Protein AF-A0A8H3C945-F1 (afdb_monomer_lite)

Structure (mmCIF, N/CA/C/O backbone):
data_AF-A0A8H3C945-F1
#
_entry.id   AF-A0A8H3C945-F1
#
loop_
_atom_site.group_PDB
_atom_site.id
_atom_site.type_symbol
_atom_site.label_atom_id
_atom_site.label_alt_id
_atom_site.label_comp_id
_atom_site.label_asym_id
_atom_site.label_entity_id
_atom_site.label_seq_id
_atom_site.pdbx_PDB_ins_code
_atom_site.Cartn_x
_atom_site.Cartn_y
_atom_site.Cartn_z
_atom_site.occupancy
_atom_site.B_iso_or_equiv
_atom_site.auth_seq_id
_atom_site.auth_comp_id
_atom_site.auth_asym_id
_atom_site.auth_atom_id
_atom_site.pdbx_PDB_model_num
ATOM 1 N N . MET A 1 1 ? 35.728 -51.397 4.224 1.00 37.41 1 MET A N 1
ATOM 2 C CA . MET A 1 1 ? 36.431 -50.098 4.293 1.00 37.41 1 MET A CA 1
ATOM 3 C C . MET A 1 1 ? 35.418 -49.000 4.019 1.00 37.41 1 MET A C 1
ATOM 5 O O . MET A 1 1 ? 34.967 -48.878 2.890 1.00 37.41 1 MET A O 1
ATOM 9 N N . SER A 1 2 ? 34.992 -48.278 5.051 1.00 33.16 2 SER A N 1
ATOM 10 C CA . SER A 1 2 ? 34.028 -47.175 4.953 1.00 33.16 2 SER A CA 1
ATOM 11 C C . SER A 1 2 ? 34.762 -45.861 4.686 1.00 33.16 2 SER A C 1
ATOM 13 O O . SER A 1 2 ? 35.584 -45.451 5.506 1.00 33.16 2 SER A O 1
ATOM 15 N N . GLN A 1 3 ? 34.477 -45.199 3.563 1.00 34.66 3 GLN A N 1
ATOM 16 C CA . GLN A 1 3 ? 35.016 -43.866 3.296 1.00 34.66 3 GLN A CA 1
ATOM 17 C C . GLN A 1 3 ? 34.293 -42.831 4.165 1.00 34.66 3 GLN A C 1
ATOM 19 O O . GLN A 1 3 ? 33.125 -42.524 3.945 1.00 34.66 3 GLN A O 1
ATOM 24 N N . LEU A 1 4 ? 35.004 -42.293 5.156 1.00 32.25 4 LEU A N 1
ATOM 25 C CA . LEU A 1 4 ? 34.612 -41.075 5.858 1.00 32.25 4 LEU A CA 1
ATOM 26 C C . LEU A 1 4 ? 34.859 -39.888 4.923 1.00 32.25 4 LEU A C 1
ATOM 28 O O . LEU A 1 4 ? 36.005 -39.510 4.689 1.00 32.25 4 LEU A O 1
ATOM 32 N N . SER A 1 5 ? 33.793 -39.300 4.383 1.00 33.62 5 SER A N 1
ATOM 33 C CA . SER A 1 5 ? 33.885 -38.025 3.673 1.00 33.62 5 SER A CA 1
ATOM 34 C C . SER A 1 5 ? 34.213 -36.917 4.672 1.00 33.62 5 SER A C 1
ATOM 36 O O . SER A 1 5 ? 33.403 -36.620 5.554 1.00 33.62 5 SER A O 1
ATOM 38 N N . CYS A 1 6 ? 35.386 -36.299 4.539 1.00 30.09 6 CYS A N 1
ATOM 39 C CA . CYS A 1 6 ? 35.777 -35.159 5.359 1.00 30.09 6 CYS A CA 1
ATOM 40 C C . CYS A 1 6 ? 34.805 -33.992 5.137 1.00 30.09 6 CYS A C 1
ATOM 42 O O . CYS A 1 6 ? 34.850 -33.330 4.100 1.00 30.09 6 CYS A O 1
ATOM 44 N N . VAL A 1 7 ? 33.944 -33.724 6.120 1.00 36.31 7 VAL A N 1
ATOM 45 C CA . VAL A 1 7 ? 33.156 -32.490 6.166 1.00 36.31 7 VAL A CA 1
ATOM 46 C C . VAL A 1 7 ? 34.138 -31.342 6.387 1.00 36.31 7 VAL A C 1
ATOM 48 O O . VAL A 1 7 ? 34.812 -31.288 7.416 1.00 36.31 7 VAL A O 1
ATOM 51 N N . GLY A 1 8 ? 34.266 -30.459 5.394 1.00 35.81 8 GLY A N 1
ATOM 52 C CA . GLY A 1 8 ? 35.094 -29.260 5.511 1.00 35.81 8 GLY A CA 1
ATOM 53 C C . GLY A 1 8 ? 34.607 -28.348 6.646 1.00 35.81 8 GLY A C 1
ATOM 54 O O . GLY A 1 8 ? 33.437 -28.426 7.031 1.00 35.81 8 GLY A O 1
ATOM 55 N N . PRO A 1 9 ? 35.473 -27.478 7.197 1.00 37.56 9 PRO A N 1
ATOM 56 C CA . PRO A 1 9 ? 35.051 -26.524 8.216 1.00 37.56 9 PRO A CA 1
ATOM 57 C C . PRO A 1 9 ? 33.893 -25.662 7.683 1.00 37.56 9 PRO A C 1
ATOM 59 O O . PRO A 1 9 ? 33.916 -25.296 6.504 1.00 37.56 9 PRO A O 1
ATOM 62 N N . PRO A 1 10 ? 32.889 -25.328 8.516 1.00 40.31 10 PRO A N 1
ATOM 63 C CA . PRO A 1 10 ? 31.739 -24.554 8.071 1.00 40.31 10 PRO A CA 1
ATOM 64 C C . PRO A 1 10 ? 32.208 -23.217 7.494 1.00 40.31 10 PRO A C 1
ATOM 66 O O . PRO A 1 10 ? 32.876 -22.432 8.172 1.00 40.31 10 PRO A O 1
ATOM 69 N N . SER A 1 11 ? 31.861 -22.974 6.230 1.00 45.28 11 SER A N 1
ATOM 70 C CA . SER A 1 11 ? 32.100 -21.699 5.559 1.00 45.28 11 SER A CA 1
ATOM 71 C C . SER A 1 11 ? 31.509 -20.562 6.386 1.00 45.28 11 SER A C 1
ATOM 73 O O . SER A 1 11 ? 30.402 -20.696 6.912 1.00 45.28 11 SER A O 1
ATOM 75 N N . ALA A 1 12 ? 32.230 -19.442 6.483 1.00 45.41 12 ALA A N 1
ATOM 76 C CA . ALA A 1 12 ? 31.734 -18.267 7.188 1.00 45.41 12 ALA A CA 1
ATOM 77 C C . ALA A 1 12 ? 30.328 -17.894 6.667 1.00 45.41 12 ALA A C 1
ATOM 79 O O . ALA A 1 12 ? 30.132 -17.868 5.448 1.00 45.41 12 ALA A O 1
ATOM 80 N N . PRO A 1 13 ? 29.353 -17.637 7.558 1.00 44.53 13 PRO A N 1
ATOM 81 C CA . PRO A 1 13 ? 27.989 -17.329 7.151 1.00 44.53 13 PRO A CA 1
ATOM 82 C C . PRO A 1 13 ? 27.951 -16.060 6.283 1.00 44.53 13 PRO A C 1
ATOM 84 O O . PRO A 1 13 ? 28.763 -15.149 6.490 1.00 44.53 13 PRO A O 1
ATOM 87 N N . PRO A 1 14 ? 27.026 -15.982 5.314 1.00 43.22 14 PRO A N 1
ATOM 88 C CA . PRO A 1 14 ? 26.989 -14.906 4.335 1.00 43.22 14 PRO A CA 1
ATOM 89 C C . PRO A 1 14 ? 26.595 -13.570 4.983 1.00 43.22 14 PRO A C 1
ATOM 91 O O . PRO A 1 14 ? 26.051 -13.530 6.095 1.00 43.22 14 PRO A O 1
ATOM 94 N N . PRO A 1 15 ? 26.777 -12.453 4.261 1.00 39.91 15 PRO A N 1
ATOM 95 C CA . PRO A 1 15 ? 26.253 -11.165 4.678 1.00 39.91 15 PRO A CA 1
ATOM 96 C C . PRO A 1 15 ? 24.729 -11.183 4.902 1.00 39.91 15 PRO A C 1
ATOM 98 O O . PRO A 1 15 ? 23.964 -11.255 3.946 1.00 39.91 15 PRO A O 1
ATOM 101 N N . GLY A 1 16 ? 24.287 -11.061 6.159 1.00 41.38 16 GLY A N 1
ATOM 102 C CA . GLY A 1 16 ? 22.876 -10.851 6.521 1.00 41.38 16 GLY A CA 1
ATOM 103 C C . GLY A 1 16 ? 22.171 -11.989 7.270 1.00 41.38 16 GLY A C 1
ATOM 104 O O . GLY A 1 16 ? 21.071 -11.763 7.773 1.00 41.38 16 GLY A O 1
ATOM 105 N N . SER A 1 17 ? 22.773 -13.173 7.427 1.00 46.97 17 SER A N 1
ATOM 106 C CA . SER A 1 17 ? 22.114 -14.292 8.123 1.00 46.97 17 SER A CA 1
ATOM 107 C C . SER A 1 17 ? 22.130 -14.111 9.654 1.00 46.97 17 SER A C 1
ATOM 109 O O . SER A 1 17 ? 23.042 -14.561 10.354 1.00 46.97 17 SER A O 1
ATOM 111 N N . SER A 1 18 ? 21.094 -13.483 10.212 1.00 47.44 18 SER A N 1
ATOM 112 C CA . SER A 1 18 ? 20.899 -13.248 11.657 1.00 47.44 18 SER A CA 1
ATOM 113 C C . SER A 1 18 ? 20.485 -14.502 12.464 1.00 47.44 18 SER A C 1
ATOM 115 O O . SER A 1 18 ? 19.896 -14.398 13.538 1.00 47.44 18 SER A O 1
ATOM 117 N N . ILE A 1 19 ? 20.842 -15.694 11.970 1.00 51.94 19 ILE A N 1
ATOM 118 C CA . ILE A 1 19 ? 20.461 -17.038 12.459 1.00 51.94 19 ILE A CA 1
ATOM 119 C C . ILE A 1 19 ? 21.135 -17.401 13.810 1.00 51.94 19 ILE A C 1
ATOM 121 O O . ILE A 1 19 ? 20.772 -18.370 14.470 1.00 51.94 19 ILE A O 1
ATOM 125 N N . PHE A 1 20 ? 22.115 -16.613 14.265 1.00 44.28 20 PHE A N 1
ATOM 126 C CA . PHE A 1 20 ? 23.059 -16.987 15.333 1.00 44.28 20 PHE A CA 1
ATOM 127 C C . PHE A 1 20 ? 22.636 -16.708 16.789 1.00 44.28 20 PHE A C 1
ATOM 129 O O . PHE A 1 20 ? 23.453 -16.877 17.695 1.00 44.28 20 PHE A O 1
ATOM 136 N N . ILE A 1 21 ? 21.390 -16.311 17.059 1.00 47.09 21 ILE A N 1
ATOM 137 C CA . ILE A 1 21 ? 20.808 -16.486 18.402 1.00 47.09 21 ILE A CA 1
ATOM 138 C C . ILE A 1 21 ? 19.906 -17.704 18.306 1.00 47.09 21 ILE A C 1
ATOM 140 O O . ILE A 1 21 ? 18.979 -17.710 17.504 1.00 47.09 21 ILE A O 1
ATOM 144 N N . SER A 1 22 ? 20.223 -18.747 19.077 1.00 50.62 22 SER A N 1
ATOM 145 C CA . SER A 1 22 ? 19.616 -20.065 18.919 1.00 50.62 22 SER A CA 1
ATOM 146 C C . SER A 1 22 ? 18.091 -19.973 18.908 1.00 50.62 22 SER A C 1
ATOM 148 O O . SER A 1 22 ? 17.478 -19.554 19.892 1.00 50.62 22 SER A O 1
ATOM 150 N N . ASN A 1 23 ? 17.478 -20.418 17.803 1.00 66.81 23 ASN A N 1
ATOM 151 C CA . ASN A 1 23 ? 16.021 -20.453 17.658 1.00 66.81 23 ASN A CA 1
ATOM 152 C C . ASN A 1 23 ? 15.363 -21.117 18.879 1.00 66.81 23 ASN A C 1
ATOM 154 O O . ASN A 1 23 ? 14.338 -20.643 19.345 1.00 66.81 23 ASN A O 1
ATOM 158 N N . ALA A 1 24 ? 16.007 -22.128 19.474 1.00 77.38 24 ALA A N 1
ATOM 159 C CA . ALA A 1 24 ? 15.586 -22.763 20.720 1.00 77.38 24 ALA A CA 1
ATOM 160 C C . ALA A 1 24 ? 15.373 -21.792 21.904 1.00 77.38 24 ALA A C 1
ATOM 162 O O . ALA A 1 24 ? 14.379 -21.936 22.608 1.00 77.38 24 ALA A O 1
ATOM 163 N N . LEU A 1 25 ? 16.249 -20.801 22.133 1.00 82.69 25 LEU A N 1
ATOM 164 C CA . LEU A 1 25 ? 16.086 -19.844 23.239 1.00 82.69 25 LEU A CA 1
ATOM 165 C C . LEU A 1 25 ? 14.937 -18.863 22.971 1.00 82.69 25 LEU A C 1
ATOM 167 O O . LEU A 1 25 ? 14.161 -18.565 23.878 1.00 82.69 25 LEU A O 1
ATOM 171 N N . ILE A 1 26 ? 14.807 -18.392 21.727 1.00 84.19 26 ILE A N 1
ATOM 172 C CA . ILE A 1 26 ? 13.704 -17.510 21.323 1.00 84.19 26 ILE A CA 1
ATOM 173 C C . ILE A 1 26 ? 12.377 -18.273 21.419 1.00 84.19 26 ILE A C 1
ATOM 175 O O . ILE A 1 26 ? 11.460 -17.803 22.086 1.00 84.19 26 ILE A O 1
ATOM 179 N N . ILE A 1 27 ? 12.296 -19.488 20.865 1.00 85.88 27 ILE A N 1
ATOM 180 C CA . ILE A 1 27 ? 11.132 -20.383 20.968 1.00 85.88 27 ILE A CA 1
ATOM 181 C C . ILE A 1 27 ? 10.779 -20.645 22.439 1.00 85.88 27 ILE A C 1
ATOM 183 O O . ILE A 1 27 ? 9.627 -20.460 22.820 1.00 85.88 27 ILE A O 1
ATOM 187 N N . ALA A 1 28 ? 11.752 -20.997 23.287 1.00 88.75 28 ALA A N 1
ATOM 188 C CA . ALA A 1 28 ? 11.511 -21.232 24.711 1.00 88.75 28 ALA A CA 1
ATOM 189 C C . ALA A 1 28 ? 10.976 -19.980 25.430 1.00 88.75 28 ALA A C 1
ATOM 191 O O . ALA A 1 28 ? 10.021 -20.088 26.198 1.00 88.75 28 ALA A O 1
ATOM 192 N N . LYS A 1 29 ? 11.522 -18.784 25.148 1.00 89.69 29 LYS A N 1
ATOM 193 C CA . LYS A 1 29 ? 11.013 -17.520 25.713 1.00 89.69 29 LYS A CA 1
ATOM 194 C C . LYS A 1 29 ? 9.597 -17.204 25.208 1.00 89.69 29 LYS A C 1
ATOM 196 O O . LYS A 1 29 ? 8.769 -16.781 26.007 1.00 89.69 29 LYS A O 1
ATOM 201 N N . ARG A 1 30 ? 9.291 -17.441 23.924 1.00 93.00 30 ARG A N 1
ATOM 202 C CA . ARG A 1 30 ? 7.936 -17.270 23.358 1.00 93.00 30 ARG A CA 1
ATOM 203 C C . ARG A 1 30 ? 6.923 -18.203 24.024 1.00 93.00 30 ARG A C 1
ATOM 205 O O . ARG A 1 30 ? 5.875 -17.734 24.454 1.00 93.00 30 ARG A O 1
ATOM 212 N N . VAL A 1 31 ? 7.266 -19.485 24.182 1.00 93.56 31 VAL A N 1
ATOM 213 C CA . VAL A 1 31 ? 6.434 -20.483 24.880 1.00 93.56 31 VAL A CA 1
ATOM 214 C C . VAL A 1 31 ? 6.216 -20.094 26.345 1.00 93.56 31 VAL A C 1
ATOM 216 O O . VAL A 1 31 ? 5.082 -20.114 26.812 1.00 93.56 31 VAL A O 1
ATOM 219 N N . ALA A 1 32 ? 7.265 -19.665 27.056 1.00 94.88 32 ALA A N 1
ATOM 220 C CA . ALA A 1 32 ? 7.164 -19.220 28.449 1.00 94.88 32 ALA A CA 1
ATOM 221 C C . ALA A 1 32 ? 6.307 -17.950 28.637 1.00 94.88 32 ALA A C 1
ATOM 223 O O . ALA A 1 32 ? 5.748 -17.748 29.711 1.00 94.88 32 ALA A O 1
ATOM 224 N N . LEU A 1 33 ? 6.190 -17.109 27.604 1.00 94.12 33 LEU A N 1
ATOM 225 C CA . LEU A 1 33 ? 5.323 -15.924 27.577 1.00 94.12 33 LEU A CA 1
ATOM 226 C C . LEU A 1 33 ? 3.916 -16.206 27.017 1.00 94.12 33 LEU A C 1
ATOM 228 O O . LEU A 1 33 ? 3.109 -15.285 26.920 1.00 94.12 33 LEU A O 1
ATOM 232 N N . GLY A 1 34 ? 3.612 -17.449 26.628 1.00 95.62 34 GLY A N 1
ATOM 233 C CA . GLY A 1 34 ? 2.327 -17.817 26.024 1.00 95.62 34 GLY A CA 1
ATOM 234 C C . GLY A 1 34 ? 2.088 -17.225 24.628 1.00 95.62 34 GLY A C 1
ATOM 235 O O . GLY A 1 34 ? 0.948 -17.190 24.169 1.00 95.62 34 GLY A O 1
ATOM 236 N N . PHE A 1 35 ? 3.131 -16.746 23.943 1.00 94.50 35 PHE A N 1
ATOM 237 C CA . PHE A 1 35 ? 2.991 -16.145 22.617 1.00 94.50 35 PHE A CA 1
ATOM 238 C C . PHE A 1 35 ? 2.732 -17.203 21.543 1.00 94.50 35 PHE A C 1
ATOM 240 O O . PHE A 1 35 ? 3.376 -18.253 21.502 1.00 94.50 35 PHE A O 1
ATOM 247 N N . ALA A 1 36 ? 1.836 -16.874 20.611 1.00 93.50 36 ALA A N 1
ATOM 248 C CA . ALA A 1 36 ? 1.598 -17.682 19.421 1.00 93.50 36 ALA A CA 1
ATOM 249 C C . ALA A 1 36 ? 2.866 -17.805 18.550 1.00 93.50 36 ALA A C 1
ATOM 251 O O . ALA A 1 36 ? 3.804 -16.999 18.642 1.00 93.50 36 ALA A O 1
ATOM 252 N N . GLN A 1 37 ? 2.884 -18.809 17.670 1.00 92.44 37 GLN A N 1
ATOM 253 C CA . GLN A 1 37 ? 3.950 -18.950 16.678 1.00 92.44 37 GLN A CA 1
ATOM 254 C C . GLN A 1 37 ? 3.982 -17.748 15.714 1.00 92.44 37 GLN A C 1
ATOM 256 O O . GLN A 1 37 ? 2.931 -17.148 15.469 1.00 92.44 37 GLN A O 1
ATOM 261 N N . PRO A 1 38 ? 5.163 -17.394 15.169 1.00 93.94 38 PRO A N 1
ATOM 262 C CA . PRO A 1 38 ? 5.290 -16.471 14.045 1.00 93.94 38 PRO A CA 1
ATOM 263 C C . PRO A 1 38 ? 4.303 -16.793 12.922 1.00 93.94 38 PRO A C 1
ATOM 265 O O . PRO A 1 38 ? 4.191 -17.939 12.489 1.00 93.94 38 PRO A O 1
ATOM 268 N N . VAL A 1 39 ? 3.597 -15.773 12.444 1.00 94.94 39 VAL A N 1
ATOM 269 C CA . VAL A 1 39 ? 2.662 -15.886 11.325 1.00 94.94 39 VAL A CA 1
ATOM 270 C C . VAL A 1 39 ? 3.414 -15.507 10.056 1.00 94.94 39 VAL A C 1
ATOM 272 O O . VAL A 1 39 ? 3.789 -14.346 9.895 1.00 94.94 39 VAL A O 1
ATOM 275 N N . GLN A 1 40 ? 3.669 -16.473 9.173 1.00 93.25 40 GLN A N 1
ATOM 276 C CA . GLN A 1 40 ? 4.365 -16.210 7.913 1.00 93.25 40 GLN A CA 1
ATOM 277 C C . GLN A 1 40 ? 3.430 -15.522 6.909 1.00 93.25 40 GLN A C 1
ATOM 279 O O . GLN A 1 40 ? 2.278 -15.923 6.745 1.00 93.25 40 GLN A O 1
ATOM 284 N N . ILE A 1 41 ? 3.936 -14.503 6.220 1.00 92.69 41 ILE A N 1
ATOM 285 C CA . ILE A 1 41 ? 3.262 -13.829 5.112 1.00 92.69 41 ILE A CA 1
ATOM 286 C C . ILE A 1 41 ? 3.807 -14.416 3.811 1.00 92.69 41 ILE A C 1
ATOM 288 O O . ILE A 1 41 ? 5.004 -14.337 3.551 1.00 92.69 41 ILE A O 1
ATOM 292 N N . GLN A 1 42 ? 2.934 -14.988 2.984 1.00 87.44 42 GLN A N 1
ATOM 293 C CA . GLN A 1 42 ? 3.297 -15.536 1.676 1.00 87.44 42 GLN A CA 1
ATOM 294 C C . GLN A 1 42 ? 2.457 -14.895 0.561 1.00 87.44 42 GLN A C 1
ATOM 296 O O . GLN A 1 42 ? 1.324 -14.448 0.771 1.00 87.44 42 GLN A O 1
ATOM 301 N N . ALA A 1 43 ? 3.019 -14.849 -0.647 1.00 82.19 43 ALA A N 1
ATOM 302 C CA . ALA A 1 43 ? 2.333 -14.347 -1.833 1.00 82.19 43 ALA A CA 1
ATOM 303 C C . ALA A 1 43 ? 1.123 -15.230 -2.190 1.00 82.19 43 ALA A C 1
ATOM 305 O O . ALA A 1 43 ? 1.177 -16.451 -2.070 1.00 82.19 43 ALA A O 1
ATOM 306 N N . GLY A 1 44 ? 0.023 -14.623 -2.645 1.00 72.25 44 GLY A N 1
ATOM 307 C CA . GLY A 1 44 ? -1.174 -15.345 -3.106 1.00 72.25 44 GLY A CA 1
ATOM 308 C C . GLY A 1 44 ? -2.010 -16.035 -2.016 1.00 72.25 44 GLY A C 1
ATOM 309 O O . GLY A 1 44 ? -3.167 -16.354 -2.263 1.00 72.25 44 GLY A O 1
ATOM 310 N N . GLN A 1 45 ? -1.494 -16.198 -0.796 1.00 67.38 45 GLN A N 1
ATOM 311 C CA . GLN A 1 45 ? -2.179 -16.885 0.304 1.00 67.38 45 GLN A CA 1
ATOM 312 C C . GLN A 1 45 ? -3.015 -15.916 1.157 1.00 67.38 45 GLN A C 1
ATOM 314 O O . GLN A 1 45 ? -2.860 -15.814 2.368 1.00 67.38 45 GLN A O 1
ATOM 319 N N . TRP A 1 46 ? -3.919 -15.171 0.521 1.00 71.62 46 TRP A N 1
ATOM 320 C CA . TRP A 1 46 ? -4.844 -14.250 1.208 1.00 71.62 46 TRP A CA 1
ATOM 321 C C . TRP A 1 46 ? -6.295 -14.762 1.194 1.00 71.62 46 TRP A C 1
ATOM 323 O O . TRP A 1 46 ? -7.242 -14.013 1.422 1.00 71.62 46 TRP A O 1
ATOM 333 N N . GLU A 1 47 ? -6.463 -16.060 0.934 1.00 73.25 47 GLU A N 1
ATOM 334 C CA . GLU A 1 47 ? -7.743 -16.768 0.962 1.00 73.25 47 GLU A CA 1
ATOM 335 C C . GLU A 1 47 ? -8.206 -17.080 2.399 1.00 73.25 47 GLU A C 1
ATOM 337 O O . GLU A 1 47 ? -7.450 -16.993 3.370 1.00 73.25 47 GLU A O 1
ATOM 342 N N . THR A 1 48 ? -9.475 -17.466 2.547 1.00 67.12 48 THR A N 1
ATOM 343 C CA . THR A 1 48 ? -10.226 -17.518 3.817 1.00 67.12 48 THR A CA 1
ATOM 344 C C . THR A 1 48 ? -9.739 -18.522 4.876 1.00 67.12 48 THR A C 1
ATOM 346 O O . THR A 1 48 ? -10.349 -18.593 5.942 1.00 67.12 48 THR A O 1
ATOM 349 N N . ALA A 1 49 ? -8.641 -19.246 4.651 1.00 76.38 49 ALA A N 1
ATOM 350 C CA . ALA A 1 49 ? -8.065 -20.211 5.596 1.00 76.38 49 ALA A CA 1
ATOM 351 C C . ALA A 1 49 ? -6.560 -20.000 5.884 1.00 76.38 49 ALA A C 1
ATOM 353 O O . ALA A 1 49 ? -5.908 -20.894 6.419 1.00 76.38 49 ALA A O 1
ATOM 354 N N . HIS A 1 50 ? -5.976 -18.856 5.502 1.00 84.94 50 HIS A N 1
ATOM 355 C CA . HIS A 1 50 ? -4.546 -18.609 5.716 1.00 84.94 50 HIS A CA 1
ATOM 356 C C . HIS A 1 50 ? -4.239 -18.003 7.108 1.00 84.94 50 HIS A C 1
ATOM 358 O O . HIS A 1 50 ? -4.949 -17.082 7.527 1.00 84.94 50 HIS A O 1
ATOM 364 N N . PRO A 1 51 ? -3.143 -18.401 7.798 1.00 91.44 51 PRO A N 1
ATOM 365 C CA . PRO A 1 51 ? -2.779 -17.880 9.119 1.00 91.44 51 PRO A CA 1
ATOM 366 C C . PRO A 1 51 ? -2.684 -16.354 9.253 1.00 91.44 51 PRO A C 1
ATOM 368 O O . PRO A 1 51 ? -2.947 -15.839 10.338 1.00 91.44 51 PRO A O 1
ATOM 371 N N . VAL A 1 52 ? -2.354 -15.609 8.188 1.00 92.62 52 VAL A N 1
ATOM 372 C CA . VAL A 1 52 ? -2.382 -14.128 8.223 1.00 92.62 52 VAL A CA 1
ATOM 373 C C . VAL A 1 52 ? -3.811 -13.591 8.292 1.00 92.62 52 VAL A C 1
ATOM 375 O O . VAL A 1 52 ? -4.054 -12.611 8.989 1.00 92.62 52 VAL A O 1
ATOM 378 N N . VAL A 1 53 ? -4.772 -14.241 7.632 1.00 91.12 53 VAL A N 1
ATOM 379 C CA . VAL A 1 53 ? -6.190 -13.854 7.694 1.00 91.12 53 VAL A CA 1
ATOM 380 C C . VAL A 1 53 ? -6.784 -14.242 9.053 1.00 91.12 53 VAL A C 1
ATOM 382 O O . VAL A 1 53 ? -7.521 -13.458 9.644 1.00 91.12 53 VAL A O 1
ATOM 385 N N . ASP A 1 54 ? -6.396 -15.391 9.615 1.00 93.00 54 ASP A N 1
ATOM 386 C CA . ASP A 1 54 ? -6.763 -15.787 10.985 1.00 93.00 54 ASP A CA 1
ATOM 387 C C . ASP A 1 54 ? -6.103 -14.901 12.056 1.00 93.00 54 ASP A C 1
ATOM 389 O O . ASP A 1 54 ? -6.657 -14.684 13.136 1.00 93.00 54 ASP A O 1
ATOM 393 N N . TRP A 1 55 ? -4.900 -14.386 11.792 1.00 95.50 55 TRP A N 1
ATOM 394 C CA . TRP A 1 55 ? -4.276 -13.354 12.615 1.00 95.50 55 TRP A CA 1
ATOM 395 C C . TRP A 1 55 ? -5.016 -12.024 12.480 1.00 95.50 55 TRP A C 1
ATOM 397 O O . TRP A 1 55 ? -5.337 -11.427 13.502 1.00 95.50 55 TRP A O 1
ATOM 407 N N . TYR A 1 56 ? -5.368 -11.603 11.264 1.00 95.19 56 TYR A N 1
ATOM 408 C CA . TYR A 1 56 ? -6.118 -10.372 11.032 1.00 95.19 56 TYR A CA 1
ATOM 409 C C . TYR A 1 56 ? -7.478 -10.389 11.735 1.00 95.19 56 TYR A C 1
ATOM 411 O O . TYR A 1 56 ? -7.737 -9.503 12.537 1.00 95.19 56 TYR A O 1
ATOM 419 N N . ARG A 1 57 ? -8.302 -11.432 11.545 1.00 94.06 57 ARG A N 1
ATOM 420 C CA . ARG A 1 57 ? -9.634 -11.536 12.178 1.00 94.06 57 ARG A CA 1
ATOM 421 C C . ARG A 1 57 ? -9.601 -11.451 13.705 1.00 94.06 57 ARG A C 1
ATOM 423 O O . ARG A 1 57 ? -10.549 -10.958 14.298 1.00 94.06 57 ARG A O 1
ATOM 430 N N . ARG A 1 58 ? -8.521 -11.911 14.350 1.00 95.75 58 ARG A N 1
ATOM 431 C CA . ARG A 1 58 ? -8.346 -11.813 15.813 1.00 95.75 58 ARG A CA 1
ATOM 432 C C . ARG A 1 58 ? -8.033 -10.402 16.314 1.00 95.75 58 ARG A C 1
ATOM 434 O O . ARG A 1 58 ? -8.170 -10.169 17.507 1.00 95.75 58 ARG A O 1
ATOM 441 N N . HIS A 1 59 ? -7.620 -9.497 15.429 1.00 96.25 59 HIS A N 1
ATOM 442 C CA . HIS A 1 59 ? -7.243 -8.117 15.748 1.00 96.25 59 HIS A CA 1
ATOM 443 C C . HIS A 1 59 ? -7.933 -7.104 14.811 1.00 96.25 59 HIS A C 1
ATOM 445 O O . HIS A 1 59 ? -7.475 -5.975 14.679 1.00 96.25 59 HIS A O 1
ATOM 451 N N . GLN A 1 60 ? -9.006 -7.502 14.116 1.00 94.44 60 GLN A N 1
ATOM 452 C CA . GLN A 1 60 ? -9.649 -6.695 13.067 1.00 94.44 60 GLN A CA 1
ATOM 453 C C . GLN A 1 60 ? -10.316 -5.429 13.622 1.00 94.44 60 GLN A C 1
ATOM 455 O O . GLN A 1 60 ? -10.396 -4.422 12.925 1.00 94.44 60 GLN A O 1
ATOM 460 N N . ASP A 1 61 ? -10.760 -5.496 14.880 1.00 94.25 61 ASP A N 1
ATOM 461 C CA . ASP A 1 61 ? -11.411 -4.408 15.612 1.00 94.25 61 ASP A CA 1
ATOM 462 C C . ASP A 1 61 ? -10.396 -3.445 16.264 1.00 94.25 61 ASP A C 1
ATOM 464 O O . ASP A 1 61 ? -10.792 -2.431 16.836 1.00 94.25 61 ASP A O 1
ATOM 468 N N . ALA A 1 62 ? -9.096 -3.762 16.186 1.00 96.50 62 ALA A N 1
ATOM 469 C CA . ALA A 1 62 ? -8.008 -3.028 16.822 1.00 96.50 62 ALA A CA 1
ATOM 470 C C . ALA A 1 62 ? -7.189 -2.224 15.796 1.00 96.50 62 ALA A C 1
ATOM 472 O O . ALA A 1 62 ? -6.799 -2.723 14.734 1.00 96.50 62 ALA A O 1
ATOM 473 N N . ASN A 1 63 ? -6.886 -0.967 16.119 1.00 97.00 63 ASN A N 1
ATOM 474 C CA . ASN A 1 63 ? -6.143 -0.058 15.246 1.00 97.00 63 ASN A CA 1
ATOM 475 C C . ASN A 1 63 ? -4.667 0.003 15.635 1.00 97.00 63 ASN A C 1
ATOM 477 O O . ASN A 1 63 ? -4.303 -0.098 16.805 1.00 97.00 63 ASN A O 1
ATOM 481 N N . ILE A 1 64 ? -3.794 0.253 14.659 1.00 98.00 64 ILE A N 1
ATOM 482 C CA . ILE A 1 64 ? -2.375 0.521 14.901 1.00 98.00 64 ILE A CA 1
ATOM 483 C C . ILE A 1 64 ? -2.256 1.880 15.593 1.00 98.00 64 ILE A C 1
ATOM 485 O O . ILE A 1 64 ? -2.416 2.917 14.957 1.00 98.00 64 ILE A O 1
ATOM 489 N N . GLN A 1 65 ? -1.951 1.886 16.889 1.00 97.88 65 GLN A N 1
ATOM 490 C CA . GLN A 1 65 ? -1.724 3.110 17.656 1.00 97.88 65 GLN A CA 1
ATOM 491 C C . GLN A 1 65 ? -0.340 3.704 17.357 1.00 97.88 65 GLN A C 1
ATOM 493 O O . GLN A 1 65 ? -0.188 4.915 17.214 1.00 97.88 65 GLN A O 1
ATOM 498 N N . CYS A 1 66 ? 0.683 2.850 17.280 1.00 98.31 66 CYS A N 1
ATOM 499 C CA . CYS A 1 66 ? 2.077 3.261 17.126 1.00 98.31 66 CYS A CA 1
ATOM 500 C C . CYS A 1 66 ? 2.831 2.283 16.218 1.00 98.31 66 CYS A C 1
ATOM 502 O O . CYS A 1 66 ? 2.628 1.072 16.321 1.00 98.31 66 CYS A O 1
ATOM 504 N N . MET A 1 67 ? 3.720 2.788 15.362 1.00 98.38 67 MET A N 1
ATOM 505 C CA . MET A 1 67 ? 4.603 1.983 14.511 1.00 98.38 67 MET A CA 1
ATOM 506 C C . MET A 1 67 ? 6.020 2.564 14.490 1.00 98.38 67 MET A C 1
ATOM 508 O O . MET A 1 67 ? 6.202 3.762 14.292 1.00 98.38 67 MET A O 1
ATOM 512 N N . GLN A 1 68 ? 7.035 1.718 14.653 1.00 98.38 68 GLN A N 1
ATOM 513 C CA . GLN A 1 68 ? 8.442 2.106 14.705 1.00 98.38 68 GLN A CA 1
ATOM 514 C C . GLN A 1 68 ? 9.271 1.368 13.646 1.00 98.38 68 GLN A C 1
ATOM 516 O O . GLN A 1 68 ? 9.153 0.152 13.505 1.00 98.38 68 GLN A O 1
ATOM 521 N N . LEU A 1 69 ? 10.171 2.077 12.956 1.00 98.25 69 LEU A N 1
ATOM 522 C CA . LEU A 1 69 ? 11.283 1.466 12.213 1.00 98.25 69 LEU A CA 1
ATOM 523 C C . LEU A 1 69 ? 12.462 1.307 13.170 1.00 98.25 69 LEU A C 1
ATOM 525 O O . LEU A 1 69 ? 12.982 2.301 13.684 1.00 98.25 69 LEU A O 1
ATOM 529 N N . ARG A 1 70 ? 12.902 0.069 13.387 1.00 96.88 70 ARG A N 1
ATOM 530 C CA . ARG A 1 70 ? 13.959 -0.275 14.341 1.00 96.88 70 ARG A CA 1
ATOM 531 C C . ARG A 1 70 ? 15.159 -0.916 13.657 1.00 96.88 70 ARG A C 1
ATOM 533 O O . ARG A 1 70 ? 15.021 -1.570 12.626 1.00 96.88 70 ARG A O 1
ATOM 540 N N . LYS A 1 71 ? 16.342 -0.743 14.252 1.00 94.69 71 LYS A N 1
ATOM 541 C CA . LYS A 1 71 ? 17.614 -1.254 13.725 1.00 94.69 71 LYS A CA 1
ATOM 542 C C . LYS A 1 71 ? 18.472 -1.901 14.803 1.00 94.69 71 LYS A C 1
ATOM 544 O O . LYS A 1 71 ? 18.868 -1.235 15.753 1.00 94.69 71 LYS A O 1
ATOM 549 N N . GLU A 1 72 ? 18.776 -3.187 14.661 1.00 93.25 72 GLU A N 1
ATOM 550 C CA . GLU A 1 72 ? 19.602 -3.935 15.617 1.00 93.25 72 GLU A CA 1
ATOM 551 C C . GLU A 1 72 ? 21.034 -3.377 15.678 1.00 93.25 72 GLU A C 1
ATOM 553 O O . GLU A 1 72 ? 21.657 -3.125 14.651 1.00 93.25 72 GLU A O 1
ATOM 558 N N . GLN A 1 73 ? 21.577 -3.206 16.887 1.00 89.38 73 GLN A N 1
ATOM 559 C CA . GLN A 1 73 ? 22.898 -2.610 17.144 1.00 89.38 73 GLN A CA 1
ATOM 560 C C . GLN A 1 73 ? 24.074 -3.573 16.876 1.00 89.38 73 GLN A C 1
ATOM 562 O O . GLN A 1 73 ? 25.237 -3.162 16.900 1.00 89.38 73 GLN A O 1
ATOM 567 N N . LYS A 1 74 ? 23.801 -4.870 16.679 1.00 83.38 74 LYS A N 1
ATOM 568 C CA . LYS A 1 74 ? 24.824 -5.922 16.663 1.00 83.38 74 LYS A CA 1
ATOM 569 C C . LYS A 1 74 ? 25.482 -6.062 15.284 1.00 83.38 74 LYS A C 1
ATOM 571 O O . LYS A 1 74 ? 24.909 -6.612 14.351 1.00 83.38 74 LYS A O 1
ATOM 576 N N . SER A 1 75 ? 26.733 -5.617 15.198 1.00 68.25 75 SER A N 1
ATOM 577 C CA . SER A 1 75 ? 27.653 -5.914 14.089 1.00 68.25 75 SER A CA 1
ATOM 578 C C . SER A 1 75 ? 27.813 -7.437 13.876 1.00 68.25 75 SER A C 1
ATOM 580 O O . SER A 1 75 ? 27.766 -8.180 14.862 1.00 68.25 75 SER A O 1
ATOM 582 N N . PRO A 1 76 ? 28.025 -7.932 12.637 1.00 65.62 76 PRO A N 1
ATOM 583 C CA . PRO A 1 76 ? 28.196 -7.179 11.385 1.00 65.62 76 PRO A CA 1
ATOM 584 C C . PRO A 1 76 ? 26.892 -6.816 10.656 1.00 65.62 76 PRO A C 1
ATOM 586 O O . PRO A 1 76 ? 26.933 -6.029 9.711 1.00 65.62 76 PRO A O 1
ATOM 589 N N . PHE A 1 77 ? 25.741 -7.351 11.074 1.00 70.38 77 PHE A N 1
ATOM 590 C CA . PHE A 1 77 ? 24.476 -7.215 10.343 1.00 70.38 77 PHE A CA 1
ATOM 591 C C . PHE A 1 77 ? 23.443 -6.442 11.161 1.00 70.38 77 PHE A C 1
ATOM 593 O O . PHE A 1 77 ? 22.704 -7.001 11.966 1.00 70.38 77 PHE A O 1
ATOM 600 N N . TYR A 1 78 ? 23.386 -5.134 10.910 1.00 86.69 78 TYR A N 1
ATOM 601 C CA . TYR A 1 78 ? 22.409 -4.225 11.505 1.00 86.69 78 TYR A CA 1
ATOM 602 C C . TYR A 1 78 ? 21.025 -4.440 10.877 1.00 86.69 78 TYR A C 1
ATOM 604 O O . TYR A 1 78 ? 20.628 -3.707 9.969 1.00 86.69 78 TYR A O 1
ATOM 612 N N . HIS A 1 79 ? 20.330 -5.483 11.329 1.00 91.94 79 HIS A N 1
ATOM 613 C CA . HIS A 1 79 ? 19.010 -5.883 10.846 1.00 91.94 79 HIS A CA 1
ATOM 614 C C . HIS A 1 79 ? 17.972 -4.779 11.074 1.00 91.94 79 HIS A C 1
ATOM 616 O O . HIS A 1 79 ? 17.882 -4.239 12.176 1.00 91.94 79 HIS A O 1
ATOM 622 N N . GLU A 1 80 ? 17.192 -4.447 10.047 1.00 95.19 80 GLU A N 1
ATOM 623 C CA . GLU A 1 80 ? 16.117 -3.452 10.119 1.00 95.19 80 GLU A CA 1
ATOM 624 C C . GLU A 1 80 ? 14.753 -4.142 10.073 1.00 95.19 80 GLU A C 1
ATOM 626 O O . GLU A 1 80 ? 14.542 -5.068 9.295 1.00 95.19 80 GLU A O 1
ATOM 631 N N . TYR A 1 81 ? 13.838 -3.714 10.935 1.00 96.75 81 TYR A N 1
ATOM 632 C CA . TYR A 1 81 ? 12.527 -4.332 11.119 1.00 96.75 81 TYR A CA 1
ATOM 633 C C . TYR A 1 81 ? 11.504 -3.287 11.570 1.00 96.75 81 TYR A C 1
ATOM 635 O O . TYR A 1 81 ? 11.875 -2.185 11.982 1.00 96.75 81 TYR A O 1
ATOM 643 N N . VAL A 1 82 ? 10.216 -3.620 11.499 1.00 98.19 82 VAL A N 1
ATOM 644 C CA . VAL A 1 82 ? 9.152 -2.768 12.046 1.00 98.19 82 VAL A CA 1
ATOM 645 C C . VAL A 1 82 ? 8.618 -3.390 13.331 1.00 98.19 82 VAL A C 1
ATOM 647 O O . VAL A 1 82 ? 8.461 -4.605 13.419 1.00 98.19 82 VAL A O 1
ATOM 650 N N . THR A 1 83 ? 8.321 -2.571 14.334 1.00 98.25 83 THR A N 1
ATOM 651 C CA . THR A 1 83 ? 7.435 -2.958 15.441 1.00 98.25 83 THR A CA 1
ATOM 652 C C . THR A 1 83 ? 6.198 -2.082 15.429 1.00 98.25 83 THR A C 1
ATOM 654 O O . THR A 1 83 ? 6.250 -0.932 14.997 1.00 98.25 83 THR A O 1
ATOM 657 N N . PHE A 1 84 ? 5.071 -2.613 15.885 1.00 98.56 84 PHE A N 1
ATOM 658 C CA . PHE A 1 84 ? 3.846 -1.839 16.032 1.00 98.56 84 PHE A CA 1
ATOM 659 C C . PHE A 1 84 ? 3.056 -2.284 17.260 1.00 98.56 84 PHE A C 1
ATOM 661 O O . PHE A 1 84 ? 3.187 -3.420 17.721 1.00 98.56 84 PHE A O 1
ATOM 668 N N . ARG A 1 85 ? 2.271 -1.359 17.810 1.00 98.56 85 ARG A N 1
ATOM 669 C CA . ARG A 1 85 ? 1.373 -1.579 18.945 1.00 98.56 85 ARG A CA 1
ATOM 670 C C . ARG A 1 85 ? -0.048 -1.246 18.518 1.00 98.56 85 ARG A C 1
ATOM 672 O O . ARG A 1 85 ? -0.265 -0.191 17.918 1.00 98.56 85 ARG A O 1
ATOM 679 N N . LEU A 1 86 ? -0.982 -2.134 18.832 1.00 98.44 86 LEU A N 1
ATOM 680 C CA . LEU A 1 86 ? -2.408 -1.906 18.633 1.00 98.44 86 LEU A CA 1
ATOM 681 C C . LEU A 1 86 ? -3.018 -1.155 19.832 1.00 98.44 86 LEU A C 1
ATOM 683 O O . LEU A 1 86 ? -2.410 -1.067 20.901 1.00 98.44 86 LEU A O 1
ATOM 687 N N . ASP A 1 87 ? -4.201 -0.578 19.657 1.00 97.56 87 ASP A N 1
ATOM 688 C CA . ASP A 1 87 ? -4.946 0.135 20.706 1.00 97.56 87 ASP A CA 1
ATOM 689 C C . ASP A 1 87 ? -5.394 -0.764 21.879 1.00 97.56 87 ASP A C 1
ATOM 691 O O . ASP A 1 87 ? -5.490 -0.276 23.005 1.00 97.56 87 ASP A O 1
ATOM 695 N N . ASP A 1 88 ? -5.528 -2.078 21.666 1.00 96.94 88 ASP A N 1
ATOM 696 C CA . ASP A 1 88 ? -5.675 -3.096 22.725 1.00 96.94 88 ASP A CA 1
ATOM 697 C C . ASP A 1 88 ? -4.399 -3.316 23.581 1.00 96.94 88 ASP A C 1
ATOM 699 O O . ASP A 1 88 ? -4.412 -4.055 24.568 1.00 96.94 88 ASP A O 1
ATOM 703 N N . GLY A 1 89 ? -3.287 -2.663 23.221 1.00 97.62 89 GLY A N 1
ATOM 704 C CA . GLY A 1 89 ? -1.988 -2.739 23.891 1.00 97.62 89 GLY A CA 1
ATOM 705 C C . GLY A 1 89 ? -1.069 -3.864 23.402 1.00 97.62 89 GLY A C 1
ATOM 706 O O . GLY A 1 89 ? 0.115 -3.877 23.761 1.00 97.62 89 GLY A O 1
ATOM 707 N N . SER A 1 90 ? -1.556 -4.782 22.562 1.00 97.75 90 SER A N 1
ATOM 708 C CA . SER A 1 90 ? -0.748 -5.860 21.991 1.00 97.75 90 SER A CA 1
ATOM 709 C C . SER A 1 90 ? 0.353 -5.312 21.075 1.00 97.75 90 SER A C 1
ATOM 711 O O . SER A 1 90 ? 0.178 -4.328 20.355 1.00 97.75 90 SER A O 1
ATOM 713 N N . CYS A 1 91 ? 1.537 -5.926 21.139 1.00 98.25 91 CYS A N 1
ATOM 714 C CA . CYS A 1 91 ? 2.719 -5.497 20.393 1.00 98.25 91 CYS A CA 1
ATOM 715 C C . CYS A 1 91 ? 3.192 -6.596 19.439 1.00 98.25 91 CYS A C 1
ATOM 717 O O . CYS A 1 91 ? 3.247 -7.775 19.801 1.00 98.25 91 CYS A O 1
ATOM 719 N N . PHE A 1 92 ? 3.608 -6.194 18.241 1.00 98.06 92 PHE A N 1
ATOM 720 C CA . PHE A 1 92 ? 4.083 -7.085 17.187 1.00 98.06 92 PHE A CA 1
ATOM 721 C C . PHE A 1 92 ? 5.388 -6.588 16.563 1.00 98.06 92 PHE A C 1
ATOM 723 O O . PHE A 1 92 ? 5.672 -5.389 16.519 1.00 98.06 92 PHE A O 1
ATOM 730 N N . ARG A 1 93 ? 6.171 -7.536 16.052 1.00 97.19 93 ARG A N 1
ATOM 731 C CA . ARG A 1 93 ? 7.346 -7.357 15.201 1.00 97.19 93 ARG A CA 1
ATOM 732 C C . ARG A 1 93 ? 7.008 -7.873 13.806 1.00 97.19 93 ARG A C 1
ATOM 734 O O . ARG A 1 93 ? 6.512 -8.985 13.667 1.00 97.19 93 ARG A O 1
ATOM 741 N N . LEU A 1 94 ? 7.304 -7.064 12.799 1.00 97.44 94 LEU A N 1
ATOM 742 C CA . LEU A 1 94 ? 7.307 -7.426 11.390 1.00 97.44 94 LEU A CA 1
ATOM 743 C C . LEU A 1 94 ? 8.763 -7.627 10.953 1.00 97.44 94 LEU A C 1
ATOM 745 O O . LEU A 1 94 ? 9.574 -6.702 11.070 1.00 97.44 94 LEU A O 1
ATOM 749 N N . ASP A 1 95 ? 9.091 -8.810 10.446 1.00 95.25 95 ASP A N 1
ATOM 750 C CA . ASP A 1 95 ? 10.452 -9.199 10.066 1.00 95.25 95 ASP A CA 1
ATOM 751 C C . ASP A 1 95 ? 10.495 -9.759 8.626 1.00 95.25 95 ASP A C 1
ATOM 753 O O . ASP A 1 95 ? 9.482 -10.227 8.110 1.00 95.25 95 ASP A O 1
ATOM 757 N N . ARG A 1 96 ? 11.667 -9.693 7.980 1.00 95.06 96 ARG A N 1
ATOM 758 C CA . ARG A 1 96 ? 11.969 -10.333 6.685 1.00 95.06 96 ARG A CA 1
ATOM 759 C C . ARG A 1 96 ? 13.346 -10.970 6.751 1.00 95.06 96 ARG A C 1
ATOM 761 O O . ARG A 1 96 ? 14.340 -10.278 6.998 1.00 95.06 96 ARG A O 1
ATOM 768 N N . ARG A 1 97 ? 13.434 -12.259 6.429 1.00 90.38 97 ARG A N 1
ATOM 769 C CA . ARG A 1 97 ? 14.687 -13.034 6.439 1.00 90.38 97 ARG A CA 1
ATOM 770 C C . ARG A 1 97 ? 14.834 -13.899 5.188 1.00 90.38 97 ARG A C 1
ATOM 772 O O . ARG A 1 97 ? 13.912 -14.000 4.387 1.00 90.38 97 ARG A O 1
ATOM 779 N N . GLN A 1 98 ? 16.007 -14.504 5.039 1.00 85.31 98 GLN A N 1
ATOM 780 C CA . GLN A 1 98 ? 16.185 -15.724 4.244 1.00 85.31 98 GLN A CA 1
ATOM 781 C C . GLN A 1 98 ? 15.417 -16.873 4.912 1.00 85.31 98 GLN A C 1
ATOM 783 O O . GLN A 1 98 ? 15.180 -16.826 6.127 1.00 85.31 98 GLN A O 1
ATOM 788 N N . LEU A 1 99 ? 15.047 -17.902 4.154 1.00 80.25 99 LEU A N 1
ATOM 789 C CA . LEU A 1 99 ? 14.440 -19.098 4.726 1.00 80.25 99 LEU A CA 1
ATOM 790 C C . LEU A 1 99 ? 15.456 -19.846 5.620 1.00 80.25 99 LEU A C 1
ATOM 792 O O . LEU A 1 99 ? 16.610 -20.034 5.226 1.00 80.25 99 LEU A O 1
ATOM 796 N N . PRO A 1 100 ? 15.057 -20.344 6.811 1.00 67.25 100 PRO A N 1
ATOM 797 C CA . PRO A 1 100 ? 15.973 -21.027 7.736 1.00 67.25 100 PRO A CA 1
ATOM 798 C C . PRO A 1 100 ? 16.615 -22.324 7.211 1.00 67.25 100 PRO A C 1
ATOM 800 O O . PRO A 1 100 ? 17.516 -22.854 7.857 1.00 67.25 100 PRO A O 1
ATOM 803 N N . ASN A 1 101 ? 16.117 -22.865 6.096 1.00 68.81 101 ASN A N 1
ATOM 804 C CA . ASN A 1 101 ? 16.498 -24.146 5.499 1.00 68.81 101 ASN A CA 1
ATOM 805 C C . ASN A 1 101 ? 17.147 -24.015 4.103 1.00 68.81 101 ASN A C 1
ATOM 807 O O . ASN A 1 101 ? 17.239 -25.013 3.386 1.00 68.81 101 ASN A O 1
ATOM 811 N N . GLU A 1 102 ? 17.601 -22.820 3.710 1.00 65.25 102 GLU A N 1
ATOM 812 C CA . GLU A 1 102 ? 18.375 -22.626 2.476 1.00 65.25 102 GLU A CA 1
ATOM 813 C C . GLU A 1 102 ? 19.685 -23.433 2.500 1.00 65.25 102 GLU A C 1
ATOM 815 O O . GLU A 1 102 ? 20.514 -23.288 3.398 1.00 65.25 102 GLU A O 1
ATOM 820 N N . GLN A 1 103 ? 19.882 -24.288 1.489 1.00 69.44 103 GLN A N 1
ATOM 821 C CA . GLN A 1 103 ? 21.069 -25.150 1.389 1.00 69.44 103 GLN A CA 1
ATOM 822 C C . GLN A 1 103 ? 22.343 -24.369 1.041 1.00 69.44 103 GLN A C 1
ATOM 824 O O . GLN A 1 103 ? 23.437 -24.762 1.443 1.00 69.44 103 GLN A O 1
ATOM 829 N N . SER A 1 104 ? 22.200 -23.263 0.308 1.00 74.94 104 SER A N 1
ATOM 830 C CA . SER A 1 104 ? 23.282 -22.354 -0.055 1.00 74.94 104 SER A CA 1
ATOM 831 C C . SER A 1 104 ? 22.910 -20.935 0.383 1.00 74.94 104 SER A C 1
ATOM 833 O O . SER A 1 104 ? 22.194 -20.221 -0.319 1.00 74.94 104 SER A O 1
ATOM 835 N N . PRO A 1 105 ? 23.429 -20.475 1.533 1.00 68.56 105 PRO A N 1
ATOM 836 C CA . PRO A 1 105 ? 23.176 -19.121 2.020 1.00 68.56 105 PRO A CA 1
ATOM 837 C C . PRO A 1 105 ? 23.719 -18.010 1.095 1.00 68.56 105 PRO A C 1
ATOM 839 O O . PRO A 1 105 ? 23.466 -16.830 1.329 1.00 68.56 105 PRO A O 1
ATOM 842 N N . MET A 1 106 ? 24.477 -18.356 0.047 1.00 80.56 106 MET A N 1
ATOM 843 C CA . MET A 1 106 ? 24.952 -17.414 -0.971 1.00 80.56 106 MET A CA 1
ATOM 844 C C . MET A 1 106 ? 23.926 -17.146 -2.083 1.00 80.56 106 MET A C 1
ATOM 846 O O . MET A 1 106 ? 24.085 -16.163 -2.806 1.00 80.56 106 MET A O 1
ATOM 850 N N . ASP A 1 107 ? 22.860 -17.939 -2.211 1.00 84.31 107 ASP A N 1
ATOM 851 C CA . ASP A 1 107 ? 21.876 -17.803 -3.301 1.00 84.31 107 ASP A CA 1
ATOM 852 C C . ASP A 1 107 ? 21.133 -16.453 -3.242 1.00 84.31 107 ASP A C 1
ATOM 854 O O . ASP A 1 107 ? 20.753 -15.871 -4.258 1.00 84.31 107 ASP A O 1
ATOM 858 N N . CYS A 1 108 ? 21.033 -15.870 -2.045 1.00 84.44 108 CYS A N 1
ATOM 859 C CA . CYS A 1 108 ? 20.549 -14.510 -1.804 1.00 84.44 108 CYS A CA 1
ATOM 860 C C . CYS A 1 108 ? 21.418 -13.393 -2.431 1.00 84.44 108 CYS A C 1
ATOM 862 O O . CYS A 1 108 ? 21.025 -12.220 -2.399 1.00 84.44 108 CYS A O 1
ATOM 864 N N . THR A 1 109 ? 22.609 -13.735 -2.939 1.00 87.31 109 THR A N 1
ATOM 865 C CA . THR A 1 109 ? 23.517 -12.829 -3.657 1.00 87.31 109 THR A CA 1
ATOM 866 C C . THR A 1 109 ? 23.350 -12.907 -5.173 1.00 87.31 109 THR A C 1
ATOM 868 O O . THR A 1 109 ? 23.873 -12.041 -5.874 1.00 87.31 109 THR A O 1
ATOM 871 N N . GLU A 1 110 ? 22.573 -13.859 -5.691 1.00 88.62 110 GLU A N 1
ATOM 872 C CA . GLU A 1 110 ? 22.182 -13.869 -7.099 1.00 88.62 110 GLU A CA 1
ATOM 873 C C . GLU A 1 110 ? 21.101 -12.823 -7.390 1.00 88.62 110 GLU A C 1
ATOM 875 O O . GLU A 1 110 ? 20.329 -12.423 -6.516 1.00 88.62 110 GLU A O 1
ATOM 880 N N . ALA A 1 111 ? 21.015 -12.380 -8.647 1.00 86.06 111 ALA A N 1
ATOM 881 C CA . ALA A 1 111 ? 20.045 -11.359 -9.055 1.00 86.06 111 ALA A CA 1
ATOM 882 C C . ALA A 1 111 ? 18.583 -11.806 -8.865 1.00 86.06 111 ALA A C 1
ATOM 884 O O . ALA A 1 111 ? 17.719 -10.966 -8.622 1.00 86.06 111 ALA A O 1
ATOM 885 N N . SER A 1 112 ? 18.319 -13.114 -8.943 1.00 87.62 112 SER A N 1
ATOM 886 C CA . SER A 1 112 ? 17.019 -13.718 -8.637 1.00 87.62 112 SER A CA 1
ATOM 887 C C . SER A 1 112 ? 16.706 -13.749 -7.142 1.00 87.62 112 SER A C 1
ATOM 889 O O . SER A 1 112 ? 15.535 -13.771 -6.776 1.00 87.62 112 SER A O 1
ATOM 891 N N . GLY A 1 113 ? 17.721 -13.799 -6.278 1.00 91.25 113 GLY A N 1
ATOM 892 C CA . GLY A 1 113 ? 17.553 -14.044 -4.850 1.00 91.25 113 GLY A CA 1
ATOM 893 C C . GLY A 1 113 ? 16.789 -15.327 -4.506 1.00 91.25 113 GLY A C 1
ATOM 894 O O . GLY A 1 113 ? 16.490 -16.178 -5.354 1.00 91.25 113 GLY A O 1
ATOM 895 N N . VAL A 1 114 ? 16.432 -15.409 -3.230 1.00 91.19 114 VAL A N 1
ATOM 896 C CA . VAL A 1 114 ? 15.751 -16.540 -2.584 1.00 91.19 114 VAL A CA 1
ATOM 897 C C . VAL A 1 114 ? 14.337 -16.149 -2.148 1.00 91.19 114 VAL A C 1
ATOM 899 O O . VAL A 1 114 ? 13.928 -14.995 -2.293 1.00 91.19 114 VAL A O 1
ATOM 902 N N . GLU A 1 115 ? 13.557 -17.102 -1.649 1.00 91.25 115 GLU A N 1
ATOM 903 C CA . GLU A 1 115 ? 12.238 -16.819 -1.077 1.00 91.25 115 GLU A CA 1
ATOM 904 C C . GLU A 1 115 ? 12.373 -15.976 0.204 1.00 91.25 115 GLU A C 1
ATOM 906 O O . GLU A 1 115 ? 13.265 -16.201 1.021 1.00 91.25 115 GLU A O 1
ATOM 911 N N . ALA A 1 116 ? 11.512 -14.969 0.376 1.00 92.50 116 ALA A N 1
ATOM 912 C CA . ALA A 1 116 ? 11.520 -14.147 1.580 1.00 92.50 116 ALA A CA 1
ATOM 913 C C . ALA A 1 116 ? 10.701 -14.805 2.703 1.00 92.50 116 ALA A C 1
ATOM 915 O O . ALA A 1 116 ? 9.503 -15.045 2.570 1.00 92.50 116 ALA A O 1
ATOM 916 N N . SER A 1 117 ? 11.342 -15.032 3.849 1.00 93.19 117 SER A N 1
ATOM 917 C CA . SER A 1 117 ? 10.673 -15.387 5.099 1.00 93.19 117 SER A CA 1
ATOM 918 C C . SER A 1 117 ? 10.143 -14.121 5.774 1.00 93.19 117 SER A C 1
ATOM 920 O O . SER A 1 117 ? 10.798 -13.573 6.666 1.00 93.19 117 SER A O 1
ATOM 922 N N . ASP A 1 118 ? 8.975 -13.655 5.340 1.00 95.38 118 ASP A N 1
ATOM 923 C CA . ASP A 1 118 ? 8.264 -12.517 5.930 1.00 95.38 118 ASP A CA 1
ATOM 924 C C . ASP A 1 118 ? 7.383 -12.990 7.102 1.00 95.38 118 ASP A C 1
ATOM 926 O O . ASP A 1 118 ? 6.599 -13.926 6.938 1.00 95.38 118 ASP A O 1
ATOM 930 N N . THR A 1 119 ? 7.491 -12.379 8.289 1.00 95.69 119 THR A N 1
ATOM 931 C CA . THR A 1 119 ? 6.765 -12.821 9.502 1.00 95.69 119 THR A CA 1
ATOM 932 C C . THR A 1 119 ? 6.137 -11.679 10.304 1.00 95.69 119 THR A C 1
ATOM 934 O O . THR A 1 119 ? 6.710 -10.597 10.430 1.00 95.69 119 THR A O 1
ATOM 937 N N . ILE A 1 120 ? 4.971 -11.950 10.907 1.00 96.94 120 ILE A N 1
ATOM 938 C CA . ILE A 1 120 ? 4.377 -11.161 11.997 1.00 96.94 120 ILE A CA 1
ATOM 939 C C . ILE A 1 120 ? 4.495 -11.961 13.297 1.00 96.94 120 ILE A C 1
ATOM 941 O O . ILE A 1 120 ? 4.017 -13.091 13.404 1.00 96.94 120 ILE A O 1
ATOM 945 N N . GLU A 1 121 ? 5.126 -11.371 14.307 1.00 95.62 121 GLU A N 1
ATOM 946 C CA . GLU A 1 121 ? 5.485 -12.037 15.558 1.00 95.62 121 GLU A CA 1
ATOM 947 C C . GLU A 1 121 ? 5.030 -11.206 16.754 1.00 95.62 121 GLU A C 1
ATOM 949 O O . GLU A 1 121 ? 5.454 -10.067 16.913 1.00 95.62 121 GLU A O 1
ATOM 954 N N . GLN A 1 122 ? 4.202 -11.765 17.640 1.00 97.06 122 GLN A N 1
ATOM 955 C CA . GLN A 1 122 ? 3.870 -11.094 18.904 1.00 97.06 122 GLN A CA 1
ATOM 956 C C . GLN A 1 122 ? 5.132 -10.925 19.773 1.00 97.06 122 GLN A C 1
ATOM 958 O O . GLN A 1 122 ? 5.948 -11.852 19.839 1.00 97.06 122 GLN A O 1
ATOM 963 N N . ILE A 1 123 ? 5.281 -9.766 20.418 1.00 96.69 123 ILE A N 1
ATOM 964 C CA . ILE A 1 123 ? 6.402 -9.386 21.299 1.00 96.69 123 ILE A CA 1
ATOM 965 C C . ILE A 1 123 ? 5.875 -8.752 22.596 1.00 96.69 123 ILE A C 1
ATOM 967 O O . ILE A 1 123 ? 4.740 -8.283 22.645 1.00 96.69 123 ILE A O 1
ATOM 971 N N . ALA A 1 124 ? 6.694 -8.709 23.652 1.00 95.81 124 ALA A N 1
ATOM 972 C CA . ALA A 1 124 ? 6.255 -8.211 24.962 1.00 95.81 124 ALA A CA 1
ATOM 973 C C . ALA A 1 124 ? 6.072 -6.683 25.021 1.00 95.81 124 ALA A C 1
ATOM 975 O O . ALA A 1 124 ? 5.266 -6.186 25.803 1.00 95.81 124 ALA A O 1
ATOM 976 N N . SER A 1 125 ? 6.831 -5.931 24.223 1.00 96.62 125 SER A N 1
ATOM 977 C CA . SER A 1 125 ? 6.714 -4.477 24.075 1.00 96.62 125 SER A CA 1
ATOM 978 C C . SER A 1 125 ? 7.463 -4.011 22.823 1.00 96.62 125 SER A C 1
ATOM 980 O O . SER A 1 125 ? 8.236 -4.769 22.238 1.00 96.62 125 SER A O 1
ATOM 982 N N . LEU A 1 126 ? 7.302 -2.743 22.433 1.00 95.75 126 LEU A N 1
ATOM 983 C CA . LEU A 1 126 ? 8.079 -2.137 21.338 1.00 95.75 126 LEU A CA 1
ATOM 984 C C . LEU A 1 126 ? 9.606 -2.139 21.587 1.00 95.75 126 LEU A C 1
ATOM 986 O O . LEU A 1 126 ? 10.379 -2.074 20.634 1.00 95.75 126 LEU A O 1
ATOM 990 N N . GLU A 1 127 ? 10.028 -2.269 22.850 1.00 92.88 127 GLU A N 1
ATOM 991 C CA . GLU A 1 127 ? 11.425 -2.334 23.304 1.00 92.88 127 GLU A CA 1
ATOM 992 C C . GLU A 1 127 ? 11.872 -3.775 23.661 1.00 92.88 127 GLU A C 1
ATOM 994 O O . GLU A 1 127 ? 12.851 -3.961 24.391 1.00 92.88 127 GLU A O 1
ATOM 999 N N . ASP A 1 128 ? 11.154 -4.818 23.211 1.00 87.25 128 ASP A N 1
ATOM 1000 C CA . ASP A 1 128 ? 11.435 -6.206 23.612 1.00 87.25 128 ASP A CA 1
ATOM 1001 C C . ASP A 1 128 ? 12.837 -6.675 23.182 1.00 87.25 128 ASP A C 1
ATOM 1003 O O . ASP A 1 128 ? 13.155 -6.865 22.006 1.00 87.25 128 ASP A O 1
ATOM 1007 N N . SER A 1 129 ? 13.665 -6.949 24.190 1.00 80.69 129 SER A N 1
ATOM 1008 C CA . SER A 1 129 ? 15.020 -7.493 24.073 1.00 80.69 129 SER A CA 1
ATOM 1009 C C . SER A 1 129 ? 15.062 -9.030 23.995 1.00 80.69 129 SER A C 1
ATOM 1011 O O . SER A 1 129 ? 16.065 -9.653 24.331 1.00 80.69 129 SER A O 1
ATOM 1013 N N . MET A 1 130 ? 13.974 -9.671 23.549 1.00 82.81 130 MET A N 1
ATOM 1014 C CA . MET A 1 130 ? 13.960 -11.069 23.083 1.00 82.81 130 MET A CA 1
ATOM 1015 C C . MET A 1 130 ? 14.954 -11.309 21.934 1.00 82.81 130 MET A C 1
ATOM 1017 O O . MET A 1 130 ? 15.492 -12.407 21.812 1.00 82.81 130 MET A O 1
ATOM 1021 N N . TYR A 1 131 ? 15.208 -10.277 21.130 1.00 83.88 131 TYR A N 1
ATOM 1022 C CA . TYR A 1 131 ? 16.171 -10.265 20.029 1.00 83.88 131 TYR A CA 1
ATOM 1023 C C . TYR A 1 131 ? 17.366 -9.358 20.394 1.00 83.88 131 TYR A C 1
ATOM 1025 O O . TYR A 1 131 ? 17.531 -8.953 21.547 1.00 83.88 131 TYR A O 1
ATOM 1033 N N . ASN A 1 132 ? 18.222 -9.011 19.427 1.00 86.19 132 ASN A N 1
ATOM 1034 C CA . ASN A 1 132 ? 19.282 -8.031 19.678 1.00 86.19 132 ASN A CA 1
ATOM 1035 C C . ASN A 1 132 ? 18.690 -6.663 20.065 1.00 86.19 132 ASN A C 1
ATOM 1037 O O . ASN A 1 132 ? 17.655 -6.253 19.540 1.00 86.19 132 ASN A O 1
ATOM 1041 N N . ARG A 1 133 ? 19.396 -5.919 20.930 1.00 90.62 133 ARG A N 1
ATOM 1042 C CA . ARG A 1 133 ? 19.084 -4.505 21.205 1.00 90.62 133 ARG A CA 1
ATOM 1043 C C . ARG A 1 133 ? 19.045 -3.711 19.902 1.00 90.62 133 ARG A C 1
ATOM 1045 O O . ARG A 1 133 ? 19.893 -3.924 19.033 1.00 90.62 133 ARG A O 1
ATOM 1052 N N . SER A 1 134 ? 18.104 -2.780 19.794 1.00 93.62 134 SER A N 1
ATOM 1053 C CA . SER A 1 134 ? 17.885 -1.985 18.589 1.00 93.62 134 SER A CA 1
ATOM 1054 C C . SER A 1 134 ? 17.612 -0.517 18.887 1.00 93.62 134 SER A C 1
ATOM 1056 O O . SER A 1 134 ? 16.985 -0.185 19.892 1.00 93.62 134 SER A O 1
ATOM 1058 N N . ASP A 1 135 ? 18.046 0.341 17.969 1.00 94.81 135 ASP A N 1
ATOM 1059 C CA . ASP A 1 135 ? 17.707 1.760 17.939 1.00 94.81 135 ASP A CA 1
ATOM 1060 C C . ASP A 1 135 ? 16.324 1.932 17.290 1.00 94.81 135 ASP A C 1
ATOM 1062 O O . ASP A 1 135 ? 16.078 1.372 16.218 1.00 94.81 135 ASP A O 1
ATOM 1066 N N . CYS A 1 136 ? 15.436 2.730 17.890 1.00 97.00 136 CYS A N 1
ATOM 1067 C CA . CYS A 1 136 ? 14.260 3.257 17.194 1.00 97.00 136 CYS A CA 1
ATOM 1068 C C . CYS A 1 136 ? 14.719 4.401 16.277 1.00 97.00 136 CYS A C 1
ATOM 1070 O O . CYS A 1 136 ? 15.247 5.396 16.765 1.00 97.00 136 CYS A O 1
ATOM 1072 N N . LEU A 1 137 ? 14.582 4.247 14.956 1.00 97.12 137 LEU A N 1
ATOM 1073 C CA . LEU A 1 137 ? 15.015 5.242 13.964 1.00 97.12 137 LEU A CA 1
ATOM 1074 C C . LEU A 1 137 ? 13.897 6.221 13.597 1.00 97.12 137 LEU A C 1
ATOM 1076 O O . LEU A 1 137 ? 14.149 7.408 13.381 1.00 97.12 137 LEU A O 1
ATOM 1080 N N . VAL A 1 138 ? 12.675 5.699 13.502 1.00 98.25 138 VAL A N 1
ATOM 1081 C CA . VAL A 1 138 ? 11.445 6.434 13.195 1.00 98.25 138 VAL A CA 1
ATOM 1082 C C . VAL A 1 138 ? 10.350 5.885 14.093 1.00 98.25 138 VAL A C 1
ATOM 1084 O O . VAL A 1 138 ? 10.235 4.671 14.221 1.00 98.25 138 VAL A O 1
ATOM 1087 N N . GLU A 1 139 ? 9.530 6.766 14.647 1.00 98.38 139 GLU A N 1
ATOM 1088 C CA . GLU A 1 139 ? 8.300 6.447 15.368 1.00 98.38 139 GLU A CA 1
ATOM 1089 C C . GLU A 1 139 ? 7.138 7.208 14.720 1.00 98.38 139 GLU A C 1
ATOM 1091 O O . GLU A 1 139 ? 7.284 8.373 14.346 1.00 98.38 139 GLU A O 1
ATOM 1096 N N . LEU A 1 140 ? 6.008 6.530 14.544 1.00 97.56 140 LEU A N 1
ATOM 1097 C CA . LEU A 1 140 ? 4.764 7.062 14.003 1.00 97.56 140 LEU A CA 1
ATOM 1098 C C . LEU A 1 140 ? 3.657 6.818 15.025 1.00 97.56 140 LEU A C 1
ATOM 1100 O O . LEU A 1 140 ? 3.295 5.663 15.247 1.00 97.56 140 LEU A O 1
ATOM 1104 N N . ASP A 1 141 ? 3.098 7.882 15.598 1.00 97.38 141 ASP A N 1
ATOM 1105 C CA . ASP A 1 141 ? 1.910 7.789 16.452 1.00 97.38 141 ASP A CA 1
ATOM 1106 C C . ASP A 1 141 ? 0.665 8.187 15.654 1.00 97.38 141 ASP A C 1
ATOM 1108 O O . ASP A 1 141 ? 0.545 9.324 15.186 1.00 97.38 141 ASP A O 1
ATOM 1112 N N . PHE A 1 142 ? -0.271 7.254 15.493 1.00 95.56 142 PHE A N 1
ATOM 1113 C CA . PHE A 1 142 ? -1.518 7.461 14.763 1.00 95.56 142 PHE A CA 1
ATOM 1114 C C . PHE A 1 142 ? -2.595 7.969 15.725 1.00 95.56 142 PHE A C 1
ATOM 1116 O O . PHE A 1 142 ? -3.218 7.183 16.435 1.00 95.56 142 PHE A O 1
ATOM 1123 N N . ILE A 1 143 ? -2.822 9.286 15.739 1.00 92.75 143 ILE A N 1
ATOM 1124 C CA . ILE A 1 143 ? -3.763 9.950 16.664 1.00 92.75 143 ILE A CA 1
ATOM 1125 C C . ILE A 1 143 ? -5.187 9.376 16.541 1.00 92.75 143 ILE A C 1
ATOM 1127 O O . ILE A 1 143 ? -5.858 9.167 17.546 1.00 92.75 143 ILE A O 1
ATOM 1131 N N . GLU A 1 144 ? -5.622 9.089 15.313 1.00 90.19 144 GLU A N 1
ATOM 1132 C CA . GLU A 1 144 ? -6.952 8.546 14.986 1.00 90.19 144 GLU A CA 1
ATOM 1133 C C . GLU A 1 144 ? -6.953 7.011 14.818 1.00 90.19 144 GLU A C 1
ATOM 1135 O O . GLU A 1 144 ? -7.971 6.430 14.452 1.00 90.19 144 GLU A O 1
ATOM 1140 N N . GLY A 1 145 ? -5.817 6.348 15.071 1.00 93.81 145 GLY A N 1
ATOM 1141 C CA . GLY A 1 145 ? -5.593 4.939 14.742 1.00 93.81 145 GLY A CA 1
ATOM 1142 C C . GLY A 1 145 ? -5.229 4.706 13.266 1.00 93.81 145 GLY A C 1
ATOM 1143 O O . GLY A 1 145 ? -5.778 5.309 12.345 1.00 93.81 145 GLY A O 1
ATOM 1144 N N . GLY A 1 146 ? -4.251 3.834 13.023 1.00 93.50 146 GLY A N 1
ATOM 1145 C CA . GLY A 1 146 ? -3.880 3.359 11.689 1.00 93.50 146 GLY A CA 1
ATOM 1146 C C . GLY A 1 146 ? -4.629 2.075 11.333 1.00 93.50 146 GLY A C 1
ATOM 1147 O O . GLY A 1 146 ? -4.685 1.149 12.141 1.00 93.50 146 GLY A O 1
ATOM 1148 N N . SER A 1 147 ? -5.177 1.979 10.120 1.00 94.75 147 SER A N 1
ATOM 1149 C CA . SER A 1 147 ? -5.923 0.788 9.701 1.00 94.75 147 SER A CA 1
ATOM 1150 C C . SER A 1 147 ? -5.007 -0.430 9.545 1.00 94.75 147 SER A C 1
ATOM 1152 O O . SER A 1 147 ? -4.058 -0.428 8.751 1.00 94.75 147 SER A O 1
ATOM 1154 N N . LEU A 1 148 ? -5.334 -1.514 10.253 1.00 95.56 148 LEU A N 1
ATOM 1155 C CA . LEU A 1 148 ? -4.613 -2.778 10.126 1.00 95.56 148 LEU A CA 1
ATOM 1156 C C . LEU A 1 148 ? -4.812 -3.424 8.741 1.00 95.56 148 LEU A C 1
ATOM 1158 O O . LEU A 1 148 ? -3.875 -4.006 8.193 1.00 95.56 148 LEU A O 1
ATOM 1162 N N . ALA A 1 149 ? -5.988 -3.253 8.125 1.00 93.31 149 ALA A N 1
ATOM 1163 C CA . ALA A 1 149 ? -6.255 -3.710 6.759 1.00 93.31 149 ALA A CA 1
ATOM 1164 C C . ALA A 1 149 ? -5.358 -3.000 5.728 1.00 93.31 149 ALA A C 1
ATOM 1166 O O . ALA A 1 149 ? -4.820 -3.641 4.823 1.00 93.31 149 ALA A O 1
ATOM 1167 N N . VAL A 1 150 ? -5.129 -1.691 5.893 1.00 93.12 150 VAL A N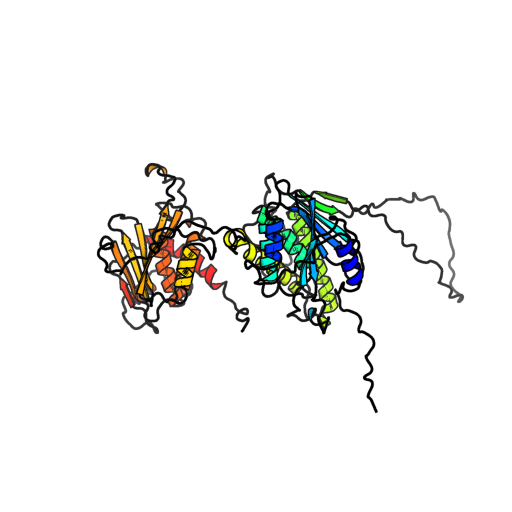 1
ATOM 1168 C CA . VAL A 1 150 ? -4.202 -0.912 5.052 1.00 93.12 150 VAL A CA 1
ATOM 1169 C C . VAL A 1 150 ? -2.768 -1.424 5.187 1.00 93.12 150 VAL A C 1
ATOM 1171 O O . VAL A 1 150 ? -2.098 -1.645 4.177 1.00 93.12 150 VAL A O 1
ATOM 1174 N N . PHE A 1 151 ? -2.309 -1.666 6.418 1.00 95.62 151 PHE A N 1
ATOM 1175 C CA . PHE A 1 151 ? -0.986 -2.235 6.677 1.00 95.62 151 PHE A CA 1
ATOM 1176 C C . PHE A 1 151 ? -0.823 -3.605 6.000 1.00 95.62 151 PHE A C 1
ATOM 1178 O O . PHE A 1 151 ? 0.108 -3.797 5.218 1.00 95.62 151 PHE A O 1
ATOM 1185 N N . LEU A 1 152 ? -1.771 -4.527 6.192 1.00 95.00 152 LEU A N 1
ATOM 1186 C CA . LEU A 1 152 ? -1.741 -5.846 5.549 1.00 95.00 152 LEU A CA 1
ATOM 1187 C C . LEU A 1 152 ? -1.828 -5.775 4.015 1.00 95.00 152 LEU A C 1
ATOM 1189 O O . LEU A 1 152 ? -1.154 -6.551 3.340 1.00 95.00 152 LEU A O 1
ATOM 1193 N N . THR A 1 153 ? -2.570 -4.815 3.454 1.00 93.06 153 THR A N 1
ATOM 1194 C CA . THR A 1 153 ? -2.616 -4.563 2.000 1.00 93.06 153 THR A CA 1
ATOM 1195 C C . THR A 1 153 ? -1.234 -4.191 1.456 1.00 93.06 153 THR A C 1
ATOM 1197 O O . THR A 1 153 ? -0.827 -4.682 0.403 1.00 93.06 153 THR A O 1
ATOM 1200 N N . VAL A 1 154 ? -0.465 -3.378 2.191 1.00 95.19 154 VAL A N 1
ATOM 1201 C CA . VAL A 1 154 ? 0.928 -3.060 1.839 1.00 95.19 154 VAL A CA 1
ATOM 1202 C C . VAL A 1 154 ? 1.814 -4.307 1.904 1.00 95.19 154 VAL A C 1
ATOM 1204 O O . VAL A 1 154 ? 2.587 -4.538 0.978 1.00 95.19 154 VAL A O 1
ATOM 1207 N N . LEU A 1 155 ? 1.695 -5.143 2.940 1.00 96.31 155 LEU A N 1
ATOM 1208 C CA . LEU A 1 155 ? 2.494 -6.376 3.051 1.00 96.31 155 LEU A CA 1
ATOM 1209 C C . LEU A 1 155 ? 2.146 -7.400 1.955 1.00 96.31 155 LEU A C 1
ATOM 1211 O O . LEU A 1 155 ? 3.037 -8.044 1.394 1.00 96.31 155 LEU A O 1
ATOM 1215 N N . SER A 1 156 ? 0.865 -7.504 1.590 1.00 93.38 156 SER A N 1
ATOM 1216 C CA . SER A 1 156 ? 0.391 -8.287 0.443 1.00 93.38 156 SER A CA 1
ATOM 1217 C C . SER A 1 156 ? 0.988 -7.774 -0.873 1.00 93.38 156 SER A C 1
ATOM 1219 O O . SER A 1 156 ? 1.519 -8.557 -1.657 1.00 93.38 156 SER A O 1
ATOM 1221 N N . ALA A 1 157 ? 1.011 -6.451 -1.074 1.00 94.56 157 ALA A N 1
ATOM 1222 C CA . ALA A 1 157 ? 1.619 -5.831 -2.249 1.00 94.56 157 ALA A CA 1
ATOM 1223 C C . ALA A 1 157 ? 3.148 -6.006 -2.307 1.00 94.56 157 ALA A C 1
ATOM 1225 O O . ALA A 1 157 ? 3.700 -6.068 -3.400 1.00 94.56 157 ALA A O 1
ATOM 1226 N N . ILE A 1 158 ? 3.850 -6.106 -1.168 1.00 96.06 158 ILE A N 1
ATOM 1227 C CA . ILE A 1 158 ? 5.287 -6.428 -1.161 1.00 96.06 158 ILE A CA 1
ATOM 1228 C C . ILE A 1 158 ? 5.518 -7.910 -1.486 1.00 96.06 158 ILE A C 1
ATOM 1230 O O . ILE A 1 158 ? 6.336 -8.217 -2.350 1.00 96.06 158 ILE A O 1
ATOM 1234 N N . SER A 1 159 ? 4.805 -8.827 -0.823 1.00 94.50 159 SER A N 1
ATOM 1235 C CA . SER A 1 159 ? 4.980 -10.275 -1.030 1.00 94.50 159 SER A CA 1
ATOM 1236 C C . SER A 1 159 ? 4.566 -10.724 -2.438 1.00 94.50 159 SER A C 1
ATOM 1238 O O . SER A 1 159 ? 5.272 -11.514 -3.057 1.00 94.50 159 SER A O 1
ATOM 1240 N N . GLY A 1 160 ? 3.481 -10.173 -2.992 1.00 92.81 160 GLY A N 1
ATOM 1241 C CA . GLY A 1 160 ? 3.009 -10.452 -4.355 1.00 92.81 160 GLY A CA 1
ATOM 1242 C C . GLY A 1 160 ? 3.831 -9.815 -5.486 1.00 92.81 160 GLY A C 1
ATOM 1243 O O . GLY A 1 160 ? 3.557 -10.068 -6.658 1.00 92.81 160 GLY A O 1
ATOM 1244 N N . HIS A 1 161 ? 4.832 -8.989 -5.176 1.00 95.31 161 HIS A N 1
ATOM 1245 C CA . HIS A 1 161 ? 5.629 -8.294 -6.181 1.00 95.31 161 HIS A CA 1
ATOM 1246 C C . HIS A 1 161 ? 6.711 -9.210 -6.775 1.00 95.31 161 HIS A C 1
ATOM 1248 O O . HIS A 1 161 ? 7.598 -9.653 -6.053 1.00 95.31 161 HIS A O 1
ATOM 1254 N N . GLY A 1 162 ? 6.740 -9.399 -8.102 1.00 92.75 162 GLY A N 1
ATOM 1255 C CA . GLY A 1 162 ? 7.627 -10.377 -8.769 1.00 92.75 162 GLY A CA 1
ATOM 1256 C C . GLY A 1 162 ? 9.109 -10.331 -8.353 1.00 92.75 162 GLY A C 1
ATOM 1257 O O . GLY A 1 162 ? 9.725 -11.369 -8.129 1.00 92.75 162 GLY A O 1
ATOM 1258 N N . GLN A 1 163 ? 9.666 -9.125 -8.183 1.00 93.62 163 GLN A N 1
ATOM 1259 C CA . GLN A 1 163 ? 11.007 -8.911 -7.618 1.00 93.62 163 GLN A CA 1
ATOM 1260 C C . GLN A 1 163 ? 11.027 -8.744 -6.082 1.00 93.62 163 GLN A C 1
ATOM 1262 O O . GLN A 1 163 ? 11.763 -9.443 -5.391 1.00 93.62 163 GLN A O 1
ATOM 1267 N N . ALA A 1 164 ? 10.222 -7.831 -5.526 1.00 95.25 164 ALA A N 1
ATOM 1268 C CA . ALA A 1 164 ? 10.268 -7.472 -4.106 1.00 95.25 164 ALA A CA 1
ATOM 1269 C C . ALA A 1 164 ? 9.644 -8.499 -3.134 1.00 95.25 164 ALA A C 1
ATOM 1271 O O . ALA A 1 164 ? 9.833 -8.369 -1.924 1.00 95.25 164 ALA A O 1
ATOM 1272 N N . GLY A 1 165 ? 8.975 -9.543 -3.625 1.00 93.94 165 GLY A N 1
ATOM 1273 C CA . GLY A 1 165 ? 8.576 -10.721 -2.845 1.00 93.94 165 GLY A CA 1
ATOM 1274 C C . GLY A 1 165 ? 9.732 -11.687 -2.552 1.00 93.94 165 GLY A C 1
ATOM 1275 O O . GLY A 1 165 ? 9.568 -12.635 -1.791 1.00 93.94 165 GLY A O 1
ATOM 1276 N N . ARG A 1 166 ? 10.912 -11.453 -3.141 1.00 94.44 166 ARG A N 1
ATOM 1277 C CA . ARG A 1 166 ? 12.119 -12.276 -2.985 1.00 94.44 166 ARG A CA 1
ATOM 1278 C C . ARG A 1 166 ? 13.126 -11.575 -2.074 1.00 94.44 166 ARG A C 1
ATOM 1280 O O . ARG A 1 166 ? 13.182 -10.346 -2.032 1.00 94.44 166 ARG A O 1
ATOM 1287 N N . TYR A 1 167 ? 13.954 -12.336 -1.365 1.00 94.19 167 TYR A N 1
ATOM 1288 C CA . TYR A 1 167 ? 15.058 -11.793 -0.576 1.00 94.19 167 TYR A CA 1
ATOM 1289 C C . TYR A 1 167 ? 16.325 -11.707 -1.438 1.00 94.19 167 TYR A C 1
ATOM 1291 O O . TYR A 1 167 ? 16.839 -12.715 -1.923 1.00 94.19 167 TYR A O 1
ATOM 1299 N N . THR A 1 168 ? 16.878 -10.500 -1.579 1.00 93.88 168 THR A N 1
ATOM 1300 C CA . THR A 1 168 ? 18.214 -10.263 -2.159 1.00 93.88 168 THR A CA 1
ATOM 1301 C C . THR A 1 168 ? 19.036 -9.380 -1.229 1.00 93.88 168 THR A C 1
ATOM 1303 O O . THR A 1 168 ? 18.540 -8.361 -0.740 1.00 93.88 168 THR A O 1
ATOM 1306 N N . VAL A 1 169 ? 20.314 -9.709 -1.017 1.00 90.56 169 VAL A N 1
ATOM 1307 C CA . VAL A 1 169 ? 21.222 -8.895 -0.181 1.00 90.56 169 VAL A CA 1
ATOM 1308 C C . VAL A 1 169 ? 21.386 -7.479 -0.749 1.00 90.56 169 VAL A C 1
ATOM 1310 O O . VAL A 1 169 ? 21.501 -6.511 0.007 1.00 90.56 169 VAL A O 1
ATOM 1313 N N . GLN A 1 170 ? 21.333 -7.336 -2.076 1.00 93.06 170 GLN A N 1
ATOM 1314 C CA . GLN A 1 170 ? 21.484 -6.066 -2.780 1.00 93.06 170 GLN A CA 1
ATOM 1315 C C . GLN A 1 170 ? 20.280 -5.134 -2.606 1.00 93.06 170 GLN A C 1
ATOM 1317 O O . GLN A 1 170 ? 20.489 -3.949 -2.352 1.00 93.06 170 GLN A O 1
ATOM 1322 N N . ARG A 1 171 ? 19.043 -5.628 -2.776 1.00 94.69 171 ARG A N 1
ATOM 1323 C CA . ARG A 1 171 ? 17.869 -4.772 -3.057 1.00 94.69 171 ARG A CA 1
ATOM 1324 C C . ARG A 1 171 ? 16.667 -4.993 -2.141 1.00 94.69 171 ARG A C 1
ATOM 1326 O O . ARG A 1 171 ? 16.066 -4.016 -1.720 1.00 94.69 171 ARG A O 1
ATOM 1333 N N . TYR A 1 172 ? 16.297 -6.241 -1.857 1.00 96.19 172 TYR A N 1
ATOM 1334 C CA . TYR A 1 172 ? 14.960 -6.590 -1.339 1.00 96.19 172 TYR A CA 1
ATOM 1335 C C . TYR A 1 172 ? 14.998 -7.300 0.027 1.00 96.19 172 TYR A C 1
ATOM 1337 O O . TYR A 1 172 ? 14.118 -8.090 0.361 1.00 96.19 172 TYR A O 1
ATOM 1345 N N . ASN A 1 173 ? 16.035 -7.036 0.822 1.00 94.56 173 ASN A N 1
ATOM 1346 C CA . ASN A 1 173 ? 16.203 -7.597 2.164 1.00 94.56 173 ASN A CA 1
ATOM 1347 C C . ASN A 1 173 ? 15.348 -6.870 3.237 1.00 94.56 173 ASN A C 1
ATOM 1349 O O . ASN A 1 173 ? 14.404 -6.137 2.936 1.00 94.56 173 ASN A O 1
ATOM 1353 N N . CYS A 1 174 ? 15.694 -7.074 4.509 1.00 95.19 174 CYS A N 1
ATOM 1354 C CA . CYS A 1 174 ? 15.004 -6.528 5.672 1.00 95.19 174 CYS A CA 1
ATOM 1355 C C . CYS A 1 174 ? 14.873 -4.991 5.714 1.00 95.19 174 CYS A C 1
ATOM 1357 O O . CYS A 1 174 ? 13.787 -4.514 6.042 1.00 95.19 174 CYS A O 1
ATOM 1359 N N . TYR A 1 175 ? 15.885 -4.200 5.312 1.00 94.94 175 TYR A N 1
ATOM 1360 C CA . TYR A 1 175 ? 15.730 -2.731 5.301 1.00 94.94 175 TYR A CA 1
ATOM 1361 C C . TYR A 1 175 ? 14.693 -2.303 4.259 1.00 94.94 175 TYR A C 1
ATOM 1363 O O . TYR A 1 175 ? 13.865 -1.440 4.536 1.00 94.94 175 TYR A O 1
ATOM 1371 N N . PHE A 1 176 ? 14.696 -2.932 3.077 1.00 97.19 176 PHE A N 1
ATOM 1372 C CA . PHE A 1 176 ? 13.725 -2.629 2.030 1.00 97.19 176 PHE A CA 1
ATOM 1373 C C . PHE A 1 176 ? 12.313 -2.921 2.533 1.00 97.19 176 PHE A C 1
ATOM 1375 O O . PHE A 1 176 ? 11.431 -2.073 2.414 1.00 97.19 176 PHE A O 1
ATOM 1382 N N . TYR A 1 177 ? 12.117 -4.089 3.146 1.00 97.88 177 TYR A N 1
ATOM 1383 C CA . TYR A 1 177 ? 10.825 -4.514 3.669 1.00 97.88 177 TYR A CA 1
ATOM 1384 C C . TYR A 1 177 ? 10.301 -3.566 4.750 1.00 97.88 177 TYR A C 1
ATOM 1386 O O . TYR A 1 177 ? 9.219 -2.999 4.604 1.00 97.88 177 TYR A O 1
ATOM 1394 N N . ALA A 1 178 ? 11.111 -3.312 5.781 1.00 98.00 178 ALA A N 1
ATOM 1395 C CA . ALA A 1 178 ? 10.749 -2.466 6.912 1.00 98.00 178 ALA A CA 1
ATOM 1396 C C . ALA A 1 178 ? 10.442 -1.016 6.488 1.00 98.00 178 ALA A C 1
ATOM 1398 O O . ALA A 1 178 ? 9.419 -0.447 6.873 1.00 98.00 178 ALA A O 1
ATOM 1399 N N . GLN A 1 179 ? 11.293 -0.426 5.641 1.00 98.12 179 GLN A N 1
ATOM 1400 C CA . GLN A 1 179 ? 11.118 0.947 5.158 1.00 98.12 179 GLN A CA 1
ATOM 1401 C C . GLN A 1 179 ? 9.925 1.078 4.197 1.00 98.12 179 GLN A C 1
ATOM 1403 O O . GLN A 1 179 ? 9.216 2.086 4.236 1.00 98.12 179 GLN A O 1
ATOM 1408 N N . THR A 1 180 ? 9.671 0.067 3.358 1.00 98.00 180 THR A N 1
ATOM 1409 C CA . THR A 1 180 ? 8.526 0.052 2.431 1.00 98.00 180 THR A CA 1
ATOM 1410 C C . THR A 1 180 ? 7.212 -0.122 3.178 1.00 98.00 180 THR A C 1
ATOM 1412 O O . THR A 1 180 ? 6.283 0.645 2.923 1.00 98.00 180 THR A O 1
ATOM 1415 N N . ALA A 1 181 ? 7.148 -1.055 4.134 1.00 98.00 181 ALA A N 1
ATOM 1416 C CA . ALA A 1 181 ? 5.980 -1.266 4.984 1.00 98.00 181 ALA A CA 1
ATOM 1417 C C . ALA A 1 181 ? 5.603 0.016 5.743 1.00 98.00 181 ALA A C 1
ATOM 1419 O O . ALA A 1 181 ? 4.460 0.472 5.649 1.00 98.00 181 ALA A O 1
ATOM 1420 N N . LEU A 1 182 ? 6.573 0.655 6.413 1.00 97.94 182 LEU A N 1
ATOM 1421 C CA . LEU A 1 182 ? 6.335 1.892 7.160 1.00 97.94 182 LEU A CA 1
ATOM 1422 C C . LEU A 1 182 ? 5.898 3.049 6.246 1.00 97.94 182 LEU A C 1
ATOM 1424 O O . LEU A 1 182 ? 4.875 3.687 6.508 1.00 97.94 182 LEU A O 1
ATOM 1428 N N . LEU A 1 183 ? 6.642 3.325 5.165 1.00 96.44 183 LEU A N 1
ATOM 1429 C CA . LEU A 1 183 ? 6.363 4.483 4.310 1.00 96.44 183 LEU A CA 1
ATOM 1430 C C . LEU A 1 183 ? 5.053 4.327 3.531 1.00 96.44 183 LEU A C 1
ATOM 1432 O O . LEU A 1 183 ? 4.281 5.284 3.462 1.00 96.44 183 LEU A O 1
ATOM 1436 N N . CYS A 1 184 ? 4.786 3.154 2.948 1.00 95.94 184 CYS A N 1
ATOM 1437 C CA . CYS A 1 184 ? 3.570 2.946 2.162 1.00 95.94 184 CYS A CA 1
ATOM 1438 C C . CYS A 1 184 ? 2.322 3.000 3.049 1.00 95.94 184 CYS A C 1
ATOM 1440 O O . CYS A 1 184 ? 1.364 3.664 2.670 1.00 95.94 184 CYS A O 1
ATOM 1442 N N . THR A 1 185 ? 2.350 2.400 4.245 1.00 95.56 185 THR A N 1
ATOM 1443 C CA . THR A 1 185 ? 1.216 2.434 5.190 1.00 95.56 185 THR A CA 1
ATOM 1444 C C . THR A 1 185 ? 0.888 3.866 5.609 1.00 95.56 185 THR A C 1
ATOM 1446 O O . THR A 1 185 ? -0.260 4.296 5.502 1.00 95.56 185 THR A O 1
ATOM 1449 N N . LEU A 1 186 ? 1.909 4.650 5.979 1.00 94.44 186 LEU A N 1
ATOM 1450 C CA . LEU A 1 186 ? 1.768 6.076 6.288 1.00 94.44 186 LEU A CA 1
ATOM 1451 C C . LEU A 1 186 ? 1.187 6.878 5.109 1.00 94.44 186 LEU A C 1
ATOM 1453 O O . LEU A 1 186 ? 0.308 7.720 5.292 1.00 94.44 186 LEU A O 1
ATOM 1457 N N . CYS A 1 187 ? 1.681 6.636 3.892 1.00 91.31 187 CYS A N 1
ATOM 1458 C CA . CYS A 1 187 ? 1.210 7.341 2.700 1.00 91.31 187 CYS A CA 1
ATOM 1459 C C . CYS A 1 187 ? -0.232 6.967 2.329 1.00 91.31 187 CYS A C 1
ATOM 1461 O O . CYS A 1 187 ? -0.968 7.835 1.850 1.00 91.31 187 CYS A O 1
ATOM 1463 N N . PHE A 1 188 ? -0.622 5.707 2.556 1.00 88.25 188 PHE A N 1
ATOM 1464 C CA . PHE A 1 188 ? -1.949 5.173 2.254 1.00 88.25 188 PHE A CA 1
ATOM 1465 C C . PHE A 1 188 ? -2.992 5.740 3.213 1.00 88.25 188 PHE A C 1
ATOM 1467 O O . PHE A 1 188 ? -3.939 6.375 2.754 1.00 88.25 188 PHE A O 1
ATOM 1474 N N . GLN A 1 189 ? -2.773 5.578 4.526 1.00 84.94 189 GLN A N 1
ATOM 1475 C CA . GLN A 1 189 ? -3.710 5.967 5.589 1.00 84.94 189 GLN A CA 1
ATOM 1476 C C . GLN A 1 189 ? -4.201 7.414 5.435 1.00 84.94 189 GLN A C 1
ATOM 1478 O O . GLN A 1 189 ? -5.376 7.696 5.628 1.00 84.94 189 GLN A O 1
ATOM 1483 N N . TYR A 1 190 ? -3.308 8.324 5.034 1.00 82.50 190 TYR A N 1
ATOM 1484 C CA . TYR A 1 190 ? -3.595 9.758 4.943 1.00 82.50 190 TYR A CA 1
ATOM 1485 C C . TYR A 1 190 ? -3.736 10.282 3.502 1.00 82.50 190 TYR A C 1
ATOM 1487 O O . TYR A 1 190 ? -3.763 11.495 3.300 1.00 82.50 190 TYR A O 1
ATOM 1495 N N . ASN A 1 191 ? -3.786 9.406 2.486 1.00 77.12 191 ASN A N 1
ATOM 1496 C CA . ASN A 1 191 ? -3.948 9.771 1.065 1.00 77.12 191 ASN A CA 1
ATOM 1497 C C . ASN A 1 191 ? -2.949 10.857 0.577 1.00 77.12 191 ASN A C 1
ATOM 1499 O O . ASN A 1 191 ? -3.258 11.695 -0.276 1.00 77.12 191 ASN A O 1
ATOM 1503 N N . ARG A 1 192 ? -1.728 10.881 1.143 1.00 69.38 192 ARG A N 1
ATOM 1504 C CA . ARG A 1 192 ? -0.789 12.021 1.006 1.00 69.38 192 ARG A CA 1
ATOM 1505 C C . ARG A 1 192 ? -0.088 12.097 -0.359 1.00 69.38 192 ARG A C 1
ATOM 1507 O O . ARG A 1 192 ? 0.612 13.075 -0.619 1.00 69.38 192 ARG A O 1
ATOM 1514 N N . TYR A 1 193 ? -0.273 11.113 -1.246 1.00 69.50 193 TYR A N 1
ATOM 1515 C CA . TYR A 1 193 ? 0.358 11.072 -2.573 1.00 69.50 193 TYR A CA 1
ATOM 1516 C C . TYR A 1 193 ? -0.588 10.588 -3.678 1.00 69.50 193 TYR A C 1
ATOM 1518 O O . TYR A 1 193 ? -1.107 9.482 -3.633 1.00 69.50 193 TYR A O 1
ATOM 1526 N N . LYS A 1 194 ? -0.735 11.395 -4.739 1.00 65.75 194 LYS A N 1
ATOM 1527 C CA . LYS A 1 194 ? -1.510 11.059 -5.957 1.00 65.75 194 LYS A CA 1
ATOM 1528 C C . LYS A 1 194 ? -0.625 10.581 -7.120 1.00 65.75 194 LYS A C 1
ATOM 1530 O O . LYS A 1 194 ? -0.980 10.745 -8.284 1.00 65.75 194 LYS A O 1
ATOM 1535 N N . GLY A 1 195 ? 0.555 10.054 -6.804 1.00 74.88 195 GLY A N 1
ATOM 1536 C CA . GLY A 1 195 ? 1.578 9.611 -7.751 1.00 74.88 195 GLY A CA 1
ATOM 1537 C C . GLY A 1 195 ? 2.671 8.813 -7.040 1.00 74.88 195 GLY A C 1
ATOM 1538 O O . GLY A 1 195 ? 2.466 8.369 -5.912 1.00 74.88 195 GLY A O 1
ATOM 1539 N N . ASP A 1 196 ? 3.819 8.652 -7.693 1.00 78.19 196 ASP A N 1
ATOM 1540 C CA . ASP A 1 196 ? 4.962 7.897 -7.167 1.00 78.19 196 ASP A CA 1
ATOM 1541 C C . ASP A 1 196 ? 5.510 8.462 -5.842 1.00 78.19 196 ASP A C 1
ATOM 1543 O O . ASP A 1 196 ? 5.613 9.681 -5.659 1.00 78.19 196 ASP A O 1
ATOM 1547 N N . LEU A 1 197 ? 5.936 7.570 -4.937 1.00 82.75 197 LEU A N 1
ATOM 1548 C CA . LEU A 1 197 ? 6.630 7.942 -3.698 1.00 82.75 197 LEU A CA 1
ATOM 1549 C C . LEU A 1 197 ? 7.951 8.655 -4.012 1.00 82.75 197 LEU A C 1
ATOM 1551 O O . LEU A 1 197 ? 8.284 9.674 -3.396 1.00 82.75 197 LEU A O 1
ATOM 1555 N N . TRP A 1 198 ? 8.678 8.142 -5.002 1.00 86.88 198 TRP A N 1
ATOM 1556 C CA . TRP A 1 198 ? 9.974 8.636 -5.439 1.00 86.88 198 TRP A CA 1
ATOM 1557 C C . TRP A 1 198 ? 9.891 9.159 -6.868 1.00 86.88 198 TRP A C 1
ATOM 1559 O O . TRP A 1 198 ? 9.570 8.411 -7.791 1.00 86.88 198 TRP A O 1
ATOM 1569 N N . ARG A 1 199 ? 10.269 10.425 -7.082 1.00 83.38 199 ARG A N 1
ATOM 1570 C CA . ARG A 1 199 ? 10.554 10.921 -8.433 1.00 83.38 199 ARG A CA 1
ATOM 1571 C C . ARG A 1 199 ? 11.830 10.249 -8.935 1.00 83.38 199 ARG A C 1
ATOM 1573 O O . ARG A 1 199 ? 12.927 10.625 -8.527 1.00 83.38 199 ARG A O 1
ATOM 1580 N N . ILE A 1 200 ? 11.683 9.268 -9.818 1.00 73.81 200 ILE A N 1
ATOM 1581 C CA . ILE A 1 200 ? 12.811 8.686 -10.545 1.00 73.81 200 ILE A CA 1
ATOM 1582 C C . ILE A 1 200 ? 13.212 9.709 -11.610 1.00 73.81 200 ILE A C 1
ATOM 1584 O O . ILE A 1 200 ? 12.486 9.933 -12.577 1.00 73.81 200 ILE A O 1
ATOM 1588 N N . GLY A 1 201 ? 14.336 10.393 -11.391 1.00 61.03 201 GLY A N 1
ATOM 1589 C CA . GLY A 1 201 ? 14.868 11.349 -12.356 1.00 61.03 201 GLY A CA 1
ATOM 1590 C C . GLY A 1 201 ? 15.199 10.636 -13.664 1.00 61.03 201 GLY A C 1
ATOM 1591 O O . GLY A 1 201 ? 16.008 9.710 -13.666 1.00 61.03 201 GLY A O 1
ATOM 1592 N N . GLY A 1 202 ? 14.569 11.058 -14.764 1.00 44.88 202 GLY A N 1
ATOM 1593 C CA . GLY A 1 202 ? 14.880 10.533 -16.091 1.00 44.88 202 GLY A CA 1
ATOM 1594 C C . GLY A 1 202 ? 16.363 10.732 -16.393 1.00 44.88 202 GLY A C 1
ATOM 1595 O O . GLY A 1 202 ? 16.881 11.838 -16.242 1.00 44.88 202 GLY A O 1
ATOM 1596 N N . CYS A 1 203 ? 17.042 9.661 -16.797 1.00 41.59 203 CYS A N 1
ATOM 1597 C CA . CYS A 1 203 ? 18.487 9.611 -17.003 1.00 41.59 203 CYS A CA 1
ATOM 1598 C C . CYS A 1 203 ? 18.946 10.307 -18.297 1.00 41.59 203 CYS A C 1
ATOM 1600 O O . CYS A 1 203 ? 19.742 9.755 -19.054 1.00 41.59 203 CYS A O 1
ATOM 1602 N N . ASN A 1 204 ? 18.465 11.527 -18.546 1.00 39.91 204 ASN A N 1
ATOM 1603 C CA . ASN A 1 204 ? 19.076 12.398 -19.535 1.00 39.91 204 ASN A CA 1
ATOM 1604 C C . ASN A 1 204 ? 20.402 12.895 -18.958 1.00 39.91 204 ASN A C 1
ATOM 1606 O O . ASN A 1 204 ? 20.440 13.715 -18.037 1.00 39.91 204 ASN A O 1
ATOM 1610 N N . THR A 1 205 ? 21.486 12.357 -19.505 1.00 47.53 205 THR A N 1
ATOM 1611 C CA . THR A 1 205 ? 22.822 12.934 -19.399 1.00 47.53 205 THR A CA 1
ATOM 1612 C C . THR A 1 205 ? 22.807 14.397 -19.861 1.00 47.53 205 THR A C 1
ATOM 1614 O O . THR A 1 205 ? 21.914 14.819 -20.593 1.00 47.53 205 THR A O 1
ATOM 1617 N N . ASP A 1 206 ? 23.809 15.161 -19.427 1.00 43.44 206 ASP A N 1
ATOM 1618 C CA . ASP A 1 206 ? 24.079 16.544 -19.853 1.00 43.44 206 ASP A CA 1
ATOM 1619 C C . ASP A 1 206 ? 23.253 17.661 -19.187 1.00 43.44 206 ASP A C 1
ATOM 1621 O O . ASP A 1 206 ? 22.680 18.540 -19.825 1.00 43.44 206 ASP A O 1
ATOM 1625 N N . SER A 1 207 ? 23.322 17.734 -17.853 1.00 42.75 207 SER A N 1
ATOM 1626 C CA . SER A 1 207 ? 23.594 19.030 -17.200 1.00 42.75 207 SER A CA 1
ATOM 1627 C C . SER A 1 207 ? 24.157 18.872 -15.782 1.00 42.75 207 SER A C 1
ATOM 1629 O O . SER A 1 207 ? 23.488 18.410 -14.862 1.00 42.75 207 SER A O 1
ATOM 1631 N N . ALA A 1 208 ? 25.403 19.310 -15.582 1.00 44.25 208 ALA A N 1
ATOM 1632 C CA . ALA A 1 208 ? 26.089 19.290 -14.289 1.00 44.25 208 ALA A CA 1
ATOM 1633 C C . ALA A 1 208 ? 25.604 20.425 -13.360 1.00 44.25 208 ALA A C 1
ATOM 1635 O O . ALA A 1 208 ? 26.329 21.380 -13.085 1.00 44.25 208 ALA A O 1
ATOM 1636 N N . ARG A 1 209 ? 24.352 20.346 -12.888 1.00 46.16 209 ARG A N 1
ATOM 1637 C CA . ARG A 1 209 ? 23.803 21.229 -11.843 1.00 46.16 209 ARG A CA 1
ATOM 1638 C C . ARG A 1 209 ? 23.383 20.419 -10.615 1.00 46.16 209 ARG A C 1
ATOM 1640 O O . ARG A 1 209 ? 22.838 19.328 -10.736 1.00 46.16 209 ARG A O 1
ATOM 1647 N N . SER A 1 210 ? 23.697 20.959 -9.438 1.00 46.66 210 SER A N 1
ATOM 1648 C CA . SER A 1 210 ? 23.754 20.237 -8.161 1.00 46.66 210 SER A CA 1
ATOM 1649 C C . SER A 1 210 ? 22.442 19.546 -7.743 1.00 46.66 210 SER A C 1
ATOM 1651 O O . SER A 1 210 ? 21.364 20.104 -7.962 1.00 46.66 210 SER A O 1
ATOM 1653 N N . PRO A 1 211 ? 22.504 18.391 -7.047 1.00 45.50 211 PRO A N 1
ATOM 1654 C CA . PRO A 1 211 ? 21.340 17.530 -6.800 1.00 45.50 211 PRO A CA 1
ATOM 1655 C C . PRO A 1 211 ? 20.393 18.000 -5.675 1.00 45.50 211 PRO A C 1
ATOM 1657 O O . PRO A 1 211 ? 19.549 17.231 -5.231 1.00 45.50 211 PRO A O 1
ATOM 1660 N N . GLN A 1 212 ? 20.510 19.247 -5.204 1.00 44.38 212 GLN A N 1
ATOM 1661 C CA . GLN A 1 212 ? 19.729 19.786 -4.078 1.00 44.38 212 GLN A CA 1
ATOM 1662 C C . GLN A 1 212 ? 18.566 20.713 -4.470 1.00 44.38 212 GLN A C 1
ATOM 1664 O O . GLN A 1 212 ? 17.933 21.285 -3.585 1.00 44.38 212 GLN A O 1
ATOM 1669 N N . ARG A 1 213 ? 18.236 20.874 -5.761 1.00 41.62 213 ARG A N 1
ATOM 1670 C CA . ARG A 1 213 ? 17.052 21.661 -6.151 1.00 41.62 213 ARG A CA 1
ATOM 1671 C C . ARG A 1 213 ? 15.749 20.907 -5.884 1.00 41.62 213 ARG A C 1
ATOM 1673 O O . ARG A 1 213 ? 15.202 20.252 -6.763 1.00 41.62 213 ARG A O 1
ATOM 1680 N N . GLU A 1 214 ? 15.303 21.062 -4.641 1.00 41.66 214 GLU A N 1
ATOM 1681 C CA . GLU A 1 214 ? 13.911 21.121 -4.199 1.00 41.66 214 GLU A CA 1
ATOM 1682 C C . GLU A 1 214 ? 12.989 20.071 -4.833 1.00 41.66 214 GLU A C 1
ATOM 1684 O O . GLU A 1 214 ? 12.334 20.285 -5.856 1.00 41.66 214 GLU A O 1
ATOM 1689 N N . LEU A 1 215 ? 12.813 18.961 -4.108 1.00 48.28 215 LEU A N 1
ATOM 1690 C CA . LEU A 1 215 ? 11.466 18.411 -3.990 1.00 48.28 215 LEU A CA 1
ATOM 1691 C C . LEU A 1 215 ? 10.574 19.574 -3.528 1.00 48.28 215 LEU A C 1
ATOM 1693 O O . LEU A 1 215 ? 10.816 20.077 -2.431 1.00 48.28 215 LEU A O 1
ATOM 1697 N N . PRO A 1 216 ? 9.594 20.040 -4.326 1.00 40.41 216 PRO A N 1
ATOM 1698 C CA . PRO A 1 216 ? 8.694 21.072 -3.852 1.00 40.41 216 PRO A CA 1
ATOM 1699 C C . PRO A 1 216 ? 7.924 20.466 -2.687 1.00 40.41 216 PRO A C 1
ATOM 1701 O O . PRO A 1 216 ? 7.143 19.532 -2.894 1.00 40.41 216 PRO A O 1
ATOM 1704 N N . SER A 1 217 ? 8.182 20.957 -1.474 1.00 43.44 217 SER A N 1
ATOM 1705 C CA . SER A 1 217 ? 7.380 20.612 -0.309 1.00 43.44 217 SER A CA 1
ATOM 1706 C C . SER A 1 217 ? 5.930 20.920 -0.668 1.00 43.44 217 SER A C 1
ATOM 1708 O O . SER A 1 217 ? 5.622 22.090 -0.918 1.00 43.44 217 SER A O 1
ATOM 1710 N N . PRO A 1 218 ? 5.031 19.920 -0.757 1.00 46.81 218 PRO A N 1
ATOM 1711 C CA . PRO A 1 218 ? 3.619 20.244 -0.787 1.00 46.81 218 PRO A CA 1
ATOM 1712 C C . PRO A 1 218 ? 3.345 21.037 0.489 1.00 46.81 218 PRO A C 1
ATOM 1714 O O . PRO A 1 218 ? 3.825 20.658 1.559 1.00 46.81 218 PRO A O 1
ATOM 1717 N N . VAL A 1 219 ? 2.627 22.153 0.375 1.00 41.56 219 VAL A N 1
ATOM 1718 C CA . VAL A 1 219 ? 2.145 22.867 1.557 1.00 41.56 219 VAL A CA 1
ATOM 1719 C C . VAL A 1 219 ? 1.182 21.913 2.251 1.00 41.56 219 VAL A C 1
ATOM 1721 O O . VAL A 1 219 ? 0.077 21.673 1.771 1.00 41.56 219 VAL A O 1
ATOM 1724 N N . ILE A 1 220 ? 1.663 21.283 3.320 1.00 49.16 220 ILE A N 1
ATOM 1725 C CA . ILE A 1 220 ? 0.857 20.440 4.190 1.00 49.16 220 ILE A CA 1
ATOM 1726 C C . ILE A 1 220 ? 0.108 21.418 5.085 1.00 49.16 220 ILE A C 1
ATOM 1728 O O . ILE A 1 220 ? 0.685 21.970 6.021 1.00 49.16 220 ILE A O 1
ATOM 1732 N N . GLU A 1 221 ? -1.157 21.670 4.755 1.00 46.12 221 GLU A N 1
ATOM 1733 C CA . GLU A 1 221 ? -2.088 22.297 5.692 1.00 46.12 221 GLU A CA 1
ATOM 1734 C C . GLU A 1 221 ? -2.107 21.469 6.990 1.00 46.12 221 GLU A C 1
ATOM 1736 O O . GLU A 1 221 ? -1.911 20.249 6.954 1.00 46.12 221 GLU A O 1
ATOM 1741 N N . GLN A 1 222 ? -2.250 22.139 8.140 1.00 50.09 222 GLN A N 1
ATOM 1742 C CA . GLN A 1 222 ? -2.189 21.521 9.471 1.00 50.09 222 GLN A CA 1
ATOM 1743 C C . GLN A 1 222 ? -3.424 20.650 9.734 1.00 50.09 222 GLN A C 1
ATOM 1745 O O . GLN A 1 222 ? -4.339 21.033 10.454 1.00 50.09 222 GLN A O 1
ATOM 1750 N N . ASP A 1 223 ? -3.420 19.478 9.118 1.00 52.25 223 ASP A N 1
ATOM 1751 C CA . ASP A 1 223 ? -4.436 18.439 9.220 1.00 52.25 223 ASP A CA 1
ATOM 1752 C C . ASP A 1 223 ? -3.976 17.342 10.199 1.00 52.25 223 ASP A C 1
ATOM 1754 O O . ASP A 1 223 ? -2.762 17.191 10.401 1.00 52.25 223 ASP A O 1
ATOM 1758 N N . SER A 1 224 ? -4.907 16.566 10.775 1.00 75.31 224 SER A N 1
ATOM 1759 C CA . SER A 1 224 ? -4.718 15.593 11.883 1.00 75.31 224 SER A CA 1
ATOM 1760 C C . SER A 1 224 ? -3.914 14.324 11.521 1.00 75.31 224 SER A C 1
ATOM 1762 O O . SER A 1 224 ? -4.264 13.186 11.833 1.00 75.31 224 SER A O 1
ATOM 1764 N N . GLY A 1 225 ? -2.778 14.522 10.855 1.00 82.56 225 GLY A N 1
ATOM 1765 C CA . GLY A 1 225 ? -1.813 13.485 10.523 1.00 82.56 225 GLY A CA 1
ATOM 1766 C C . GLY A 1 225 ? -1.139 12.862 11.750 1.00 82.56 225 GLY A C 1
ATOM 1767 O O . GLY A 1 225 ? -1.244 13.371 12.866 1.00 82.56 225 GLY A O 1
ATOM 1768 N N . PRO A 1 226 ? -0.388 11.771 11.541 1.00 90.38 226 PRO A N 1
ATOM 1769 C CA . PRO A 1 226 ? 0.295 11.086 12.619 1.00 90.38 226 PRO A CA 1
ATOM 1770 C C . PRO A 1 226 ? 1.513 11.900 13.056 1.00 90.38 226 PRO A C 1
ATOM 1772 O O . PRO A 1 226 ? 2.150 12.579 12.240 1.00 90.38 226 PRO A O 1
ATOM 1775 N N . ILE A 1 227 ? 1.880 11.792 14.330 1.00 95.06 227 ILE A N 1
ATOM 1776 C CA . ILE A 1 227 ? 3.104 12.413 14.836 1.00 95.06 227 ILE A CA 1
ATOM 1777 C C . ILE A 1 227 ? 4.275 11.561 14.348 1.00 95.06 227 ILE A C 1
ATOM 1779 O O . ILE A 1 227 ? 4.457 10.424 14.779 1.00 95.06 227 ILE A O 1
ATOM 1783 N N . ILE A 1 228 ? 5.058 12.110 13.421 1.00 96.12 228 ILE A N 1
ATOM 1784 C CA . ILE A 1 228 ? 6.272 11.481 12.901 1.00 96.12 228 ILE A CA 1
ATOM 1785 C C . ILE A 1 228 ? 7.437 11.960 13.758 1.00 96.12 228 ILE A C 1
ATOM 1787 O O . ILE A 1 228 ? 7.715 13.157 13.795 1.00 96.12 228 ILE A O 1
ATOM 1791 N N . LYS A 1 229 ? 8.158 11.044 14.404 1.00 97.38 229 LYS A N 1
ATOM 1792 C CA . LYS A 1 229 ? 9.390 11.351 15.137 1.00 97.38 229 LYS A CA 1
ATOM 1793 C C . LYS A 1 229 ? 10.568 10.617 14.512 1.00 97.38 229 LYS A C 1
ATOM 1795 O O . LYS A 1 229 ? 10.465 9.440 14.180 1.00 97.38 229 LYS A O 1
ATOM 1800 N N . ILE A 1 230 ? 11.700 11.297 14.378 1.00 96.88 230 ILE A N 1
ATOM 1801 C CA . ILE A 1 230 ? 12.940 10.756 13.810 1.00 96.88 230 ILE A CA 1
ATOM 1802 C C . ILE A 1 230 ? 14.059 10.833 14.848 1.00 96.88 230 ILE A C 1
ATOM 1804 O O . ILE A 1 230 ? 14.185 11.819 15.583 1.00 96.88 230 ILE A O 1
ATOM 1808 N N . LEU A 1 231 ? 14.900 9.799 14.890 1.00 95.62 231 LEU A N 1
ATOM 1809 C CA . LEU A 1 231 ? 16.065 9.730 15.763 1.00 95.62 231 LEU A CA 1
ATOM 1810 C C . LEU A 1 231 ? 17.107 10.794 15.393 1.00 95.62 231 LEU A C 1
ATOM 1812 O O . LEU A 1 231 ? 17.855 10.665 14.421 1.00 95.62 231 LEU A O 1
ATOM 1816 N N . SER A 1 232 ? 17.207 11.838 16.212 1.00 92.44 232 SER A N 1
ATOM 1817 C CA . SER A 1 232 ? 18.223 12.875 16.076 1.00 92.44 232 SER A CA 1
ATOM 1818 C C . SER A 1 232 ? 19.424 12.558 16.962 1.00 92.44 232 SER A C 1
ATOM 1820 O O . SER A 1 232 ? 19.405 12.773 18.177 1.00 92.44 232 SER A O 1
ATOM 1822 N N . ARG A 1 233 ? 20.504 12.081 16.335 1.00 87.81 233 ARG A N 1
ATOM 1823 C CA . ARG A 1 233 ? 21.806 11.911 16.989 1.00 87.81 233 ARG A CA 1
ATOM 1824 C C . ARG A 1 233 ? 22.474 13.265 17.181 1.00 87.81 233 ARG A C 1
ATOM 1826 O O . ARG A 1 233 ? 23.202 13.740 16.312 1.00 87.81 233 ARG A O 1
ATOM 1833 N N . GLN A 1 234 ? 22.222 13.893 18.324 1.00 75.50 234 GLN A N 1
A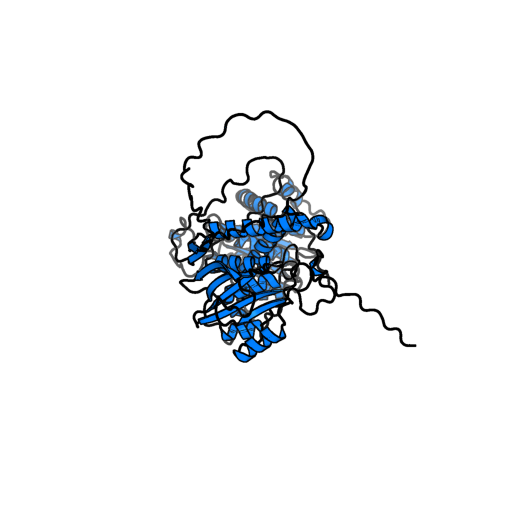TOM 1834 C CA . GLN A 1 234 ? 22.906 15.127 18.689 1.00 75.50 234 GLN A CA 1
ATOM 1835 C C . GLN A 1 234 ? 24.332 14.791 19.126 1.00 75.50 234 GLN A C 1
ATOM 1837 O O . GLN A 1 234 ? 24.551 14.231 20.202 1.00 75.50 234 GLN A O 1
ATOM 1842 N N . THR A 1 235 ? 25.317 15.164 18.309 1.00 63.19 235 THR A N 1
ATOM 1843 C CA . THR A 1 235 ? 26.693 15.295 18.787 1.00 63.19 235 THR A CA 1
ATOM 1844 C C . THR A 1 235 ? 26.724 16.468 19.755 1.00 63.19 235 THR A C 1
ATOM 1846 O O . THR A 1 235 ? 26.785 17.627 19.339 1.00 63.19 235 THR A O 1
ATOM 1849 N N . THR A 1 236 ? 26.670 16.182 21.055 1.00 58.38 236 THR A N 1
ATOM 1850 C CA . THR A 1 236 ? 27.082 17.144 22.075 1.00 58.38 236 THR A CA 1
ATOM 1851 C C . THR A 1 236 ? 28.580 17.342 21.946 1.00 58.38 236 THR A C 1
ATOM 1853 O O . THR A 1 236 ? 29.359 16.759 22.698 1.00 58.38 236 THR A O 1
ATOM 1856 N N . THR A 1 237 ? 28.979 18.187 20.995 1.00 53.78 237 THR A N 1
ATOM 1857 C CA . THR A 1 237 ? 30.317 18.761 20.937 1.00 53.78 237 THR A CA 1
ATOM 1858 C C . THR A 1 237 ? 30.481 19.593 22.199 1.00 53.78 237 THR A C 1
ATOM 1860 O O . THR A 1 237 ? 30.225 20.796 22.210 1.00 53.78 237 THR A O 1
ATOM 1863 N N . LYS A 1 238 ? 30.861 18.936 23.300 1.00 56.44 238 LYS A N 1
ATOM 1864 C CA . LYS A 1 238 ? 31.378 19.615 24.475 1.00 56.44 238 LYS A CA 1
ATOM 1865 C C . LYS A 1 238 ? 32.632 20.322 24.004 1.00 56.44 238 LYS A C 1
ATOM 1867 O O . LYS A 1 238 ? 33.708 19.730 23.965 1.00 56.44 238 LYS A O 1
ATOM 1872 N N . SER A 1 239 ? 32.477 21.595 23.666 1.00 45.50 239 SER A N 1
ATOM 1873 C CA . SER A 1 239 ? 33.569 22.542 23.566 1.00 45.50 239 SER A CA 1
ATOM 1874 C C . SER A 1 239 ? 34.126 22.759 24.971 1.00 45.50 239 SER A C 1
ATOM 1876 O O . SER A 1 239 ? 34.004 23.835 25.554 1.00 45.50 239 SER A O 1
ATOM 1878 N N . HIS A 1 240 ? 34.790 21.730 25.499 1.00 49.19 240 HIS A N 1
ATOM 1879 C CA . HIS A 1 240 ? 35.990 21.956 26.271 1.00 49.19 240 HIS A CA 1
ATOM 1880 C C . HIS A 1 240 ? 36.963 22.640 25.308 1.00 49.19 240 HIS A C 1
ATOM 1882 O O . HIS A 1 240 ? 37.838 22.010 24.717 1.00 49.19 240 HIS A O 1
ATOM 1888 N N . LEU A 1 241 ? 36.800 23.964 25.170 1.00 42.72 241 LEU A N 1
ATOM 1889 C CA . LEU A 1 241 ? 37.974 24.808 25.167 1.00 42.72 241 LEU A CA 1
ATOM 1890 C C . LEU A 1 241 ? 38.754 24.361 26.398 1.00 42.72 241 LEU A C 1
ATOM 1892 O O . LEU A 1 241 ? 38.389 24.673 27.531 1.00 42.72 241 LEU A O 1
ATOM 1896 N N . ILE A 1 242 ? 39.800 23.576 26.157 1.00 49.34 242 ILE A N 1
ATOM 1897 C CA . ILE A 1 242 ? 40.943 23.559 27.048 1.00 49.34 242 ILE A CA 1
ATOM 1898 C C . ILE A 1 242 ? 41.459 24.989 26.954 1.00 49.34 242 ILE A C 1
ATOM 1900 O O . ILE A 1 242 ? 42.161 25.359 26.014 1.00 49.34 242 ILE A O 1
ATOM 1904 N N . GLN A 1 243 ? 40.953 25.822 27.862 1.00 45.03 243 GLN A N 1
ATOM 1905 C CA . GLN A 1 243 ? 41.410 27.179 28.062 1.00 45.03 243 GLN A CA 1
ATOM 1906 C C . GLN A 1 243 ? 42.907 27.053 28.306 1.00 45.03 243 GLN A C 1
ATOM 1908 O O . GLN A 1 243 ? 43.320 26.387 29.251 1.00 45.03 243 GLN A O 1
ATOM 1913 N N . GLY A 1 244 ? 43.694 27.551 27.352 1.00 41.47 244 GLY A N 1
ATOM 1914 C CA . GLY A 1 244 ? 45.108 27.227 27.261 1.00 41.47 244 GLY A CA 1
ATOM 1915 C C . GLY A 1 244 ? 45.873 27.789 28.446 1.00 41.47 244 GLY A C 1
ATOM 1916 O O . GLY A 1 244 ? 46.337 28.928 28.392 1.00 41.47 244 GLY A O 1
ATOM 1917 N N . ASP A 1 245 ? 46.042 26.976 29.486 1.00 39.66 245 ASP A N 1
ATOM 1918 C CA . ASP A 1 245 ? 47.028 27.230 30.521 1.00 39.66 245 ASP A CA 1
ATOM 1919 C C . ASP A 1 245 ? 48.415 27.144 29.886 1.00 39.66 245 ASP A C 1
ATOM 1921 O O . ASP A 1 245 ? 48.969 26.075 29.634 1.00 39.66 245 ASP A O 1
ATOM 1925 N N . ARG A 1 246 ? 48.925 28.338 29.575 1.00 49.09 246 ARG A N 1
ATOM 1926 C CA . ARG A 1 246 ? 50.334 28.721 29.471 1.00 49.09 246 ARG A CA 1
ATOM 1927 C C . ARG A 1 246 ? 51.332 27.564 29.618 1.00 49.09 246 ARG A C 1
ATOM 1929 O O . ARG A 1 246 ? 51.829 27.302 30.711 1.00 49.09 246 ARG A O 1
ATOM 1936 N N . MET A 1 247 ? 51.799 27.048 28.486 1.00 36.53 247 MET A N 1
ATOM 1937 C CA . MET A 1 247 ? 53.198 26.635 28.372 1.00 36.53 247 MET A CA 1
ATOM 1938 C C . MET A 1 247 ? 53.951 27.628 27.490 1.00 36.53 247 MET A C 1
ATOM 1940 O O . MET A 1 247 ? 54.077 27.471 26.279 1.00 36.53 247 MET A O 1
ATOM 1944 N N . ASN A 1 248 ? 54.450 28.679 28.145 1.00 44.19 248 ASN A N 1
ATOM 1945 C CA . ASN A 1 248 ? 55.630 29.387 27.660 1.00 44.19 248 ASN A CA 1
ATOM 1946 C C . ASN A 1 248 ? 56.848 28.451 27.750 1.00 44.19 248 ASN A C 1
ATOM 1948 O O . ASN A 1 248 ? 56.897 27.588 28.622 1.00 44.19 248 ASN A O 1
ATOM 1952 N N . ASN A 1 249 ? 57.863 28.742 26.934 1.00 45.41 249 ASN A N 1
ATOM 1953 C CA . ASN A 1 249 ? 59.193 28.120 26.906 1.00 45.41 249 ASN A CA 1
ATOM 1954 C C . ASN A 1 249 ? 59.252 26.697 26.318 1.00 45.41 249 ASN A C 1
ATOM 1956 O O . ASN A 1 249 ? 59.060 25.712 27.017 1.00 45.41 249 ASN A O 1
ATOM 1960 N N . PHE A 1 250 ? 59.747 26.590 25.084 1.00 36.88 250 PHE A N 1
ATOM 1961 C CA . PHE A 1 250 ? 61.168 26.259 24.907 1.00 36.88 250 PHE A CA 1
ATOM 1962 C C . PHE A 1 250 ? 61.705 26.850 23.597 1.00 36.88 250 PHE A C 1
ATOM 1964 O O . PHE A 1 250 ? 60.967 27.022 22.630 1.00 36.88 250 PHE A O 1
ATOM 1971 N N . ASN A 1 251 ? 62.985 27.223 23.585 1.00 41.38 251 ASN A N 1
ATOM 1972 C CA . ASN A 1 251 ? 63.641 27.906 22.471 1.00 41.38 251 ASN A CA 1
ATOM 1973 C C . ASN A 1 251 ? 65.007 27.248 22.202 1.00 41.38 251 ASN A C 1
ATOM 1975 O O . ASN A 1 251 ? 65.704 26.913 23.156 1.00 41.38 251 ASN A O 1
ATOM 1979 N N . ARG A 1 252 ? 65.393 27.168 20.918 1.00 41.34 252 ARG A N 1
ATOM 1980 C CA . ARG A 1 252 ? 66.668 26.657 20.356 1.00 41.34 252 ARG A CA 1
ATOM 1981 C C . ARG A 1 252 ? 66.973 25.156 20.502 1.00 41.34 252 ARG A C 1
ATOM 1983 O O . ARG A 1 252 ? 66.798 24.562 21.555 1.00 41.34 252 ARG A O 1
ATOM 1990 N N . GLY A 1 253 ? 67.560 24.592 19.440 1.00 34.34 253 GLY A N 1
ATOM 1991 C CA . GLY A 1 253 ? 68.147 23.246 19.445 1.00 34.34 253 GLY A CA 1
ATOM 1992 C C . GLY A 1 253 ? 68.354 22.646 18.051 1.00 34.34 253 GLY A C 1
ATOM 1993 O O . GLY A 1 253 ? 67.705 21.669 17.704 1.00 34.34 253 GLY A O 1
ATOM 1994 N N . SER A 1 254 ? 69.234 23.223 17.228 1.00 45.53 254 SER A N 1
ATOM 1995 C CA . SER A 1 254 ? 69.648 22.612 15.955 1.00 45.53 254 SER A CA 1
ATOM 1996 C C . SER A 1 254 ? 70.628 21.456 16.199 1.00 45.53 254 SER A C 1
ATOM 1998 O O . SER A 1 254 ? 71.733 21.708 16.679 1.00 45.53 254 SER A O 1
ATOM 2000 N N . GLY A 1 255 ? 70.263 20.222 15.836 1.00 36.41 255 GLY A N 1
ATOM 2001 C CA . GLY A 1 255 ? 71.155 19.061 15.949 1.00 36.41 255 GLY A CA 1
ATOM 2002 C C . GLY A 1 255 ? 70.570 17.755 15.398 1.00 36.41 255 GLY A C 1
ATOM 2003 O O . GLY A 1 255 ? 69.703 17.147 16.014 1.00 36.41 255 GLY A O 1
ATOM 2004 N N . LEU A 1 256 ? 71.090 17.315 14.252 1.00 42.59 256 LEU A N 1
ATOM 2005 C CA . LEU A 1 256 ? 71.142 15.909 13.819 1.00 42.59 256 LEU A CA 1
ATOM 2006 C C . LEU A 1 256 ? 72.505 15.326 14.255 1.00 42.59 256 LEU A C 1
ATOM 2008 O O . LEU A 1 256 ? 73.433 16.116 14.444 1.00 42.59 256 LEU A O 1
ATOM 2012 N N . PRO A 1 257 ? 72.729 13.998 14.227 1.00 61.31 257 PRO A N 1
ATOM 2013 C CA . PRO A 1 257 ? 71.806 12.868 14.416 1.00 61.31 257 PRO A CA 1
ATOM 2014 C C . PRO A 1 257 ? 72.351 11.861 15.465 1.00 61.31 257 PRO A C 1
ATOM 2016 O O . PRO A 1 257 ? 73.493 11.984 15.898 1.00 61.31 257 PRO A O 1
ATOM 2019 N N . THR A 1 258 ? 71.606 10.800 15.808 1.00 41.09 258 THR A N 1
ATOM 2020 C CA . THR A 1 258 ? 72.159 9.423 15.939 1.00 41.09 258 THR A CA 1
ATOM 2021 C C . THR A 1 258 ? 71.064 8.368 16.124 1.00 41.09 258 THR A C 1
ATOM 2023 O O . THR A 1 258 ? 69.938 8.675 16.507 1.00 41.09 258 THR A O 1
ATOM 2026 N N . GLU A 1 259 ? 71.402 7.123 15.790 1.00 47.88 259 GLU A N 1
ATOM 2027 C CA . GLU A 1 259 ? 70.531 5.946 15.838 1.00 47.88 259 GLU A CA 1
ATOM 2028 C C . GLU A 1 259 ? 70.306 5.438 17.274 1.00 47.88 259 GLU A C 1
ATOM 2030 O O . GLU A 1 259 ? 71.220 5.466 18.097 1.00 47.88 259 GLU A O 1
ATOM 2035 N N . GLY A 1 260 ? 69.121 4.884 17.557 1.00 42.28 260 GLY A N 1
ATOM 2036 C CA . GLY A 1 260 ? 68.887 4.103 18.776 1.00 42.28 260 GLY A CA 1
ATOM 2037 C C . GLY A 1 260 ? 67.427 4.038 19.238 1.00 42.28 260 GLY A C 1
ATOM 2038 O O . GLY A 1 260 ? 66.733 5.045 19.285 1.00 42.28 260 GLY A O 1
ATOM 2039 N N . SER A 1 261 ? 67.001 2.845 19.667 1.00 38.53 261 SER A N 1
ATOM 2040 C CA . SER A 1 261 ? 65.735 2.552 20.370 1.00 38.53 261 SER A CA 1
ATOM 2041 C C . SER A 1 261 ? 64.424 2.583 19.561 1.00 38.53 261 SER A C 1
ATOM 2043 O O . SER A 1 261 ? 63.609 3.503 19.647 1.00 38.53 261 SER A O 1
ATOM 2045 N N . LEU A 1 262 ? 64.138 1.468 18.880 1.00 43.62 262 LEU A N 1
ATOM 2046 C CA . LEU A 1 262 ? 62.775 1.086 18.492 1.00 43.62 262 LEU A CA 1
ATOM 2047 C C . LEU A 1 262 ? 62.007 0.535 19.709 1.00 43.62 262 LEU A C 1
ATOM 2049 O O . LEU A 1 262 ? 62.015 -0.666 19.968 1.00 43.62 262 LEU A O 1
ATOM 2053 N N . SER A 1 263 ? 61.298 1.405 20.430 1.00 44.47 263 SER A N 1
ATOM 2054 C CA . SER A 1 263 ? 60.323 0.997 21.456 1.00 44.47 263 SER A CA 1
ATOM 2055 C C . SER A 1 263 ? 59.066 1.878 21.435 1.00 44.47 263 SER A C 1
ATOM 2057 O O . SER A 1 263 ? 58.698 2.493 22.435 1.00 44.47 263 SER A O 1
ATOM 2059 N N . ILE A 1 264 ? 58.395 1.950 20.278 1.00 41.47 264 ILE A N 1
ATOM 2060 C CA . ILE A 1 264 ? 57.105 2.645 20.118 1.00 41.47 264 ILE A CA 1
ATOM 2061 C C . ILE A 1 264 ? 55.955 1.632 20.247 1.00 41.47 264 ILE A C 1
ATOM 2063 O O . ILE A 1 264 ? 55.281 1.284 19.283 1.00 41.47 264 ILE A O 1
ATOM 2067 N N . TRP A 1 265 ? 55.742 1.163 21.476 1.00 45.06 265 TRP A N 1
ATOM 2068 C CA . TRP A 1 265 ? 54.512 0.511 21.937 1.00 45.06 265 TRP A CA 1
ATOM 2069 C C . TRP A 1 265 ? 54.193 1.106 23.308 1.00 45.06 265 TRP A C 1
ATOM 2071 O O . TRP A 1 265 ? 55.034 1.027 24.198 1.00 45.06 265 TRP A O 1
ATOM 2081 N N . GLY A 1 266 ? 53.019 1.718 23.500 1.00 44.25 266 GLY A N 1
ATOM 2082 C CA . GLY A 1 266 ? 52.714 2.295 24.820 1.00 44.25 266 GLY A CA 1
ATOM 2083 C C . GLY A 1 266 ? 51.620 3.352 24.941 1.00 44.25 266 GLY A C 1
ATOM 2084 O O . GLY A 1 266 ? 51.404 3.829 26.048 1.00 44.25 266 GLY A O 1
ATOM 2085 N N . VAL A 1 267 ? 50.895 3.711 23.877 1.00 38.97 267 VAL A N 1
ATOM 2086 C CA . VAL A 1 267 ? 49.643 4.476 24.024 1.00 38.97 267 VAL A CA 1
ATOM 2087 C C . VAL A 1 267 ? 48.536 3.729 23.299 1.00 38.97 267 VAL A C 1
ATOM 2089 O O . VAL A 1 267 ? 48.346 3.881 22.094 1.00 38.97 267 VAL A O 1
ATOM 2092 N N . ALA A 1 268 ? 47.811 2.889 24.040 1.00 40.31 268 ALA A N 1
ATOM 2093 C CA . ALA A 1 268 ? 46.542 2.368 23.553 1.00 40.31 268 ALA A CA 1
ATOM 2094 C C . ALA A 1 268 ? 45.617 3.569 23.281 1.00 40.31 268 ALA A C 1
ATOM 2096 O O . ALA A 1 268 ? 45.498 4.431 24.159 1.00 40.31 268 ALA A O 1
ATOM 2097 N N . PRO A 1 269 ? 44.978 3.672 22.101 1.00 39.81 269 PRO A N 1
ATOM 2098 C CA . PRO A 1 269 ? 44.062 4.767 21.828 1.00 39.81 269 PRO A CA 1
ATOM 2099 C C . PRO A 1 269 ? 42.921 4.709 22.842 1.00 39.81 269 PRO A C 1
ATOM 2101 O O . PRO A 1 269 ? 42.099 3.791 22.827 1.00 39.81 269 PRO A O 1
ATOM 2104 N N . VAL A 1 270 ? 42.881 5.694 23.742 1.00 42.28 270 VAL A N 1
ATOM 2105 C CA . VAL A 1 270 ? 41.768 5.871 24.670 1.00 42.28 270 VAL A CA 1
ATOM 2106 C C . VAL A 1 270 ? 40.565 6.265 23.826 1.00 42.28 270 VAL A C 1
ATOM 2108 O O . VAL A 1 270 ? 40.395 7.427 23.459 1.00 42.28 270 VAL A O 1
ATOM 2111 N N . PHE A 1 271 ? 39.738 5.277 23.487 1.00 40.41 271 PHE A N 1
ATOM 2112 C CA . PHE A 1 271 ? 38.449 5.498 22.853 1.00 40.41 271 PHE A CA 1
ATOM 2113 C C . PHE A 1 271 ? 37.549 6.240 23.840 1.00 40.41 271 PHE A C 1
ATOM 2115 O O . PHE A 1 271 ? 36.818 5.633 24.624 1.00 40.41 271 PHE A O 1
ATOM 2122 N N . ILE A 1 272 ? 37.610 7.572 23.798 1.00 50.25 272 ILE A N 1
ATOM 2123 C CA . ILE A 1 272 ? 36.643 8.441 24.456 1.00 50.25 272 ILE A CA 1
ATOM 2124 C C . ILE A 1 272 ? 35.293 8.136 23.807 1.00 50.25 272 ILE A C 1
ATOM 2126 O O . ILE A 1 272 ? 34.990 8.607 22.710 1.00 50.25 272 ILE A O 1
ATOM 2130 N N . GLN A 1 273 ? 34.494 7.302 24.475 1.00 54.91 273 GLN A N 1
ATOM 2131 C CA . GLN A 1 273 ? 33.106 7.069 24.104 1.00 54.91 273 GLN A CA 1
ATOM 2132 C C . GLN A 1 273 ? 32.334 8.367 24.336 1.00 54.91 273 GLN A C 1
ATOM 2134 O O . GLN A 1 273 ? 31.869 8.651 25.442 1.00 54.91 273 GLN A O 1
ATOM 2139 N N . ASP A 1 274 ? 32.231 9.165 23.276 1.00 62.22 274 ASP A N 1
ATOM 2140 C CA . ASP A 1 274 ? 31.351 10.321 23.217 1.00 62.22 274 ASP A CA 1
ATOM 2141 C C . ASP A 1 274 ? 29.925 9.868 23.563 1.00 62.22 274 ASP A C 1
ATOM 2143 O O . ASP A 1 274 ? 29.326 9.050 22.856 1.00 62.22 274 ASP A O 1
ATOM 2147 N N . LYS A 1 275 ? 29.405 10.350 24.700 1.00 69.94 275 LYS A N 1
ATOM 2148 C CA . LYS A 1 275 ? 28.082 9.983 25.219 1.00 69.94 275 LYS A CA 1
ATOM 2149 C C . LYS A 1 275 ? 27.001 10.687 24.406 1.00 69.94 275 LYS A C 1
ATOM 2151 O O . LYS A 1 275 ? 26.370 11.633 24.877 1.00 69.94 275 LYS A O 1
ATOM 2156 N N . ARG A 1 276 ? 26.785 10.202 23.185 1.00 77.06 276 ARG A N 1
ATOM 2157 C CA . ARG A 1 276 ? 25.708 10.652 22.302 1.00 77.06 276 ARG A CA 1
ATOM 2158 C C . ARG A 1 276 ? 24.372 10.448 23.002 1.00 77.06 276 ARG A C 1
ATOM 2160 O O . ARG A 1 276 ? 24.033 9.334 23.397 1.00 77.06 276 ARG A O 1
ATOM 2167 N N . LYS A 1 277 ? 23.631 11.542 23.177 1.00 85.81 277 LYS A N 1
ATOM 2168 C CA . LYS A 1 277 ? 22.258 11.493 23.667 1.00 85.81 277 LYS A CA 1
ATOM 2169 C C . LYS A 1 277 ? 21.337 11.382 22.461 1.00 85.81 277 LYS A C 1
ATOM 2171 O O . LYS A 1 277 ? 21.079 12.369 21.773 1.00 85.81 277 LYS A O 1
ATOM 2176 N N . ASP A 1 278 ? 20.865 10.170 22.230 1.00 90.56 278 ASP A N 1
ATOM 2177 C CA . ASP A 1 278 ? 19.870 9.870 21.213 1.00 90.56 278 ASP A CA 1
ATOM 2178 C C . ASP A 1 278 ? 18.505 10.436 21.662 1.00 90.56 278 ASP A C 1
ATOM 2180 O O . ASP A 1 278 ? 18.074 10.235 22.800 1.00 90.56 278 ASP A O 1
ATOM 2184 N N . VAL A 1 279 ? 17.868 11.238 20.799 1.00 94.50 279 VAL A N 1
ATOM 2185 C CA . VAL A 1 279 ? 16.603 11.940 21.085 1.00 94.50 279 VAL A CA 1
ATOM 2186 C C . VAL A 1 279 ? 15.691 11.856 19.866 1.00 94.50 279 VAL A C 1
ATOM 2188 O O . VAL A 1 279 ? 16.064 12.311 18.784 1.00 94.50 279 VAL A O 1
ATOM 2191 N N . MET A 1 280 ? 14.479 11.332 20.047 1.00 96.62 280 MET A N 1
ATOM 2192 C CA . MET A 1 280 ? 13.426 11.395 19.031 1.00 96.62 280 MET A CA 1
ATOM 2193 C C . MET A 1 280 ? 12.934 12.841 18.895 1.00 96.62 280 MET A C 1
ATOM 2195 O O . MET A 1 280 ? 12.589 13.475 19.892 1.00 96.62 280 MET A O 1
ATOM 2199 N N . ARG A 1 281 ? 12.923 13.377 17.672 1.00 96.31 281 ARG A N 1
ATOM 2200 C CA . ARG A 1 281 ? 12.405 14.716 17.355 1.00 96.31 281 ARG A CA 1
ATOM 2201 C C . ARG A 1 2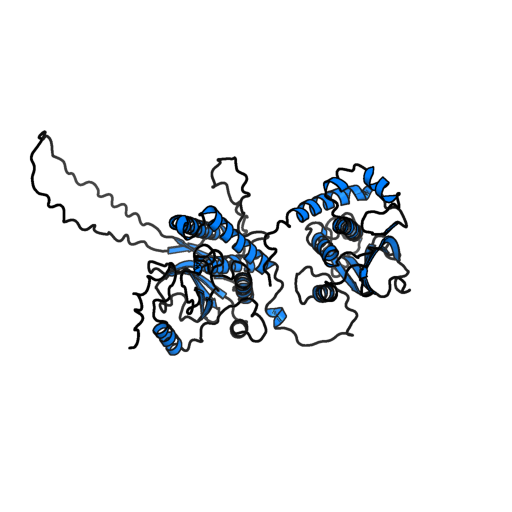81 ? 11.216 14.605 16.421 1.00 96.31 281 ARG A C 1
ATOM 2203 O O . ARG A 1 281 ? 11.316 13.900 15.422 1.00 96.31 281 ARG A O 1
ATOM 2210 N N . GLU A 1 282 ? 10.148 15.344 16.698 1.00 95.62 282 GLU A N 1
ATOM 2211 C CA . GLU A 1 282 ? 9.053 15.523 15.740 1.00 95.62 282 GLU A CA 1
ATOM 2212 C C . GLU A 1 282 ? 9.578 16.063 14.401 1.00 95.62 282 GLU A C 1
ATOM 2214 O O . GLU A 1 282 ? 10.592 16.764 14.339 1.00 95.62 282 GLU A O 1
ATOM 2219 N N . SER A 1 283 ? 8.956 15.627 13.312 1.00 94.62 283 SER A N 1
ATOM 2220 C CA . SER A 1 283 ? 9.463 15.744 11.945 1.00 94.62 283 SER A CA 1
ATOM 2221 C C . SER A 1 283 ? 8.311 15.722 10.942 1.00 94.62 283 SER A C 1
ATOM 2223 O O . SER A 1 283 ? 7.199 15.296 11.249 1.00 94.62 283 SER A O 1
ATOM 2225 N N . THR A 1 284 ? 8.564 16.154 9.710 1.00 92.25 284 THR A N 1
ATOM 2226 C CA . THR A 1 284 ? 7.580 16.080 8.626 1.00 92.25 284 THR A CA 1
ATOM 2227 C C . THR A 1 284 ? 7.706 14.777 7.830 1.00 92.25 284 THR A C 1
ATOM 2229 O O . THR A 1 284 ? 8.724 14.081 7.856 1.00 92.25 284 THR A O 1
ATOM 2232 N N . ILE A 1 285 ? 6.693 14.474 7.010 1.00 90.44 285 ILE A N 1
ATOM 2233 C CA . ILE A 1 285 ? 6.779 13.394 6.011 1.00 90.44 285 ILE A CA 1
ATOM 2234 C C . ILE A 1 285 ? 7.863 13.664 4.946 1.00 90.44 285 ILE A C 1
ATOM 2236 O O . ILE A 1 285 ? 8.352 12.730 4.311 1.00 90.44 285 ILE A O 1
ATOM 2240 N N . GLY A 1 286 ? 8.261 14.929 4.758 1.00 89.06 286 GLY A N 1
ATOM 2241 C CA . GLY A 1 286 ? 9.398 15.307 3.918 1.00 89.06 286 GLY A CA 1
ATOM 2242 C C . GLY A 1 286 ? 10.725 14.852 4.526 1.00 89.06 286 GLY A C 1
ATOM 2243 O O . GLY A 1 286 ? 11.514 14.202 3.840 1.00 89.06 286 GLY A O 1
ATOM 2244 N N . ASP A 1 287 ? 10.919 15.102 5.822 1.00 93.06 287 ASP A N 1
ATOM 2245 C CA . ASP A 1 287 ? 12.113 14.688 6.572 1.00 93.06 287 ASP A CA 1
ATOM 2246 C C . ASP A 1 287 ? 12.238 13.162 6.631 1.00 93.06 287 ASP A C 1
ATOM 2248 O O . ASP A 1 287 ? 13.315 12.616 6.392 1.00 93.06 287 ASP A O 1
ATOM 2252 N N . LEU A 1 288 ? 11.119 12.457 6.842 1.00 94.00 288 LEU A N 1
ATOM 2253 C CA . LEU A 1 288 ? 11.078 10.994 6.785 1.00 94.00 288 LEU A CA 1
ATOM 2254 C C . LEU A 1 288 ? 11.521 10.470 5.413 1.00 94.00 288 LEU A C 1
ATOM 2256 O O . LEU A 1 288 ? 12.343 9.560 5.327 1.00 94.00 288 LEU A O 1
ATOM 2260 N N . LYS A 1 289 ? 11.029 11.062 4.320 1.00 93.00 289 LYS A N 1
ATOM 2261 C CA . LYS A 1 289 ? 11.452 10.668 2.969 1.00 93.00 289 LYS A CA 1
ATOM 2262 C C . LYS A 1 289 ? 12.916 11.004 2.695 1.00 93.00 289 LYS A C 1
ATOM 2264 O O . LYS A 1 289 ? 13.575 10.224 2.013 1.00 93.00 289 LYS A O 1
ATOM 2269 N N . ALA A 1 290 ? 13.437 12.109 3.228 1.00 92.19 290 ALA A N 1
ATOM 2270 C CA . ALA A 1 290 ? 14.853 12.458 3.125 1.00 92.19 290 ALA A CA 1
ATOM 2271 C C . ALA A 1 290 ? 15.749 11.470 3.899 1.00 92.19 290 ALA A C 1
ATOM 2273 O O . ALA A 1 290 ? 16.775 11.033 3.372 1.00 92.19 290 ALA A O 1
ATOM 2274 N N . LEU A 1 291 ? 15.330 11.051 5.100 1.00 95.12 291 LEU A N 1
ATOM 2275 C CA . LEU A 1 291 ? 15.989 10.005 5.885 1.00 95.12 291 LEU A CA 1
ATOM 2276 C C . LEU A 1 291 ? 16.024 8.677 5.120 1.00 95.12 291 LEU A C 1
ATOM 2278 O O . LEU A 1 291 ? 17.102 8.130 4.899 1.00 95.12 291 LEU A O 1
ATOM 2282 N N . LEU A 1 292 ? 14.863 8.184 4.677 1.00 95.50 292 LEU A N 1
ATOM 2283 C CA . LEU A 1 292 ? 14.759 6.912 3.956 1.00 95.50 292 LEU A CA 1
ATOM 2284 C C . LEU A 1 292 ? 15.551 6.943 2.639 1.00 95.50 292 LEU A C 1
ATOM 2286 O O . LEU A 1 292 ? 16.285 6.005 2.339 1.00 95.50 292 LEU A O 1
ATOM 2290 N N . TRP A 1 293 ? 15.505 8.054 1.893 1.00 94.94 293 TRP A N 1
ATOM 2291 C CA . TRP A 1 293 ? 16.348 8.260 0.710 1.00 94.94 293 TRP A CA 1
ATOM 2292 C C . TRP A 1 293 ? 17.845 8.142 1.037 1.00 94.94 293 TRP A C 1
ATOM 2294 O O . TRP A 1 293 ? 18.572 7.446 0.327 1.00 94.94 293 TRP A O 1
ATOM 2304 N N . SER A 1 294 ? 18.292 8.769 2.130 1.00 94.81 294 SER A N 1
ATOM 2305 C CA . SER A 1 294 ? 19.683 8.713 2.595 1.00 94.81 294 SER A CA 1
ATOM 2306 C C . SER A 1 294 ? 20.091 7.296 3.020 1.00 94.81 294 SER A C 1
ATOM 2308 O O . SER A 1 294 ? 21.184 6.840 2.687 1.00 94.81 294 SER A O 1
ATOM 2310 N N . MET A 1 295 ? 19.198 6.551 3.682 1.00 94.50 295 MET A N 1
ATOM 2311 C CA . MET A 1 295 ? 19.430 5.152 4.063 1.00 94.50 295 MET A CA 1
ATOM 2312 C C . MET A 1 295 ? 19.568 4.233 2.840 1.00 94.50 295 MET A C 1
ATOM 2314 O O . MET A 1 295 ? 20.507 3.433 2.791 1.00 94.50 295 MET A O 1
ATOM 2318 N N . ILE A 1 296 ? 18.694 4.389 1.838 1.00 95.19 296 ILE A N 1
ATOM 2319 C CA . ILE A 1 296 ? 18.748 3.655 0.562 1.00 95.19 296 ILE A CA 1
ATOM 2320 C C . ILE A 1 296 ? 20.052 3.972 -0.187 1.00 95.19 296 ILE A C 1
ATOM 2322 O O . ILE A 1 296 ? 20.741 3.054 -0.631 1.00 95.19 296 ILE A O 1
ATOM 2326 N N . HIS A 1 297 ? 20.433 5.251 -0.282 1.00 95.44 297 HIS A N 1
ATOM 2327 C CA . HIS A 1 297 ? 21.676 5.676 -0.934 1.00 95.44 297 HIS A CA 1
ATOM 2328 C C . HIS A 1 297 ? 22.928 5.154 -0.202 1.00 95.44 297 HIS A C 1
ATOM 2330 O O . HIS A 1 297 ? 23.843 4.599 -0.807 1.00 95.44 297 HIS A O 1
ATOM 2336 N N . ALA A 1 298 ? 22.960 5.251 1.130 1.00 92.75 298 ALA A N 1
ATOM 2337 C CA . ALA A 1 298 ? 24.059 4.709 1.925 1.00 92.75 298 ALA A CA 1
ATOM 2338 C C . ALA A 1 298 ? 24.167 3.179 1.799 1.00 92.75 298 ALA A C 1
ATOM 2340 O O . ALA A 1 298 ? 25.265 2.630 1.887 1.00 92.75 298 ALA A O 1
ATOM 2341 N N . HIS A 1 299 ? 23.045 2.476 1.607 1.00 93.62 299 HIS A N 1
ATOM 2342 C CA . HIS A 1 299 ? 23.048 1.046 1.308 1.00 93.62 299 HIS A CA 1
ATOM 2343 C C . HIS A 1 299 ? 23.587 0.740 -0.086 1.00 93.62 299 HIS A C 1
ATOM 2345 O O . HIS A 1 299 ? 24.475 -0.101 -0.210 1.00 93.62 299 HIS A O 1
ATOM 2351 N N . SER A 1 300 ? 23.122 1.441 -1.117 1.00 94.75 300 SER A N 1
ATOM 2352 C CA . SER A 1 300 ? 23.567 1.189 -2.487 1.00 94.75 300 SER A CA 1
ATOM 2353 C C . SER A 1 300 ? 25.073 1.429 -2.672 1.00 94.75 300 SER A C 1
ATOM 2355 O O . SER A 1 300 ? 25.742 0.627 -3.326 1.00 94.75 300 SER A O 1
ATOM 2357 N N . VAL A 1 301 ? 25.638 2.440 -2.000 1.00 94.69 301 VAL A N 1
ATOM 2358 C CA . VAL A 1 301 ? 27.093 2.676 -1.936 1.00 94.69 301 VAL A CA 1
ATOM 2359 C C . VAL A 1 301 ? 27.838 1.524 -1.248 1.00 94.69 301 VAL A C 1
ATOM 2361 O O . VAL A 1 301 ? 28.884 1.106 -1.744 1.00 94.69 301 VAL A O 1
ATOM 2364 N N . ARG A 1 302 ? 27.310 0.955 -0.151 1.00 91.12 302 ARG A N 1
ATOM 2365 C CA . ARG A 1 302 ? 27.906 -0.245 0.477 1.00 91.12 302 ARG A CA 1
ATOM 2366 C C . ARG A 1 302 ? 27.856 -1.456 -0.451 1.00 91.12 302 ARG A C 1
ATOM 2368 O O . ARG A 1 302 ? 28.834 -2.186 -0.533 1.00 91.12 302 ARG A O 1
ATOM 2375 N N . VAL A 1 303 ? 26.757 -1.663 -1.176 1.00 90.38 303 VAL A N 1
ATOM 2376 C CA . VAL A 1 303 ? 26.632 -2.771 -2.138 1.00 90.38 303 VAL A CA 1
ATOM 2377 C C . VAL A 1 303 ? 27.658 -2.653 -3.272 1.00 90.38 303 VAL A C 1
ATOM 2379 O O . VAL A 1 303 ? 28.244 -3.661 -3.664 1.00 90.38 303 VAL A O 1
ATOM 2382 N N . GLU A 1 304 ? 27.952 -1.440 -3.754 1.00 94.06 304 GLU A N 1
ATOM 2383 C CA . GLU A 1 304 ? 28.972 -1.232 -4.793 1.00 94.06 304 GLU A CA 1
ATOM 2384 C C . GLU A 1 304 ? 30.402 -1.578 -4.331 1.00 94.06 304 GLU A C 1
ATOM 2386 O O . GLU A 1 304 ? 31.219 -1.990 -5.155 1.00 94.06 304 GLU A O 1
ATOM 2391 N N . GLN A 1 305 ? 30.703 -1.549 -3.026 1.00 93.19 305 GLN A N 1
ATOM 2392 C CA . GLN A 1 305 ? 31.988 -2.050 -2.499 1.00 93.19 305 GLN A CA 1
ATOM 2393 C C . GLN A 1 305 ? 32.193 -3.551 -2.787 1.00 93.19 305 GLN A C 1
ATOM 2395 O O . GLN A 1 305 ? 33.326 -4.016 -2.893 1.00 93.19 305 GLN A O 1
ATOM 2400 N N . TYR A 1 306 ? 31.102 -4.296 -2.992 1.00 90.94 306 TYR A N 1
ATOM 2401 C CA . TYR A 1 306 ? 31.091 -5.715 -3.351 1.00 90.94 306 TYR A CA 1
ATOM 2402 C C . TYR A 1 306 ? 30.711 -5.950 -4.823 1.00 90.94 306 TYR A C 1
ATOM 2404 O O . TYR A 1 306 ? 30.340 -7.063 -5.195 1.00 90.94 306 TYR A O 1
ATOM 2412 N N . ARG A 1 307 ? 30.811 -4.932 -5.692 1.00 92.75 307 ARG A N 1
ATOM 2413 C CA . ARG A 1 307 ? 30.411 -4.996 -7.112 1.00 92.75 307 ARG A CA 1
ATOM 2414 C C . ARG A 1 307 ? 31.033 -6.158 -7.895 1.00 92.75 307 ARG A C 1
ATOM 2416 O O . ARG A 1 307 ? 30.393 -6.665 -8.812 1.00 92.75 307 ARG A O 1
ATOM 2423 N N . PHE A 1 308 ? 32.244 -6.594 -7.543 1.00 89.94 308 PHE A N 1
ATOM 2424 C CA . PHE A 1 308 ? 32.899 -7.749 -8.174 1.00 89.94 308 PHE A CA 1
ATOM 2425 C C . PHE A 1 308 ? 32.137 -9.067 -7.937 1.00 89.94 308 PHE A C 1
ATOM 2427 O O . PHE A 1 308 ? 32.103 -9.920 -8.820 1.00 89.94 308 PHE A O 1
ATOM 2434 N N . LEU A 1 309 ? 31.509 -9.207 -6.766 1.00 87.38 309 LEU A N 1
ATOM 2435 C CA . LEU A 1 309 ? 30.719 -10.368 -6.360 1.00 87.38 309 LEU A CA 1
ATOM 2436 C C . LEU A 1 309 ? 29.254 -10.199 -6.781 1.00 87.38 309 LEU A C 1
ATOM 2438 O O . LEU A 1 309 ? 28.698 -11.051 -7.460 1.00 87.38 309 LEU A O 1
ATOM 2442 N N . LEU A 1 310 ? 28.652 -9.062 -6.420 1.00 89.06 310 LEU A N 1
ATOM 2443 C CA . LEU A 1 310 ? 27.209 -8.810 -6.526 1.00 89.06 310 LEU A CA 1
ATOM 2444 C C . LEU A 1 310 ? 26.766 -8.278 -7.903 1.00 89.06 310 LEU A C 1
ATOM 2446 O O . LEU A 1 310 ? 25.572 -8.092 -8.130 1.00 89.06 310 LEU A O 1
ATOM 2450 N N . ARG A 1 311 ? 27.722 -7.998 -8.804 1.00 92.12 311 ARG A N 1
ATOM 2451 C CA . ARG A 1 311 ? 27.535 -7.582 -10.212 1.00 92.12 311 ARG A CA 1
ATOM 2452 C C . ARG A 1 311 ? 26.622 -6.364 -10.438 1.00 92.12 311 ARG A C 1
ATOM 2454 O O . ARG A 1 311 ? 26.101 -6.170 -11.532 1.00 92.12 311 ARG A O 1
ATOM 2461 N N . CYS A 1 312 ? 26.475 -5.496 -9.439 1.00 93.06 312 CYS A N 1
ATOM 2462 C CA . CYS A 1 312 ? 25.666 -4.275 -9.494 1.00 93.06 312 CYS A CA 1
ATOM 2463 C C . CYS A 1 312 ? 26.438 -3.039 -8.996 1.00 93.06 312 CYS A C 1
ATOM 2465 O O . CYS A 1 312 ? 27.386 -3.159 -8.222 1.00 93.06 312 CYS A O 1
ATOM 2467 N N . ASN A 1 313 ? 26.018 -1.845 -9.424 1.00 96.25 313 ASN A N 1
ATOM 2468 C CA . ASN A 1 313 ? 26.530 -0.555 -8.937 1.00 96.25 313 ASN A CA 1
ATOM 2469 C C . ASN A 1 313 ? 25.483 0.173 -8.073 1.00 96.25 313 ASN A C 1
ATOM 2471 O O . ASN A 1 313 ? 24.306 -0.201 -8.067 1.00 96.25 313 ASN A O 1
ATOM 2475 N N . ALA A 1 314 ? 25.895 1.234 -7.371 1.00 94.81 314 ALA A N 1
ATOM 2476 C CA . ALA A 1 314 ? 25.026 1.945 -6.439 1.00 94.81 314 ALA A CA 1
ATOM 2477 C C . ALA A 1 314 ? 23.817 2.610 -7.123 1.00 94.81 314 ALA A C 1
ATOM 2479 O O . ALA A 1 314 ? 22.723 2.633 -6.562 1.00 94.81 314 ALA A O 1
ATOM 2480 N N . LYS A 1 315 ? 23.979 3.127 -8.349 1.00 95.69 315 LYS A N 1
ATOM 2481 C CA . LYS A 1 315 ? 22.891 3.810 -9.070 1.00 95.69 315 LYS A CA 1
ATOM 2482 C C . LYS A 1 315 ? 21.776 2.847 -9.461 1.00 95.69 315 LYS A C 1
ATOM 2484 O O . LYS A 1 315 ? 20.608 3.192 -9.304 1.00 95.69 315 LYS A O 1
ATOM 2489 N N . ASP A 1 316 ? 22.133 1.654 -9.935 1.00 95.38 316 ASP A N 1
ATOM 2490 C CA . ASP A 1 316 ? 21.158 0.610 -10.247 1.00 95.38 316 ASP A CA 1
ATOM 2491 C C . ASP A 1 316 ? 20.432 0.161 -8.979 1.00 95.38 316 ASP A C 1
ATOM 2493 O O . ASP A 1 316 ? 19.211 0.223 -8.933 1.00 95.38 316 ASP A O 1
ATOM 2497 N N . VAL A 1 317 ? 21.157 -0.178 -7.907 1.00 95.19 317 VAL A N 1
ATOM 2498 C CA . VAL A 1 317 ? 20.548 -0.611 -6.636 1.00 95.19 317 VAL A CA 1
ATOM 2499 C C . VAL A 1 317 ? 19.591 0.451 -6.076 1.00 95.19 317 VAL A C 1
ATOM 2501 O O . VAL A 1 317 ? 18.453 0.134 -5.737 1.00 95.19 317 VAL A O 1
ATOM 2504 N N . GLU A 1 318 ? 20.004 1.721 -6.040 1.00 96.19 318 GLU A N 1
ATOM 2505 C CA . GLU A 1 318 ? 19.167 2.834 -5.574 1.00 96.19 318 GLU A CA 1
ATOM 2506 C C . GLU A 1 318 ? 17.915 3.042 -6.446 1.00 96.19 318 GLU A C 1
ATOM 2508 O O . GLU A 1 318 ? 16.826 3.287 -5.916 1.00 96.19 318 GLU A O 1
ATOM 2513 N N . ARG A 1 319 ? 18.051 2.943 -7.777 1.00 95.38 319 ARG A N 1
ATOM 2514 C CA . ARG A 1 319 ? 16.925 3.033 -8.718 1.00 95.38 319 ARG A CA 1
ATOM 2515 C C . ARG A 1 319 ? 15.967 1.861 -8.532 1.00 95.38 319 ARG A C 1
ATOM 2517 O O . ARG A 1 319 ? 14.764 2.089 -8.437 1.00 95.38 319 ARG A O 1
ATOM 2524 N N . ASP A 1 320 ? 16.479 0.638 -8.485 1.00 96.00 320 ASP A N 1
ATOM 2525 C CA . ASP A 1 320 ? 15.686 -0.592 -8.464 1.00 96.00 320 ASP A CA 1
ATOM 2526 C C . ASP A 1 320 ? 14.868 -0.693 -7.162 1.00 96.00 320 ASP A C 1
ATOM 2528 O O . ASP A 1 320 ? 13.685 -1.027 -7.202 1.00 96.00 320 ASP A O 1
ATOM 2532 N N . ILE A 1 321 ? 15.451 -0.290 -6.022 1.00 96.88 321 ILE A N 1
ATOM 2533 C CA . ILE A 1 321 ? 14.749 -0.147 -4.733 1.00 96.88 321 ILE A CA 1
ATOM 2534 C C . ILE A 1 321 ? 13.588 0.847 -4.844 1.00 96.88 321 ILE A C 1
ATOM 2536 O O . ILE A 1 321 ? 12.453 0.524 -4.501 1.00 96.88 321 ILE A O 1
ATOM 2540 N N . LYS A 1 322 ? 13.842 2.061 -5.350 1.00 95.94 322 LYS A N 1
ATOM 2541 C CA . LYS A 1 322 ? 12.810 3.108 -5.467 1.00 95.94 322 LYS A CA 1
ATOM 2542 C C . LYS A 1 322 ? 11.718 2.747 -6.468 1.00 95.94 322 LYS A C 1
ATOM 2544 O O . LYS A 1 322 ? 10.560 3.099 -6.254 1.00 95.94 322 LYS A O 1
ATOM 2549 N N . THR A 1 323 ? 12.085 2.044 -7.537 1.00 96.06 323 THR A N 1
ATOM 2550 C CA . THR A 1 323 ? 11.154 1.527 -8.547 1.00 96.06 323 THR A CA 1
ATOM 2551 C C . THR A 1 323 ? 10.220 0.508 -7.907 1.00 96.06 323 THR A C 1
ATOM 2553 O O . THR A 1 323 ? 9.011 0.720 -7.939 1.00 96.06 323 THR A O 1
ATOM 2556 N N . ALA A 1 324 ? 10.767 -0.478 -7.188 1.00 96.56 324 ALA A N 1
ATOM 2557 C CA . ALA A 1 324 ? 9.977 -1.449 -6.437 1.00 96.56 324 ALA A CA 1
ATOM 2558 C C . ALA A 1 324 ? 9.094 -0.790 -5.359 1.00 96.56 324 ALA A C 1
ATOM 2560 O O . ALA A 1 324 ? 7.926 -1.135 -5.239 1.00 96.56 324 ALA A O 1
ATOM 2561 N N . MET A 1 325 ? 9.578 0.219 -4.622 1.00 96.75 325 MET A N 1
ATOM 2562 C CA . MET A 1 325 ? 8.735 0.969 -3.672 1.00 96.75 325 MET A CA 1
ATOM 2563 C C . MET A 1 325 ? 7.573 1.700 -4.367 1.00 96.75 325 MET A C 1
ATOM 2565 O O . MET A 1 325 ? 6.453 1.697 -3.860 1.00 96.75 325 MET A O 1
ATO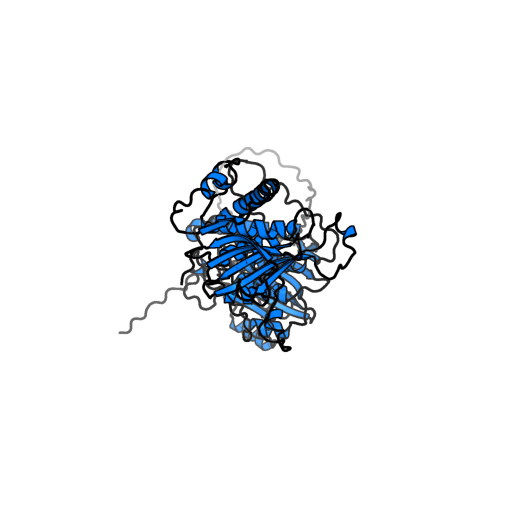M 2569 N N . ASN A 1 326 ? 7.809 2.309 -5.535 1.00 94.94 326 ASN A N 1
ATOM 2570 C CA . ASN A 1 326 ? 6.751 2.927 -6.343 1.00 94.94 326 ASN A CA 1
ATOM 2571 C C . ASN A 1 326 ? 5.776 1.882 -6.914 1.00 94.94 326 ASN A C 1
ATOM 2573 O O . ASN A 1 326 ? 4.600 2.177 -7.112 1.00 94.94 326 ASN A O 1
ATOM 2577 N N . GLU A 1 327 ? 6.251 0.675 -7.212 1.00 95.06 327 GLU A N 1
ATOM 2578 C CA . GLU A 1 327 ? 5.447 -0.433 -7.732 1.00 95.06 327 GLU A CA 1
ATOM 2579 C C . GLU A 1 327 ? 4.590 -1.066 -6.646 1.00 95.06 327 GLU A C 1
ATOM 2581 O O . GLU A 1 327 ? 3.386 -1.163 -6.850 1.00 95.06 327 GLU A O 1
ATOM 2586 N N . VAL A 1 328 ? 5.150 -1.358 -5.471 1.00 94.69 328 VAL A N 1
ATOM 2587 C CA . VAL A 1 328 ? 4.404 -1.742 -4.262 1.00 94.69 328 VAL A CA 1
ATOM 2588 C C . VAL A 1 328 ? 3.358 -0.684 -3.913 1.00 94.69 328 VAL A C 1
ATOM 2590 O O . VAL A 1 328 ? 2.205 -1.025 -3.677 1.00 94.69 328 VAL A O 1
ATOM 2593 N N . TRP A 1 329 ? 3.711 0.605 -3.935 1.00 93.31 329 TRP A N 1
ATOM 2594 C CA . TRP A 1 329 ? 2.763 1.694 -3.674 1.00 93.31 329 TRP A CA 1
ATOM 2595 C C . TRP A 1 329 ? 1.597 1.716 -4.672 1.00 93.31 329 TRP A C 1
ATOM 2597 O O . TRP A 1 329 ? 0.432 1.813 -4.275 1.00 93.31 329 TRP A O 1
ATOM 2607 N N . ARG A 1 330 ? 1.888 1.580 -5.973 1.00 90.19 330 ARG A N 1
ATOM 2608 C CA . ARG A 1 330 ? 0.864 1.461 -7.023 1.00 90.19 330 ARG A CA 1
ATOM 2609 C C . ARG A 1 330 ? 0.045 0.178 -6.871 1.00 90.19 330 ARG A C 1
ATOM 2611 O O . ARG A 1 330 ? -1.164 0.219 -7.066 1.00 90.19 330 ARG A O 1
ATOM 2618 N N . GLN A 1 331 ? 0.670 -0.940 -6.514 1.00 90.69 331 GLN A N 1
ATOM 2619 C CA . GLN A 1 331 ? -0.023 -2.201 -6.269 1.00 90.69 331 GLN A CA 1
ATOM 2620 C C . GLN A 1 331 ? -0.952 -2.076 -5.065 1.00 90.69 331 GLN A C 1
ATOM 2622 O O . GLN A 1 331 ? -2.118 -2.388 -5.224 1.00 90.69 331 GLN A O 1
ATOM 2627 N N . ALA A 1 332 ? -0.523 -1.529 -3.928 1.00 88.06 332 ALA A N 1
ATOM 2628 C CA . ALA A 1 332 ? -1.395 -1.316 -2.774 1.00 88.06 332 ALA A CA 1
ATOM 2629 C C . ALA A 1 332 ? -2.575 -0.383 -3.115 1.00 88.06 332 ALA A C 1
ATOM 2631 O O . ALA A 1 332 ? -3.724 -0.723 -2.862 1.00 88.06 332 ALA A O 1
ATOM 2632 N N . THR A 1 333 ? -2.317 0.769 -3.746 1.00 84.62 333 THR A N 1
ATOM 2633 C CA . THR A 1 333 ? -3.354 1.789 -4.028 1.00 84.62 333 THR A CA 1
ATOM 2634 C C . THR A 1 333 ? -4.299 1.467 -5.189 1.00 84.62 333 THR A C 1
ATOM 2636 O O . THR A 1 333 ? -5.398 2.018 -5.243 1.00 84.62 333 THR A O 1
ATOM 2639 N N . PHE A 1 334 ? -3.903 0.602 -6.130 1.00 75.00 334 PHE A N 1
ATOM 2640 C CA . PHE A 1 334 ? -4.761 0.147 -7.235 1.00 75.00 334 PHE A CA 1
ATOM 2641 C C . PHE A 1 334 ? -5.209 -1.315 -7.112 1.00 75.00 334 PHE A C 1
ATOM 2643 O O . PHE A 1 334 ? -6.028 -1.752 -7.925 1.00 75.00 334 PHE A O 1
ATOM 2650 N N . SER A 1 335 ? -4.716 -2.069 -6.127 1.00 66.62 335 SER A N 1
ATOM 2651 C CA . SER A 1 335 ? -5.317 -3.343 -5.738 1.00 66.62 335 SER A CA 1
ATOM 2652 C C . SER A 1 335 ? -6.572 -3.046 -4.956 1.00 66.62 335 SER A C 1
ATOM 2654 O O . SER A 1 335 ? -6.575 -2.877 -3.743 1.00 66.62 335 SER A O 1
ATOM 2656 N N . ASN A 1 336 ? -7.673 -3.042 -5.683 1.00 53.50 336 ASN A N 1
ATOM 2657 C CA . ASN A 1 336 ? -8.983 -3.209 -5.103 1.00 53.50 336 ASN A CA 1
ATOM 2658 C C . ASN A 1 336 ? -9.174 -4.672 -4.665 1.00 53.50 336 ASN A C 1
ATOM 2660 O O . ASN A 1 336 ? -9.955 -5.430 -5.241 1.00 53.50 336 ASN A O 1
ATOM 2664 N N . TYR A 1 337 ? -8.406 -5.044 -3.650 1.00 49.28 337 TYR A N 1
ATOM 2665 C CA . TYR A 1 337 ? -8.679 -6.152 -2.758 1.00 49.28 337 TYR A CA 1
ATOM 2666 C C . TYR A 1 337 ? -8.861 -5.540 -1.368 1.00 49.28 337 TYR A C 1
ATOM 2668 O O . TYR A 1 337 ? -7.919 -5.543 -0.575 1.00 49.28 337 TYR A O 1
ATOM 2676 N N . PRO A 1 338 ? -10.041 -4.972 -1.055 1.00 53.56 338 PRO A N 1
ATOM 2677 C CA . PRO A 1 338 ? -10.387 -4.740 0.334 1.00 53.56 338 PRO A CA 1
ATOM 2678 C C . PRO A 1 338 ? -10.365 -6.111 1.012 1.00 53.56 338 PRO A C 1
ATOM 2680 O O . PRO A 1 338 ? -11.121 -6.997 0.602 1.00 53.56 338 PRO A O 1
ATOM 2683 N N . LEU A 1 339 ? -9.518 -6.304 2.030 1.00 55.19 339 LEU A N 1
ATOM 2684 C CA . LEU A 1 339 ? -9.565 -7.523 2.850 1.00 55.19 339 LEU A CA 1
ATOM 2685 C C . LEU A 1 339 ? -10.997 -7.755 3.378 1.00 55.19 339 LEU A C 1
ATOM 2687 O O . LEU A 1 339 ? -11.484 -8.884 3.392 1.00 55.19 339 LEU A O 1
ATOM 2691 N N . ASP A 1 340 ? -11.714 -6.666 3.661 1.00 48.97 340 ASP A N 1
ATOM 2692 C CA . ASP A 1 340 ? -13.122 -6.635 4.069 1.00 48.97 340 ASP A CA 1
ATOM 2693 C C . ASP A 1 340 ? -14.083 -7.218 3.012 1.00 48.97 340 ASP A C 1
ATOM 2695 O O . ASP A 1 340 ? -15.043 -7.914 3.348 1.00 48.97 340 ASP A O 1
ATOM 2699 N N . ALA A 1 341 ? -13.825 -7.001 1.716 1.00 46.28 341 ALA A N 1
ATOM 2700 C CA . ALA A 1 341 ? -14.693 -7.475 0.632 1.00 46.28 341 ALA A CA 1
ATOM 2701 C C . ALA A 1 341 ? -14.611 -8.997 0.420 1.00 46.28 341 ALA A C 1
ATOM 2703 O O . ALA A 1 341 ? -15.524 -9.583 -0.167 1.00 46.28 341 ALA A O 1
ATOM 2704 N N . GLY A 1 342 ? -13.546 -9.637 0.917 1.00 44.78 342 GLY A N 1
ATOM 2705 C CA . GLY A 1 342 ? -13.430 -11.094 1.017 1.00 44.78 342 GLY A CA 1
ATOM 2706 C C . GLY A 1 342 ? -14.093 -11.693 2.265 1.00 44.78 342 GLY A C 1
ATOM 2707 O O . GLY A 1 342 ? -14.251 -12.909 2.334 1.00 44.78 342 GLY A O 1
ATOM 2708 N N . LEU A 1 343 ? -14.486 -10.867 3.244 1.00 42.22 343 LEU A N 1
ATOM 2709 C CA . LEU A 1 343 ? -14.993 -11.309 4.552 1.00 42.22 343 LEU A CA 1
ATOM 2710 C C . LEU A 1 343 ? -16.481 -10.972 4.791 1.00 42.22 343 LEU A C 1
ATOM 2712 O O . LEU A 1 343 ? -17.135 -11.649 5.579 1.00 42.22 343 LEU A O 1
ATOM 2716 N N . ALA A 1 344 ? -17.044 -9.976 4.098 1.00 38.16 344 ALA A N 1
ATOM 2717 C CA . ALA A 1 344 ? -18.344 -9.378 4.435 1.00 38.16 344 ALA A CA 1
ATOM 2718 C C . ALA A 1 344 ? -19.573 -9.839 3.602 1.00 38.16 344 ALA A C 1
ATOM 2720 O O . ALA A 1 344 ? -20.494 -9.046 3.406 1.00 38.16 344 ALA A O 1
ATOM 2721 N N . THR A 1 345 ? -19.640 -11.073 3.072 1.00 38.38 345 THR A N 1
ATOM 2722 C CA . THR A 1 345 ? -20.744 -11.478 2.154 1.00 38.38 345 THR A CA 1
ATOM 2723 C C . THR A 1 345 ? -21.648 -12.638 2.600 1.00 38.38 345 THR A C 1
ATOM 2725 O O . THR A 1 345 ? -21.450 -13.788 2.217 1.00 38.38 345 THR A O 1
ATOM 2728 N N . GLN A 1 346 ? -22.745 -12.276 3.289 1.00 33.91 346 GLN A N 1
ATOM 2729 C CA . GLN A 1 346 ? -24.040 -12.987 3.397 1.00 33.91 346 GLN A CA 1
ATOM 2730 C C . GLN A 1 346 ? -25.147 -11.992 3.841 1.00 33.91 346 GLN A C 1
ATOM 2732 O O . GLN A 1 346 ? -24.867 -11.158 4.691 1.00 33.91 346 GLN A O 1
ATOM 2737 N N . GLN A 1 347 ? -26.415 -11.998 3.394 1.00 41.16 347 GLN A N 1
ATOM 2738 C CA . GLN A 1 347 ? -27.089 -12.565 2.206 1.00 41.16 347 GLN A CA 1
ATOM 2739 C C . GLN A 1 347 ? -28.366 -11.736 1.889 1.00 41.16 347 GLN A C 1
ATOM 2741 O O . GLN A 1 347 ? -29.267 -11.699 2.722 1.00 41.16 347 GLN A O 1
ATOM 2746 N N . VAL A 1 348 ? -28.519 -11.179 0.675 1.00 30.94 348 VAL A N 1
ATOM 2747 C CA . VAL A 1 348 ? -29.832 -10.851 0.046 1.00 30.94 348 VAL A CA 1
ATOM 2748 C C . VAL A 1 348 ? -29.718 -11.057 -1.477 1.00 30.94 348 VAL A C 1
ATOM 2750 O O . VAL A 1 348 ? -28.655 -10.805 -2.040 1.00 30.94 348 VAL A O 1
ATOM 2753 N N . THR A 1 349 ? -30.777 -11.520 -2.164 1.00 35.50 349 THR A N 1
ATOM 2754 C CA . THR A 1 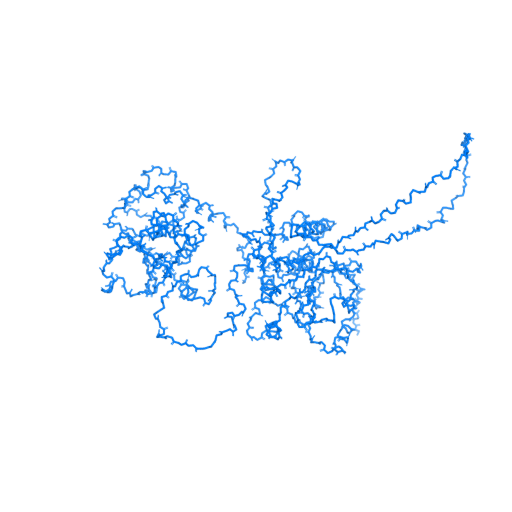349 ? -30.762 -11.837 -3.616 1.00 35.50 349 THR A CA 1
ATOM 2755 C C . THR A 1 349 ? -31.839 -11.104 -4.452 1.00 35.50 349 THR A C 1
ATOM 2757 O O . THR A 1 349 ? -33.001 -11.087 -4.052 1.00 35.50 349 THR A O 1
ATOM 2760 N N . PRO A 1 350 ? -31.492 -10.547 -5.637 1.00 30.55 350 PRO A N 1
ATOM 2761 C CA . PRO A 1 350 ? -32.429 -10.009 -6.641 1.00 30.55 350 PRO A CA 1
ATOM 2762 C C . PRO A 1 350 ? -32.826 -11.061 -7.713 1.00 30.55 350 PRO A C 1
ATOM 2764 O O . PRO A 1 350 ? -32.228 -12.142 -7.748 1.00 30.55 350 PRO A O 1
ATOM 2767 N N . PRO A 1 351 ? -33.786 -10.782 -8.632 1.00 43.47 351 PRO A N 1
ATOM 2768 C CA . PRO A 1 351 ? -34.032 -11.637 -9.802 1.00 43.47 351 PRO A CA 1
ATOM 2769 C C . PRO A 1 351 ? -32.745 -11.783 -10.632 1.00 43.47 351 PRO A C 1
ATOM 2771 O O . PRO A 1 351 ? -32.155 -10.794 -11.062 1.00 43.47 351 PRO A O 1
ATOM 2774 N N . LYS A 1 352 ? -32.286 -13.028 -10.800 1.00 44.56 352 LYS A N 1
ATOM 2775 C CA . LYS A 1 352 ? -30.848 -13.358 -10.753 1.00 44.56 352 LYS A CA 1
ATOM 2776 C C . LYS A 1 352 ? -29.928 -12.770 -11.835 1.00 44.56 352 LYS A C 1
ATOM 2778 O O . LYS A 1 352 ? -28.724 -12.757 -11.599 1.00 44.56 352 LYS A O 1
ATOM 2783 N N . ASP A 1 353 ? -30.433 -12.298 -12.979 1.00 48.19 353 ASP A N 1
ATOM 2784 C CA . ASP A 1 353 ? -29.593 -12.142 -14.183 1.00 48.19 353 ASP A CA 1
ATOM 2785 C C . ASP A 1 353 ? -29.602 -10.775 -14.899 1.00 48.19 353 ASP A C 1
ATOM 2787 O O . ASP A 1 353 ? -28.727 -10.555 -15.741 1.00 48.19 353 ASP A O 1
ATOM 2791 N N . GLN A 1 354 ? -30.504 -9.827 -14.598 1.00 53.00 354 GLN A N 1
ATOM 2792 C CA . GLN A 1 354 ? -30.506 -8.518 -15.287 1.00 53.00 354 GLN A CA 1
ATOM 2793 C C . GLN A 1 354 ? -29.796 -7.431 -14.469 1.00 53.00 354 GLN A C 1
ATOM 2795 O O . GLN A 1 354 ? -30.404 -6.597 -13.799 1.00 53.00 354 GLN A O 1
ATOM 2800 N N . VAL A 1 355 ? -28.464 -7.464 -14.525 1.00 53.78 355 VAL A N 1
ATOM 2801 C CA . VAL A 1 355 ? -27.588 -6.562 -13.771 1.00 53.78 355 VAL A CA 1
ATOM 2802 C C . VAL A 1 355 ? -27.233 -5.338 -14.616 1.00 53.78 355 VAL A C 1
ATOM 2804 O O . VAL A 1 355 ? -26.427 -5.421 -15.546 1.00 53.78 355 VAL A O 1
ATOM 2807 N N . ARG A 1 356 ? -27.800 -4.178 -14.267 1.00 60.78 356 ARG A N 1
ATOM 2808 C CA . ARG A 1 356 ? -27.306 -2.881 -14.742 1.00 60.78 356 ARG A CA 1
ATOM 2809 C C . ARG A 1 356 ? -26.140 -2.443 -13.867 1.00 60.78 356 ARG A C 1
ATOM 2811 O O . ARG A 1 356 ? -26.259 -2.389 -12.646 1.00 60.78 356 ARG A O 1
ATOM 2818 N N . ILE A 1 357 ? -25.015 -2.126 -14.492 1.00 64.88 357 ILE A N 1
ATOM 2819 C CA . ILE A 1 357 ? -23.747 -1.935 -13.799 1.00 64.88 357 ILE A CA 1
ATOM 2820 C C . ILE A 1 357 ? -23.323 -0.482 -13.947 1.00 64.88 357 ILE A C 1
ATOM 2822 O O . ILE A 1 357 ? -22.953 -0.039 -15.032 1.00 64.88 357 ILE A O 1
ATOM 2826 N N . GLN A 1 358 ? -23.319 0.261 -12.847 1.00 66.81 358 GLN A N 1
ATOM 2827 C CA . GLN A 1 358 ? -22.564 1.506 -12.781 1.00 66.81 358 GLN A CA 1
ATOM 2828 C C . GLN A 1 358 ? -21.072 1.163 -12.797 1.00 66.81 358 GLN A C 1
ATOM 2830 O O . GLN A 1 358 ? -20.621 0.334 -12.002 1.00 66.81 358 GLN A O 1
ATOM 2835 N N . PHE A 1 359 ? -20.296 1.765 -13.704 1.00 60.59 359 PHE A N 1
ATOM 2836 C CA . PHE A 1 359 ? -18.849 1.580 -13.681 1.00 60.59 359 PHE A CA 1
ATOM 2837 C C . PHE A 1 359 ? -18.283 2.330 -12.473 1.00 60.59 359 PHE A C 1
ATOM 2839 O O . PHE A 1 359 ? -17.946 3.515 -12.538 1.00 60.59 359 PHE A O 1
ATOM 2846 N N . SER A 1 360 ? -18.115 1.603 -11.377 1.00 51.72 360 SER A N 1
ATOM 2847 C CA . SER A 1 360 ? -17.057 1.919 -10.436 1.00 51.72 360 SER A CA 1
ATOM 2848 C C . SER A 1 360 ? -15.741 1.488 -11.085 1.00 51.72 360 SER A C 1
ATOM 2850 O O . SER A 1 360 ? -15.506 0.301 -11.292 1.00 51.72 360 SER A O 1
ATOM 2852 N N . TRP A 1 361 ? -14.902 2.453 -11.476 1.00 55.16 361 TRP A N 1
ATOM 2853 C CA . TRP A 1 361 ? -13.583 2.185 -12.077 1.00 55.16 361 TRP A CA 1
ATOM 2854 C C . TRP A 1 361 ? -12.501 1.815 -11.054 1.00 55.16 361 TRP A C 1
ATOM 2856 O O . TRP A 1 361 ? -11.341 1.598 -11.435 1.00 55.16 361 TRP A O 1
ATOM 2866 N N . SER A 1 362 ? -12.902 1.693 -9.782 1.00 49.00 362 SER A N 1
ATOM 2867 C CA . SER A 1 362 ? -12.338 0.722 -8.845 1.00 49.00 362 SER A CA 1
ATOM 2868 C C . SER A 1 362 ? -12.010 -0.576 -9.576 1.00 49.00 362 SER A C 1
ATOM 2870 O O . SER A 1 362 ? -12.837 -1.130 -10.296 1.00 49.00 362 SER A O 1
ATOM 2872 N N . LEU A 1 363 ? -10.795 -1.080 -9.394 1.00 45.38 363 LEU A N 1
ATOM 2873 C CA . LEU A 1 363 ? -10.370 -2.364 -9.944 1.00 45.38 363 LEU A CA 1
ATOM 2874 C C . LEU A 1 363 ? -11.022 -3.568 -9.237 1.00 45.38 363 LEU A C 1
ATOM 2876 O O . LEU A 1 363 ? -10.603 -4.686 -9.519 1.00 45.38 363 LEU A O 1
ATOM 2880 N N . ASP A 1 364 ? -11.989 -3.351 -8.331 1.00 51.75 364 ASP A N 1
ATOM 2881 C CA . ASP A 1 364 ? -12.562 -4.374 -7.448 1.00 51.75 364 ASP A CA 1
ATOM 2882 C C . ASP A 1 364 ? -13.009 -5.551 -8.284 1.00 51.75 364 ASP A C 1
ATOM 2884 O O . ASP A 1 364 ? -13.983 -5.450 -9.037 1.00 51.75 364 ASP A O 1
ATOM 2888 N N . SER A 1 365 ? -12.296 -6.667 -8.141 1.00 56.94 365 SER A N 1
ATOM 2889 C CA . SER A 1 365 ? -12.571 -7.942 -8.810 1.00 56.94 365 SER A CA 1
ATOM 2890 C C . SER A 1 365 ? -13.944 -8.508 -8.435 1.00 56.94 365 SER A C 1
ATOM 2892 O O . SER A 1 365 ? -14.445 -9.387 -9.125 1.00 56.94 365 SER A O 1
ATOM 2894 N N . ASN A 1 366 ? -14.573 -7.935 -7.401 1.00 56.03 366 ASN A N 1
ATOM 2895 C CA . ASN A 1 366 ? -15.912 -8.260 -6.935 1.00 56.03 366 ASN A CA 1
ATOM 2896 C C . ASN A 1 366 ? -16.981 -7.178 -7.235 1.00 56.03 366 ASN A C 1
ATOM 2898 O O . ASN A 1 366 ? -18.128 -7.310 -6.812 1.00 56.03 366 ASN A O 1
ATOM 2902 N N . THR A 1 367 ? -16.660 -6.105 -7.977 1.00 67.62 367 THR A N 1
ATOM 2903 C CA . THR A 1 367 ? -17.707 -5.211 -8.513 1.00 67.62 367 THR A CA 1
ATOM 2904 C C . THR A 1 367 ? -18.530 -5.920 -9.591 1.00 67.62 367 THR A C 1
ATOM 2906 O O . THR A 1 367 ? -17.992 -6.715 -10.363 1.00 67.62 367 THR A O 1
ATOM 2909 N N . PRO A 1 368 ? -19.814 -5.565 -9.776 1.00 77.50 368 PRO A N 1
ATOM 2910 C CA . PRO A 1 368 ? -20.600 -6.074 -10.900 1.00 77.50 368 PRO A CA 1
ATOM 2911 C C . PRO A 1 368 ? -19.925 -5.866 -12.274 1.00 77.50 368 PRO A C 1
ATOM 2913 O O . PRO A 1 368 ? -20.133 -6.655 -13.195 1.00 77.50 368 PRO A O 1
ATOM 2916 N N . PHE A 1 369 ? -19.060 -4.849 -12.406 1.00 76.12 369 PHE A N 1
ATOM 2917 C CA . PHE A 1 369 ? -18.310 -4.555 -13.628 1.00 76.12 369 PHE A CA 1
ATOM 2918 C C . PHE A 1 369 ? -17.154 -5.517 -13.923 1.00 76.12 369 PHE A C 1
ATOM 2920 O O . PHE A 1 369 ? -16.955 -5.897 -15.079 1.00 76.12 369 PHE A O 1
ATOM 2927 N N . SER A 1 370 ? -16.382 -5.921 -12.918 1.00 70.19 370 SER A N 1
ATOM 2928 C CA . SER A 1 370 ? -15.292 -6.882 -13.107 1.00 70.19 370 SER A CA 1
ATOM 2929 C C . SER A 1 370 ? -15.823 -8.291 -13.362 1.00 70.19 370 SER A C 1
ATOM 2931 O O . SER A 1 370 ? -15.309 -8.947 -14.266 1.00 70.19 370 SER A O 1
ATOM 2933 N N . HIS A 1 371 ? -16.915 -8.693 -12.701 1.00 80.00 371 HIS A N 1
ATOM 2934 C CA . HIS A 1 371 ? -17.668 -9.917 -13.017 1.00 80.00 371 HIS A CA 1
ATOM 2935 C C . HIS A 1 371 ? -18.099 -9.955 -14.484 1.00 80.00 371 HIS A C 1
ATOM 2937 O O . HIS A 1 371 ? -17.806 -10.904 -15.214 1.00 80.00 371 HIS A O 1
ATOM 2943 N N . TRP A 1 372 ? -18.738 -8.877 -14.942 1.00 80.88 372 TRP A N 1
ATOM 2944 C CA . TRP A 1 372 ? -19.101 -8.682 -16.344 1.00 80.88 372 TRP A CA 1
ATOM 2945 C C . TRP A 1 372 ? -17.868 -8.753 -17.265 1.00 80.88 372 TRP A C 1
ATOM 2947 O O . TRP A 1 372 ? -17.880 -9.465 -18.268 1.00 80.88 372 TRP A O 1
ATOM 2957 N N . ARG A 1 373 ? -16.764 -8.090 -16.901 1.00 81.62 373 ARG A N 1
ATOM 2958 C CA . ARG A 1 373 ? -15.527 -8.053 -17.695 1.00 81.62 373 ARG A CA 1
ATOM 2959 C C . ARG A 1 373 ? -14.877 -9.427 -17.812 1.00 81.62 373 ARG A C 1
ATOM 2961 O O . ARG A 1 373 ? -14.517 -9.812 -18.917 1.00 81.62 373 ARG A O 1
ATOM 2968 N N . GLN A 1 374 ? -14.705 -10.142 -16.704 1.00 66.69 374 GLN A N 1
ATOM 2969 C CA . GLN A 1 374 ? -14.039 -11.443 -16.653 1.00 66.69 374 GLN A CA 1
ATOM 2970 C C . GLN A 1 374 ? -14.841 -12.497 -17.416 1.00 66.69 374 GLN A C 1
ATOM 2972 O O . GLN A 1 374 ? -14.265 -13.249 -18.201 1.00 66.69 374 GLN A O 1
ATOM 2977 N N . ARG A 1 375 ? -16.176 -12.483 -17.280 1.00 80.50 375 ARG A N 1
ATOM 2978 C CA . ARG A 1 375 ? -17.091 -13.362 -18.029 1.00 80.50 375 ARG A CA 1
ATOM 2979 C C . ARG A 1 375 ? -16.939 -13.237 -19.550 1.00 80.50 375 ARG A C 1
ATOM 2981 O O . ARG A 1 375 ? -17.287 -14.168 -20.273 1.00 80.50 375 ARG A O 1
ATOM 2988 N N . TYR A 1 376 ? -16.419 -12.104 -20.020 1.00 81.31 376 TYR A N 1
ATOM 2989 C CA . TYR A 1 376 ? -16.295 -11.747 -21.430 1.00 81.31 376 TYR A CA 1
ATOM 2990 C C . TYR A 1 376 ? -14.855 -11.395 -21.858 1.00 81.31 376 TYR A C 1
ATOM 2992 O O . TYR A 1 376 ? -14.646 -10.897 -22.958 1.00 81.31 376 TYR A O 1
ATOM 3000 N N . GLN A 1 377 ? -13.835 -11.646 -21.028 1.00 75.44 377 GLN A N 1
ATOM 3001 C CA . GLN A 1 377 ? -12.473 -11.130 -21.268 1.00 75.44 377 GLN A CA 1
ATOM 3002 C C . GLN A 1 377 ? -11.741 -11.794 -22.443 1.00 75.44 377 GLN A C 1
ATOM 3004 O O . GLN A 1 377 ? -10.926 -11.155 -23.112 1.00 75.44 377 GLN A O 1
ATOM 3009 N N . SER A 1 378 ? -12.030 -13.076 -22.676 1.00 70.44 378 SER A N 1
ATOM 3010 C CA . SER A 1 378 ? -11.550 -13.856 -23.818 1.00 70.44 378 SER A CA 1
ATOM 3011 C C . SER A 1 378 ? -12.369 -13.591 -25.080 1.00 70.44 378 SER A C 1
ATOM 3013 O O . SER A 1 378 ? -11.878 -13.849 -26.176 1.00 70.44 378 SER A O 1
ATOM 3015 N N . SER A 1 379 ? -13.580 -13.041 -24.940 1.00 89.38 379 SER A N 1
ATOM 3016 C CA . SER A 1 379 ? -14.402 -12.672 -26.082 1.00 89.38 379 SER A CA 1
ATOM 3017 C C . SER A 1 379 ? -13.791 -11.511 -26.856 1.00 89.38 379 SER A C 1
ATOM 3019 O O . SER A 1 379 ? -13.339 -10.494 -26.315 1.00 89.38 379 SER A O 1
ATOM 3021 N N . SER A 1 380 ? -13.849 -11.646 -28.168 1.00 90.06 380 SER A N 1
ATOM 3022 C CA . SER A 1 380 ? -13.622 -10.569 -29.109 1.00 90.06 380 SER A CA 1
ATOM 3023 C C . SER A 1 380 ? -14.942 -9.889 -29.447 1.00 90.06 380 SER A C 1
ATOM 3025 O O . SER A 1 380 ? -15.978 -10.523 -29.636 1.00 90.06 380 SER A O 1
ATOM 3027 N N . ILE A 1 381 ? -14.901 -8.567 -29.534 1.00 89.56 381 ILE A N 1
ATOM 3028 C CA . ILE A 1 381 ? -15.973 -7.734 -30.057 1.00 89.56 381 ILE A CA 1
ATOM 3029 C C . ILE A 1 381 ? -16.095 -8.041 -31.545 1.00 89.56 381 ILE A C 1
ATOM 3031 O O . ILE A 1 381 ? -15.190 -7.723 -32.321 1.00 89.56 381 ILE A O 1
ATOM 3035 N N . ALA A 1 382 ? -17.203 -8.666 -31.932 1.00 92.62 382 ALA A N 1
ATOM 3036 C CA . ALA A 1 382 ? -17.495 -9.007 -33.316 1.00 92.62 382 ALA A CA 1
ATOM 3037 C C . ALA A 1 382 ? -17.952 -7.763 -34.096 1.00 92.62 382 ALA A C 1
ATOM 3039 O O . ALA A 1 382 ? -17.481 -7.518 -35.208 1.00 92.62 382 ALA A O 1
ATOM 3040 N N . SER A 1 383 ? -18.808 -6.936 -33.486 1.00 87.12 383 SER A N 1
ATOM 3041 C CA . SER A 1 383 ? -19.252 -5.661 -34.059 1.00 87.12 383 SER A CA 1
ATOM 3042 C C . SER A 1 383 ? -19.478 -4.577 -33.007 1.00 87.12 383 SER A C 1
ATOM 3044 O O . SER A 1 383 ? -19.731 -4.856 -31.833 1.00 87.12 383 SER A O 1
ATOM 3046 N N . MET A 1 384 ? -19.400 -3.320 -33.439 1.00 94.69 384 MET A N 1
ATOM 3047 C CA . MET A 1 384 ? -19.617 -2.139 -32.609 1.00 94.69 384 MET A CA 1
ATOM 3048 C C . MET A 1 384 ? -20.395 -1.076 -33.377 1.00 94.69 384 MET A C 1
ATOM 3050 O O . MET A 1 384 ? -20.189 -0.866 -34.571 1.00 94.69 384 MET A O 1
ATOM 3054 N N . GLN A 1 385 ? -21.298 -0.399 -32.677 1.00 92.06 385 GLN A N 1
ATOM 3055 C CA . GLN A 1 385 ? -22.171 0.623 -33.226 1.00 92.06 385 GLN A CA 1
ATOM 3056 C C . GLN A 1 385 ? -22.131 1.876 -32.355 1.00 92.06 385 GLN A C 1
ATOM 3058 O O . GLN A 1 385 ? -22.378 1.816 -31.148 1.00 92.06 385 GLN A O 1
ATOM 3063 N N . LEU A 1 386 ? -21.891 3.020 -32.992 1.00 93.69 386 LEU A N 1
ATOM 3064 C CA . LEU A 1 386 ? -22.206 4.319 -32.409 1.00 93.69 386 LEU A CA 1
ATOM 3065 C C . LEU A 1 386 ? -23.701 4.569 -32.608 1.00 93.69 386 LEU A C 1
ATOM 3067 O O . LEU A 1 386 ? -24.182 4.580 -33.750 1.00 93.69 386 LEU A O 1
ATOM 3071 N N . ARG A 1 387 ? -24.441 4.733 -31.509 1.00 92.06 387 ARG A N 1
ATOM 3072 C CA . ARG A 1 387 ? -25.896 4.912 -31.536 1.00 92.06 387 ARG A CA 1
ATOM 3073 C C . ARG A 1 387 ? -26.317 6.175 -30.797 1.00 92.06 387 ARG A C 1
ATOM 3075 O O . ARG A 1 387 ? -25.728 6.561 -29.789 1.00 92.06 387 ARG A O 1
ATOM 3082 N N . LYS A 1 388 ? -27.382 6.785 -31.309 1.00 89.19 388 LYS A N 1
ATOM 3083 C CA . LYS A 1 388 ? -28.026 7.971 -30.749 1.00 89.19 388 LYS A CA 1
ATOM 3084 C C . LYS A 1 388 ? -29.438 7.626 -30.298 1.00 89.19 388 LYS A C 1
ATOM 3086 O O . LYS A 1 388 ? -30.186 6.988 -31.040 1.00 89.19 388 LYS A O 1
ATOM 3091 N N . GLU A 1 389 ? -29.791 8.021 -29.083 1.00 88.06 389 GLU A N 1
ATOM 3092 C CA . GLU A 1 389 ? -31.082 7.707 -28.470 1.00 88.06 389 GLU A CA 1
ATOM 3093 C C . GLU A 1 389 ? -32.158 8.686 -28.975 1.00 88.06 389 GLU A C 1
ATOM 3095 O O . GLU A 1 389 ? -32.052 9.892 -28.771 1.00 88.06 389 GLU A O 1
ATOM 3100 N N . GLY A 1 390 ? -33.194 8.200 -29.671 1.00 80.31 390 GLY A N 1
ATOM 3101 C CA . GLY A 1 390 ? -34.188 9.073 -30.317 1.00 80.31 390 GLY A CA 1
ATOM 3102 C C . GLY A 1 390 ? -35.079 9.847 -29.342 1.00 80.31 390 GLY A C 1
ATOM 3103 O O . GLY A 1 390 ? -35.606 10.896 -29.697 1.00 80.31 390 GLY A O 1
ATOM 3104 N N . THR A 1 391 ? -35.206 9.367 -28.104 1.00 70.88 391 THR A N 1
ATOM 3105 C CA . THR A 1 391 ? -35.921 10.034 -27.002 1.00 70.88 391 THR A CA 1
ATOM 3106 C C . THR A 1 391 ? -35.031 10.973 -26.180 1.00 70.88 391 THR A C 1
ATOM 3108 O O . THR A 1 391 ? -35.547 11.770 -25.402 1.00 70.88 391 THR A O 1
ATOM 3111 N N . ALA A 1 392 ? -33.706 10.915 -26.353 1.00 78.00 392 ALA A N 1
ATOM 3112 C CA . ALA A 1 392 ? -32.735 11.750 -25.651 1.00 78.00 392 ALA A CA 1
ATOM 3113 C C . ALA A 1 392 ? -31.751 12.357 -26.675 1.00 78.00 392 ALA A C 1
ATOM 3115 O O . ALA A 1 392 ? -30.659 11.828 -26.878 1.00 78.00 392 ALA A O 1
ATOM 3116 N N . PRO A 1 393 ? -32.102 13.479 -27.338 1.00 65.56 393 PRO A N 1
ATOM 3117 C CA . PRO A 1 393 ? -31.454 13.941 -28.577 1.00 65.56 393 PRO A CA 1
ATOM 3118 C C . PRO A 1 393 ? -29.990 14.400 -28.437 1.00 65.56 393 PRO A C 1
ATOM 3120 O O . PRO A 1 393 ? -29.321 14.649 -29.443 1.00 65.56 393 PRO A O 1
ATOM 3123 N N . PHE A 1 394 ? -29.470 14.486 -27.213 1.00 74.69 394 PHE A N 1
ATOM 3124 C CA . PHE A 1 394 ? -28.064 14.782 -26.913 1.00 74.69 394 PHE A CA 1
ATOM 3125 C C . PHE A 1 394 ? -27.322 13.602 -26.274 1.00 74.69 394 PHE A C 1
ATOM 3127 O O . PHE A 1 394 ? -26.146 13.734 -25.944 1.00 74.69 394 PHE A O 1
ATOM 3134 N N . HIS A 1 395 ? -27.996 12.460 -26.095 1.00 85.44 395 HIS A N 1
ATOM 3135 C CA . HIS A 1 395 ? -27.416 11.268 -25.499 1.00 85.44 395 HIS A CA 1
ATOM 3136 C C . HIS A 1 395 ? -26.979 10.271 -26.565 1.00 85.44 395 HIS A C 1
ATOM 3138 O O . HIS A 1 395 ? -27.777 9.762 -27.359 1.00 85.44 395 HIS A O 1
ATOM 3144 N N . GLU A 1 396 ? -25.684 9.990 -26.562 1.00 91.50 396 GLU A N 1
ATOM 3145 C CA . GLU A 1 396 ? -25.053 9.049 -27.477 1.00 91.50 396 GLU A CA 1
ATOM 3146 C C . GLU A 1 396 ? -24.290 7.998 -26.686 1.00 91.50 396 GLU A C 1
ATOM 3148 O O . GLU A 1 396 ? -23.776 8.248 -25.594 1.00 91.50 396 GLU A O 1
ATOM 3153 N N . TYR A 1 397 ? -24.279 6.785 -27.220 1.00 93.50 397 TYR A N 1
ATOM 3154 C CA . TYR A 1 397 ? -23.772 5.617 -26.528 1.00 93.50 397 TYR A CA 1
ATOM 3155 C C . TYR A 1 397 ? -23.153 4.633 -27.511 1.00 93.50 397 TYR A C 1
ATOM 3157 O O . TYR A 1 397 ? -23.401 4.669 -28.721 1.00 93.50 397 TYR A O 1
ATOM 3165 N N . VAL A 1 398 ? -22.340 3.730 -26.972 1.00 94.50 398 VAL A N 1
ATOM 3166 C CA . VAL A 1 398 ? -21.748 2.646 -27.752 1.00 94.50 398 VAL A CA 1
ATOM 3167 C C . VAL A 1 398 ? -22.474 1.357 -27.417 1.00 94.50 398 VAL A C 1
ATOM 3169 O O . VAL A 1 398 ? -22.613 0.989 -26.251 1.00 94.50 398 VAL A O 1
ATOM 3172 N N . ALA A 1 399 ? -22.949 0.681 -28.457 1.00 93.75 399 ALA A N 1
ATOM 3173 C CA . ALA A 1 399 ? -23.446 -0.680 -28.371 1.00 93.75 399 ALA A CA 1
ATOM 3174 C C . ALA A 1 399 ? -22.446 -1.617 -29.052 1.00 93.75 399 ALA A C 1
ATOM 3176 O O . ALA A 1 399 ? -21.887 -1.270 -30.093 1.00 93.75 399 ALA A O 1
ATOM 3177 N N . PHE A 1 400 ? -22.206 -2.799 -28.494 1.00 94.12 400 PHE A N 1
ATOM 3178 C CA . PHE A 1 400 ? -21.313 -3.780 -29.111 1.00 94.12 400 PHE A CA 1
ATOM 3179 C C . PHE A 1 400 ? -21.784 -5.213 -28.881 1.00 94.12 400 PHE A C 1
ATOM 3181 O O . PHE A 1 400 ? -22.481 -5.511 -27.908 1.00 94.12 400 PHE A O 1
ATOM 3188 N N . SER A 1 401 ? -21.400 -6.088 -29.808 1.00 92.56 401 SER A N 1
ATOM 3189 C CA . SER A 1 401 ? -21.636 -7.526 -29.749 1.00 92.56 401 SER A CA 1
ATOM 3190 C C . SER A 1 401 ? -20.323 -8.275 -29.557 1.00 92.56 401 SER A C 1
ATOM 3192 O O . SER A 1 401 ? -19.279 -7.876 -30.079 1.00 92.56 401 SER A O 1
ATOM 3194 N N . LEU A 1 402 ? -20.378 -9.372 -28.814 1.00 94.19 402 LEU A N 1
ATOM 3195 C CA . LEU A 1 402 ? -19.270 -10.307 -28.670 1.00 94.19 402 LEU A CA 1
ATOM 3196 C C . LEU A 1 402 ? -19.415 -11.485 -29.639 1.00 94.19 402 LEU A C 1
ATOM 3198 O O . LEU A 1 402 ? -20.514 -11.808 -30.089 1.00 94.19 402 LEU A O 1
ATOM 3202 N N . ASP A 1 403 ? -18.304 -12.166 -29.901 1.00 86.38 403 ASP A N 1
ATOM 3203 C CA . ASP A 1 403 ? -18.240 -13.453 -30.605 1.00 86.38 403 ASP A CA 1
ATOM 3204 C C . ASP A 1 403 ? -19.218 -14.511 -30.056 1.00 86.38 403 ASP A C 1
ATOM 3206 O O . ASP A 1 403 ? -19.862 -15.226 -30.825 1.00 86.38 403 ASP A O 1
ATOM 3210 N N . ASN A 1 404 ? -19.424 -14.541 -28.737 1.00 83.62 404 ASN A N 1
ATOM 3211 C CA . ASN A 1 404 ? -20.399 -15.393 -28.049 1.00 83.62 404 ASN A CA 1
ATOM 3212 C C . ASN A 1 404 ? -21.873 -14.942 -28.201 1.00 83.62 404 ASN A C 1
ATOM 3214 O O . ASN A 1 404 ? -22.752 -15.473 -27.520 1.00 83.62 404 ASN A O 1
ATOM 3218 N N . ARG A 1 405 ? -22.148 -13.971 -29.087 1.00 81.19 405 ARG A N 1
ATOM 3219 C CA . ARG A 1 405 ? -23.473 -13.411 -29.418 1.00 81.19 405 ARG A CA 1
ATOM 3220 C C . ARG A 1 405 ? -24.216 -12.738 -28.257 1.00 81.19 405 ARG A C 1
ATOM 3222 O O . ARG A 1 405 ? -25.438 -12.619 -28.306 1.00 81.19 405 ARG A O 1
ATOM 3229 N N . ARG A 1 406 ? -23.506 -12.262 -27.230 1.00 93.06 406 ARG A N 1
ATOM 3230 C CA . ARG A 1 406 ? -24.073 -11.356 -26.214 1.00 93.06 406 ARG A CA 1
ATOM 3231 C C . ARG A 1 406 ? -23.847 -9.893 -26.589 1.00 93.06 406 ARG A C 1
ATOM 3233 O O . ARG A 1 406 ? -22.864 -9.561 -27.254 1.00 93.06 406 ARG A O 1
ATOM 3240 N N . PHE A 1 407 ? -24.758 -9.031 -26.145 1.00 87.50 407 PHE A N 1
ATOM 3241 C CA . PHE A 1 407 ? -24.835 -7.627 -26.542 1.00 87.50 407 PHE A CA 1
ATOM 3242 C C . PHE A 1 407 ? -24.827 -6.702 -25.329 1.00 87.50 407 PHE A C 1
ATOM 3244 O O . PHE A 1 407 ? -25.413 -7.017 -24.289 1.00 87.50 407 PHE A O 1
ATOM 3251 N N . PHE A 1 408 ? -24.178 -5.546 -25.474 1.00 94.25 408 PHE A N 1
ATOM 3252 C CA . PHE A 1 408 ? -23.963 -4.609 -24.374 1.00 94.25 408 PHE A CA 1
ATOM 3253 C C . PHE A 1 408 ? -24.135 -3.157 -24.807 1.00 94.25 408 PHE A C 1
ATOM 3255 O O . PHE A 1 408 ? -23.731 -2.784 -25.910 1.00 94.25 408 PHE A O 1
ATOM 3262 N N . ARG A 1 409 ? -24.700 -2.340 -23.912 1.00 91.12 409 ARG A N 1
ATOM 3263 C CA . ARG A 1 409 ? -24.769 -0.871 -23.994 1.00 91.12 409 ARG A CA 1
ATOM 3264 C C . ARG A 1 409 ? -23.768 -0.266 -23.013 1.00 91.12 409 ARG A C 1
ATOM 3266 O O . ARG A 1 409 ? -23.677 -0.737 -21.884 1.00 91.12 409 ARG A O 1
ATOM 3273 N N . VAL A 1 410 ? -23.072 0.792 -23.429 1.00 93.31 410 VAL A N 1
ATOM 3274 C CA . VAL A 1 410 ? -22.170 1.599 -22.593 1.00 93.31 410 VAL A CA 1
ATOM 3275 C C . VAL A 1 410 ? -22.447 3.089 -22.786 1.00 93.31 410 VAL A C 1
ATOM 3277 O O . VAL A 1 410 ? -22.361 3.589 -23.910 1.00 93.31 410 VAL A O 1
ATOM 3280 N N . ASP A 1 411 ? -22.768 3.799 -21.698 1.00 87.44 411 ASP A N 1
ATOM 3281 C CA . ASP A 1 411 ? -23.041 5.245 -21.704 1.00 87.44 411 ASP A CA 1
ATOM 3282 C C . ASP A 1 411 ? -22.563 6.000 -20.445 1.00 87.44 411 ASP A C 1
ATOM 3284 O O . ASP A 1 411 ? -22.177 5.382 -19.459 1.00 87.44 411 ASP A O 1
ATOM 3288 N N . ARG A 1 412 ? -22.565 7.345 -20.498 1.00 88.56 412 ARG A N 1
ATOM 3289 C CA . ARG A 1 412 ? -22.170 8.273 -19.411 1.00 88.56 412 ARG A CA 1
ATOM 3290 C C . ARG A 1 412 ? -23.340 9.171 -19.001 1.00 88.56 412 ARG A C 1
ATOM 3292 O O . ARG A 1 412 ? -23.981 9.747 -19.876 1.00 88.56 412 ARG A O 1
ATOM 3299 N N . ARG A 1 413 ? -23.611 9.329 -17.703 1.00 83.19 413 ARG A N 1
ATOM 3300 C CA . ARG A 1 413 ? -24.767 10.061 -17.141 1.00 83.19 413 ARG A CA 1
ATOM 3301 C C . ARG A 1 413 ? -24.376 10.899 -15.903 1.00 83.19 413 ARG A C 1
ATOM 3303 O O . ARG A 1 413 ? -23.387 10.568 -15.257 1.00 83.19 413 ARG A O 1
ATOM 3310 N N . PRO A 1 414 ? -25.114 11.969 -15.553 1.00 81.06 414 PRO A N 1
ATOM 3311 C CA . PRO A 1 414 ? -24.917 12.721 -14.304 1.00 81.06 414 PRO A CA 1
ATOM 3312 C C . PRO A 1 414 ? -25.549 12.011 -13.089 1.00 81.06 414 PRO A C 1
ATOM 3314 O O . PRO A 1 414 ? -26.597 11.380 -13.240 1.00 81.06 414 PRO A O 1
ATOM 3317 N N . LEU A 1 415 ? -24.927 12.116 -11.903 1.00 78.00 415 LEU A N 1
ATOM 3318 C CA . LEU A 1 415 ? -25.338 11.442 -10.652 1.00 78.00 415 LEU A CA 1
ATOM 3319 C C . LEU A 1 415 ? -26.783 11.778 -10.192 1.00 78.00 415 LEU A C 1
ATOM 3321 O O . LEU A 1 415 ? -27.216 12.919 -10.343 1.00 78.00 415 LEU A O 1
ATOM 3325 N N . PRO A 1 416 ? -27.558 10.823 -9.617 1.00 59.47 416 PRO A N 1
ATOM 3326 C CA . PRO A 1 416 ? -29.005 11.010 -9.422 1.00 59.47 416 PRO A CA 1
ATOM 3327 C C . PRO A 1 416 ? -29.427 11.859 -8.213 1.00 59.47 416 PRO A C 1
ATOM 3329 O O . PRO A 1 416 ? -30.587 12.260 -8.150 1.00 59.47 416 PRO A O 1
ATOM 3332 N N . CYS A 1 417 ? -28.542 12.089 -7.238 1.00 48.97 417 CYS A N 1
ATOM 3333 C CA . CYS A 1 417 ? -28.874 12.770 -5.978 1.00 48.97 417 CYS A CA 1
ATOM 3334 C C . CYS A 1 417 ? -29.028 14.298 -6.107 1.00 48.97 417 CYS A C 1
ATOM 3336 O O . CYS A 1 417 ? -29.567 14.929 -5.202 1.00 48.97 417 CYS A O 1
ATOM 3338 N N . GLU A 1 418 ? -28.626 14.887 -7.236 1.00 53.75 418 GLU A N 1
ATOM 3339 C CA . GLU A 1 418 ? -28.768 16.317 -7.529 1.00 53.75 418 GLU A CA 1
ATOM 3340 C C . GLU A 1 418 ? -29.846 16.573 -8.599 1.00 53.75 418 GLU A C 1
ATOM 3342 O O . GLU A 1 418 ? -29.562 17.080 -9.685 1.00 53.75 418 GLU A O 1
ATOM 3347 N N . GLN A 1 419 ? -31.116 16.270 -8.302 1.00 50.56 419 GLN A N 1
ATOM 3348 C CA . GLN A 1 419 ? -32.248 16.699 -9.146 1.00 50.56 419 GLN A CA 1
ATOM 3349 C C . GLN A 1 419 ? -32.545 18.204 -8.987 1.00 50.56 419 GLN A C 1
ATOM 3351 O O . GLN A 1 419 ? -33.640 18.622 -8.614 1.00 50.56 419 GLN A O 1
ATOM 3356 N N . LEU A 1 420 ? -31.548 19.042 -9.280 1.00 50.12 420 LEU A N 1
ATOM 3357 C CA . LEU A 1 420 ? -31.735 20.477 -9.464 1.00 50.12 420 LEU A CA 1
ATOM 3358 C C . LEU A 1 420 ? -32.377 20.757 -10.835 1.00 50.12 420 LEU A C 1
ATOM 3360 O O . LEU A 1 420 ? -32.069 20.068 -11.812 1.00 50.12 420 LEU A O 1
ATOM 3364 N N . PRO A 1 421 ? -33.209 21.809 -10.964 1.00 50.69 421 PRO A N 1
ATOM 3365 C CA . PRO A 1 421 ? -33.678 22.272 -12.265 1.00 50.69 421 PRO A CA 1
ATOM 3366 C C . PRO A 1 421 ? -32.499 22.559 -13.206 1.00 50.69 421 PRO A C 1
ATOM 3368 O O . PRO A 1 421 ? -31.554 23.262 -12.835 1.00 50.69 421 PRO A O 1
ATOM 3371 N N . ILE A 1 422 ? -32.587 22.037 -14.436 1.00 54.09 422 ILE A N 1
ATOM 3372 C CA . ILE A 1 422 ? -31.503 21.966 -15.440 1.00 54.09 422 ILE A CA 1
ATOM 3373 C C . ILE A 1 422 ? -30.731 23.294 -15.599 1.00 54.09 422 ILE A C 1
ATOM 3375 O O . ILE A 1 422 ? -29.506 23.286 -15.744 1.00 54.09 422 ILE A O 1
ATOM 3379 N N . ALA A 1 423 ? -31.425 24.430 -15.466 1.00 47.19 423 ALA A N 1
ATOM 3380 C CA . ALA A 1 423 ? -30.899 25.792 -15.579 1.00 47.19 423 ALA A CA 1
ATOM 3381 C C . ALA A 1 423 ? -29.749 26.177 -14.615 1.00 47.19 423 ALA A C 1
ATOM 3383 O O . ALA A 1 423 ? -29.133 27.220 -14.818 1.00 47.19 423 ALA A O 1
ATOM 3384 N N . ARG A 1 424 ? -29.428 25.392 -13.570 1.00 47.06 424 ARG A N 1
ATOM 3385 C CA . ARG A 1 424 ? -28.293 25.690 -12.658 1.00 47.06 424 ARG A CA 1
ATOM 3386 C C . ARG A 1 424 ? -26.972 24.979 -12.990 1.00 47.06 424 ARG A C 1
ATOM 3388 O O . ARG A 1 424 ? -25.966 25.266 -12.345 1.00 47.06 424 ARG A O 1
ATOM 3395 N N . THR A 1 425 ? -26.932 24.089 -13.983 1.00 52.28 425 THR A N 1
ATOM 3396 C CA . THR A 1 425 ? -25.750 23.230 -14.229 1.00 52.28 425 THR A CA 1
ATOM 3397 C C . THR A 1 425 ? -24.652 23.844 -15.111 1.00 52.28 425 THR A C 1
ATOM 3399 O O . THR A 1 425 ? -23.532 23.329 -15.134 1.00 52.28 425 THR A O 1
ATOM 3402 N N . GLU A 1 426 ? -24.907 24.962 -15.799 1.00 56.06 426 GLU A N 1
ATOM 3403 C CA . GLU A 1 426 ? -24.023 25.448 -16.875 1.00 56.06 426 GLU A CA 1
ATOM 3404 C C . GLU A 1 426 ? -22.693 26.080 -16.416 1.00 56.06 426 GLU A C 1
ATOM 3406 O O . GLU A 1 426 ? -21.753 26.142 -17.206 1.00 56.06 426 GLU A O 1
ATOM 3411 N N . ALA A 1 427 ? -22.569 26.502 -15.149 1.00 53.78 427 ALA A N 1
ATOM 3412 C CA . ALA A 1 427 ? -21.379 27.212 -14.651 1.00 53.78 427 ALA A CA 1
ATOM 3413 C C . ALA A 1 427 ? -20.435 26.386 -13.750 1.00 53.78 427 ALA A C 1
ATOM 3415 O O . ALA A 1 427 ? -19.276 26.770 -13.586 1.00 53.78 427 ALA A O 1
ATOM 3416 N N . LYS A 1 428 ? -20.899 25.280 -13.146 1.00 59.53 428 LYS A N 1
ATOM 3417 C CA . LYS A 1 428 ? -20.095 24.464 -12.204 1.00 59.53 428 LYS A CA 1
ATOM 3418 C C . LYS A 1 428 ? -19.941 22.986 -12.587 1.00 59.53 428 LYS A C 1
ATOM 3420 O O . LYS A 1 428 ? -18.958 22.379 -12.171 1.00 59.53 428 LYS A O 1
ATOM 3425 N N . GLY A 1 429 ? -20.829 22.439 -13.424 1.00 64.50 429 GLY A N 1
ATOM 3426 C CA . GLY A 1 429 ? -20.859 21.005 -13.736 1.00 64.50 429 GLY A CA 1
ATOM 3427 C C . GLY A 1 429 ? -21.326 20.138 -12.558 1.00 64.50 429 GLY A C 1
ATOM 3428 O O . GLY A 1 429 ? -21.476 20.630 -11.444 1.00 64.50 429 GLY A O 1
ATOM 3429 N N . VAL A 1 430 ? -21.573 18.856 -12.828 1.00 72.38 430 VAL A N 1
ATOM 3430 C CA . VAL A 1 430 ? -22.021 17.847 -11.844 1.00 72.38 430 VAL A CA 1
ATOM 3431 C C . VAL A 1 430 ? -21.206 16.565 -12.013 1.00 72.38 430 VAL A C 1
ATOM 3433 O O . VAL A 1 430 ? -20.605 16.363 -13.067 1.00 72.38 430 VAL A O 1
ATOM 3436 N N . GLU A 1 431 ? -21.135 15.688 -11.015 1.00 75.62 431 GLU A N 1
ATOM 3437 C CA . GLU A 1 431 ? -20.334 14.462 -11.140 1.00 75.62 431 GLU A CA 1
ATOM 3438 C C . GLU A 1 431 ? -20.977 13.452 -12.118 1.00 75.62 431 GLU A C 1
ATOM 3440 O O . GLU A 1 431 ? -22.193 13.233 -12.126 1.00 75.62 431 GLU A O 1
ATOM 3445 N N . ALA A 1 432 ? -20.149 12.863 -12.987 1.00 75.38 432 ALA A N 1
ATOM 3446 C CA . ALA A 1 432 ? -20.554 11.865 -13.972 1.00 75.38 432 ALA A CA 1
ATOM 3447 C C . ALA A 1 432 ? -20.304 10.437 -13.469 1.00 75.38 432 ALA A C 1
ATOM 3449 O O . ALA A 1 432 ? -19.251 10.147 -12.907 1.00 75.38 432 ALA A O 1
ATOM 3450 N N . TYR A 1 433 ? -21.200 9.515 -13.815 1.00 80.31 433 TYR A N 1
ATOM 3451 C CA . TYR A 1 433 ? -20.950 8.077 -13.770 1.00 80.31 433 TYR A CA 1
ATOM 3452 C C . TYR A 1 433 ? -21.158 7.450 -15.147 1.00 80.31 433 TYR A C 1
ATOM 3454 O O . TYR A 1 433 ? -21.971 7.914 -15.946 1.00 80.31 433 TYR A O 1
ATOM 3462 N N . ASP A 1 434 ? -20.445 6.366 -15.423 1.00 85.19 434 ASP A N 1
ATOM 3463 C CA . ASP A 1 434 ? -20.699 5.547 -16.606 1.00 85.19 434 ASP A CA 1
ATOM 3464 C C . ASP A 1 434 ? -21.629 4.379 -16.222 1.00 85.19 434 ASP A C 1
ATOM 3466 O O . ASP A 1 434 ? -21.591 3.918 -15.076 1.00 85.19 434 ASP A O 1
ATOM 3470 N N . THR A 1 435 ? -22.397 3.816 -17.165 1.00 89.31 435 THR A N 1
ATOM 3471 C CA . THR A 1 435 ? -23.048 2.499 -16.995 1.00 89.31 435 THR A CA 1
ATOM 3472 C C . THR A 1 435 ? -22.771 1.537 -18.143 1.00 89.31 435 THR A C 1
ATOM 3474 O O . THR A 1 435 ? -22.735 1.950 -19.302 1.00 89.31 435 THR A O 1
ATOM 3477 N N . ILE A 1 436 ? -22.597 0.254 -17.811 1.00 88.19 436 ILE A N 1
ATOM 3478 C CA . ILE A 1 436 ? -22.625 -0.870 -18.746 1.00 88.19 436 ILE A CA 1
ATOM 3479 C C . ILE A 1 436 ? -23.797 -1.793 -18.422 1.00 88.19 436 ILE A C 1
ATOM 3481 O O . ILE A 1 436 ? -24.134 -2.031 -17.263 1.00 88.19 436 ILE A O 1
ATOM 3485 N N . GLU A 1 437 ? -24.451 -2.295 -19.457 1.00 90.94 437 GLU A N 1
ATOM 3486 C CA . GLU A 1 437 ? -25.694 -3.046 -19.318 1.00 90.94 437 GLU A CA 1
ATOM 3487 C C . GLU A 1 437 ? -25.755 -4.146 -20.375 1.00 90.94 437 GLU A C 1
ATOM 3489 O O . GLU A 1 437 ? -25.431 -3.907 -21.542 1.00 90.94 437 GLU A O 1
ATOM 3494 N N . GLN A 1 438 ? -26.145 -5.357 -19.970 1.00 90.62 438 GLN A N 1
ATOM 3495 C CA . GLN A 1 438 ? -26.423 -6.445 -20.905 1.00 90.62 438 GLN A CA 1
ATOM 3496 C C . GLN A 1 438 ? -27.811 -6.247 -21.512 1.00 90.62 438 GLN A C 1
ATOM 3498 O O . GLN A 1 438 ? -28.799 -6.143 -20.788 1.00 90.62 438 GLN A O 1
ATOM 3503 N N . ILE A 1 439 ? -27.871 -6.210 -22.841 1.00 85.44 439 ILE A N 1
ATOM 3504 C CA . ILE A 1 439 ? -29.093 -5.945 -23.606 1.00 85.44 439 ILE A CA 1
ATOM 3505 C C . ILE A 1 439 ? -29.477 -7.163 -24.460 1.00 85.44 439 ILE A C 1
ATOM 3507 O O . ILE A 1 439 ? -28.693 -8.106 -24.606 1.00 85.44 439 ILE A O 1
ATOM 3511 N N . GLY A 1 440 ? -30.698 -7.145 -25.002 1.00 86.75 440 GLY A N 1
ATOM 3512 C CA . GLY A 1 440 ? -31.170 -8.131 -25.980 1.00 86.75 440 GLY A CA 1
ATOM 3513 C C . GLY A 1 440 ? -30.405 -8.066 -27.307 1.00 86.75 440 GLY A C 1
ATOM 3514 O O . GLY A 1 440 ? -29.403 -7.359 -27.439 1.00 86.75 440 GLY A O 1
ATOM 3515 N N . ALA A 1 441 ? -30.879 -8.789 -28.318 1.00 84.12 441 ALA A N 1
ATOM 3516 C CA . ALA A 1 441 ? -30.319 -8.679 -29.658 1.00 84.12 441 ALA A CA 1
ATOM 3517 C C . ALA A 1 441 ? -30.417 -7.229 -30.163 1.00 84.12 441 ALA A C 1
ATOM 3519 O O . ALA A 1 441 ? -31.392 -6.530 -29.900 1.00 84.12 441 ALA A O 1
ATOM 3520 N N . LEU A 1 442 ? -29.445 -6.768 -30.959 1.00 71.38 442 LEU A N 1
ATOM 3521 C CA . LEU A 1 442 ? -29.470 -5.408 -31.538 1.00 71.38 442 LEU A CA 1
ATOM 3522 C C . LEU A 1 442 ? -30.624 -5.175 -32.542 1.00 71.38 442 LEU A C 1
ATOM 3524 O O . LEU A 1 442 ? -30.756 -4.078 -33.083 1.00 71.38 442 LEU A O 1
ATOM 3528 N N . THR A 1 443 ? -31.431 -6.208 -32.789 1.00 68.19 443 THR A N 1
ATOM 3529 C CA . THR A 1 443 ? -32.661 -6.219 -33.588 1.00 68.19 443 THR A CA 1
ATOM 3530 C C . THR A 1 443 ? -33.936 -6.363 -32.743 1.00 68.19 443 THR A C 1
ATOM 3532 O O . THR A 1 443 ? -35.022 -6.358 -33.317 1.00 68.19 443 THR A O 1
ATOM 3535 N N . ASP A 1 444 ? -33.837 -6.518 -31.414 1.00 63.84 444 ASP A N 1
ATOM 3536 C CA . ASP A 1 444 ? -35.008 -6.626 -30.535 1.00 63.84 444 ASP A CA 1
ATOM 3537 C C . ASP A 1 444 ? -35.758 -5.293 -30.456 1.00 63.84 444 ASP A C 1
ATOM 3539 O O . ASP A 1 444 ? -35.185 -4.221 -30.229 1.00 63.84 444 ASP A O 1
ATOM 3543 N N . SER A 1 445 ? -37.083 -5.367 -30.599 1.00 54.91 445 SER A N 1
ATOM 3544 C CA . SER A 1 445 ? -37.932 -4.193 -30.803 1.00 54.91 445 SER A CA 1
ATOM 3545 C C . SER A 1 445 ? -38.011 -3.237 -29.611 1.00 54.91 445 SER A C 1
ATOM 3547 O O . SER A 1 445 ? -38.460 -2.102 -29.765 1.00 54.91 445 SER A O 1
ATOM 3549 N N . THR A 1 446 ? -37.539 -3.654 -28.436 1.00 55.75 446 THR A N 1
ATOM 3550 C CA . THR A 1 446 ? -37.436 -2.837 -27.219 1.00 55.75 446 THR A CA 1
ATOM 3551 C C . THR A 1 446 ? -36.380 -1.727 -27.302 1.00 55.75 446 THR A C 1
ATOM 3553 O O . THR A 1 446 ? -36.479 -0.761 -26.549 1.00 55.75 446 THR A O 1
ATOM 3556 N N . TYR A 1 447 ? -35.420 -1.794 -28.237 1.00 58.19 447 TYR A N 1
ATOM 3557 C CA . TYR A 1 447 ? -34.387 -0.758 -28.444 1.00 58.19 447 TYR A CA 1
ATOM 3558 C C . TYR A 1 447 ? -34.541 0.032 -29.768 1.00 58.19 447 TYR A C 1
ATOM 3560 O O . TYR A 1 447 ? -33.659 0.820 -30.143 1.00 58.19 447 TYR A O 1
ATOM 3568 N N . ASN A 1 448 ? -35.681 -0.126 -30.457 1.00 57.00 448 ASN A N 1
ATOM 3569 C CA . ASN A 1 448 ? -35.958 0.441 -31.789 1.00 57.00 448 ASN A CA 1
ATOM 3570 C C . ASN A 1 448 ? -36.073 1.977 -31.859 1.00 57.00 448 ASN A C 1
ATOM 3572 O O . ASN A 1 448 ? -36.143 2.524 -32.956 1.00 57.00 448 ASN A O 1
ATOM 3576 N N . SER A 1 449 ? -36.060 2.699 -30.735 1.00 74.94 449 SER A N 1
ATOM 3577 C CA . SER A 1 449 ? -36.060 4.173 -30.724 1.00 74.94 449 SER A CA 1
ATOM 3578 C C . SER A 1 449 ? -34.684 4.799 -31.004 1.00 74.94 449 SER A C 1
ATOM 3580 O O . SER A 1 449 ? -34.567 6.021 -31.065 1.00 74.94 449 SER A O 1
ATOM 3582 N N . SER A 1 450 ? -33.625 3.997 -31.157 1.00 86.62 450 SER A N 1
ATOM 3583 C CA . SER A 1 450 ? -32.252 4.478 -31.371 1.00 86.62 450 SER A CA 1
ATOM 3584 C C . SER A 1 450 ? -31.805 4.400 -32.835 1.00 86.62 450 SER A C 1
ATOM 3586 O O . SER A 1 450 ? -32.063 3.411 -33.520 1.00 86.62 450 SER A O 1
ATOM 3588 N N . VAL A 1 451 ? -31.048 5.396 -33.301 1.00 86.25 451 VAL A N 1
ATOM 3589 C CA . VAL A 1 451 ? -30.475 5.431 -34.660 1.00 86.25 451 VAL A CA 1
ATOM 3590 C C . VAL A 1 451 ? -29.006 5.007 -34.622 1.00 86.25 451 VAL A C 1
ATOM 3592 O O . VAL A 1 451 ? -28.229 5.523 -33.819 1.00 86.25 451 VAL A O 1
ATOM 3595 N N . CYS A 1 452 ? -28.604 4.089 -35.506 1.00 89.38 452 CYS A N 1
ATOM 3596 C CA . CYS A 1 452 ? -27.196 3.745 -35.725 1.00 89.38 452 CYS A CA 1
ATOM 3597 C C . CYS A 1 452 ? -26.549 4.750 -36.691 1.00 89.38 452 CYS A C 1
ATOM 3599 O O . CYS A 1 452 ? -27.073 4.963 -37.786 1.00 89.38 452 CYS A O 1
ATOM 3601 N N . LEU A 1 453 ? -25.432 5.360 -36.281 1.00 85.81 453 LEU A N 1
ATOM 3602 C CA . LEU A 1 453 ? -24.702 6.389 -37.042 1.00 85.81 453 LEU A CA 1
ATOM 3603 C C . LEU A 1 453 ? -23.456 5.826 -37.748 1.00 85.81 453 LEU A C 1
ATOM 3605 O O . LEU A 1 453 ? -23.144 6.187 -38.884 1.00 85.81 453 LEU A O 1
ATOM 3609 N N . ILE A 1 454 ? -22.744 4.934 -37.059 1.00 88.00 454 ILE A N 1
ATOM 3610 C CA . ILE A 1 454 ? -21.551 4.238 -37.549 1.00 88.00 454 ILE A CA 1
ATOM 3611 C C . ILE A 1 454 ? -21.664 2.782 -37.106 1.00 88.00 454 ILE A C 1
ATOM 3613 O O . ILE A 1 454 ? -21.891 2.528 -35.920 1.00 88.00 454 ILE A O 1
ATOM 3617 N N . GLN A 1 455 ? -21.467 1.846 -38.034 1.00 89.44 455 GLN A N 1
ATOM 3618 C CA . GLN A 1 455 ? -21.298 0.423 -37.746 1.00 89.44 455 GLN A CA 1
ATOM 3619 C C . GLN A 1 455 ? -19.902 -0.044 -38.170 1.00 89.44 455 GLN A C 1
ATOM 3621 O O . GLN A 1 455 ? -19.440 0.255 -39.274 1.00 89.44 455 GLN A O 1
ATOM 3626 N N . LEU A 1 456 ? -19.259 -0.794 -37.276 1.00 89.50 456 LEU A N 1
ATOM 3627 C CA . LEU A 1 456 ? -17.958 -1.428 -37.451 1.00 89.50 456 LEU A CA 1
ATOM 3628 C C . LEU A 1 456 ? -18.116 -2.939 -37.259 1.00 89.50 456 LEU A C 1
ATOM 3630 O O . LEU A 1 456 ? -18.549 -3.370 -36.190 1.00 89.50 456 LEU A O 1
ATOM 3634 N N . ASP A 1 457 ? -17.736 -3.730 -38.260 1.00 89.25 457 ASP A N 1
ATOM 3635 C CA . ASP A 1 457 ? -17.767 -5.196 -38.207 1.00 89.25 457 ASP A CA 1
ATOM 3636 C C . ASP A 1 457 ? -16.331 -5.729 -38.312 1.00 89.25 457 ASP A C 1
ATOM 3638 O O . ASP A 1 457 ? -15.688 -5.620 -39.359 1.00 89.25 457 ASP A O 1
ATOM 3642 N N . PHE A 1 458 ? -15.798 -6.273 -37.214 1.00 85.25 458 PHE A N 1
ATOM 3643 C CA . PHE A 1 458 ? -14.352 -6.434 -37.018 1.00 85.25 458 PHE A CA 1
ATOM 3644 C C . PHE A 1 458 ? -13.727 -7.705 -37.611 1.00 85.25 458 PHE A C 1
ATOM 3646 O O . PHE A 1 458 ? -12.527 -7.916 -37.431 1.00 85.25 458 PHE A O 1
ATOM 3653 N N . GLY A 1 459 ? -14.506 -8.556 -38.284 1.00 79.62 459 GLY A N 1
ATOM 3654 C CA . GLY A 1 459 ? -14.020 -9.777 -38.941 1.00 79.62 459 GLY A CA 1
ATOM 3655 C C . GLY A 1 459 ? -13.419 -10.777 -37.949 1.00 79.62 459 GLY A C 1
ATOM 3656 O O . GLY A 1 459 ? -14.146 -11.534 -37.314 1.00 79.62 459 GLY A O 1
ATOM 3657 N N . THR A 1 460 ? -12.096 -10.732 -37.776 1.00 75.06 460 THR A N 1
ATOM 3658 C CA . THR A 1 460 ? -11.344 -11.463 -36.734 1.00 75.06 460 THR A CA 1
ATOM 3659 C C . THR A 1 460 ? -11.571 -10.925 -35.313 1.00 75.06 460 THR A C 1
ATOM 3661 O O . THR A 1 460 ? -11.015 -11.450 -34.353 1.00 75.06 460 THR A O 1
ATOM 3664 N N . GLY A 1 461 ? -12.390 -9.881 -35.168 1.00 82.12 461 GLY A N 1
ATOM 3665 C CA . GLY A 1 461 ? -12.793 -9.305 -33.891 1.00 82.12 461 GLY A CA 1
ATOM 3666 C C . GLY A 1 461 ? -11.776 -8.320 -33.307 1.00 82.12 461 GLY A C 1
ATOM 3667 O O . GLY A 1 461 ? -10.611 -8.257 -33.710 1.00 82.12 461 GLY A O 1
ATOM 3668 N N . VAL A 1 462 ? -12.223 -7.519 -32.341 1.00 82.69 462 VAL A N 1
ATOM 3669 C CA . VAL A 1 462 ? -11.350 -6.707 -31.476 1.00 82.69 462 VAL A CA 1
ATOM 3670 C C . VAL A 1 462 ? -11.432 -7.275 -30.073 1.00 82.69 462 VAL A C 1
ATOM 3672 O O . VAL A 1 462 ? -12.508 -7.259 -29.491 1.00 82.69 462 VAL A O 1
ATOM 3675 N N . ASN A 1 463 ? -10.325 -7.753 -29.502 1.00 85.50 463 ASN A N 1
ATOM 3676 C CA . ASN A 1 463 ? -10.334 -8.275 -28.133 1.00 85.50 463 ASN A CA 1
ATOM 3677 C C . ASN A 1 463 ? -11.000 -7.271 -27.166 1.00 85.50 463 ASN A C 1
ATOM 3679 O O . ASN A 1 463 ? -10.645 -6.088 -27.158 1.00 85.50 463 ASN A O 1
ATOM 3683 N N . LEU A 1 464 ? -11.952 -7.727 -26.342 1.00 84.81 464 LEU A N 1
ATOM 3684 C CA . LEU A 1 464 ? -12.728 -6.842 -25.465 1.00 84.81 464 LEU A CA 1
ATOM 3685 C C . LEU A 1 464 ? -11.840 -6.050 -24.486 1.00 84.81 464 LEU A C 1
ATOM 3687 O O . LEU A 1 464 ? -12.135 -4.901 -24.149 1.00 84.81 464 LEU A O 1
ATOM 3691 N N . GLY A 1 465 ? -10.689 -6.607 -24.101 1.00 76.44 465 GLY A N 1
ATOM 3692 C CA . GLY A 1 465 ? -9.663 -5.923 -23.317 1.00 76.44 465 GLY A CA 1
ATOM 3693 C C . GLY A 1 465 ? -9.070 -4.672 -23.985 1.00 76.44 465 GLY A C 1
ATOM 3694 O O . GLY A 1 465 ? -8.531 -3.819 -23.282 1.00 76.44 465 GLY A O 1
ATOM 3695 N N . CYS A 1 466 ? -9.170 -4.502 -25.307 1.00 80.69 466 CYS A N 1
ATOM 3696 C CA . CYS A 1 466 ? -8.821 -3.250 -25.992 1.00 80.69 466 CYS A CA 1
ATOM 3697 C C . CYS A 1 466 ? -9.857 -2.149 -25.714 1.00 80.69 466 CYS A C 1
ATOM 3699 O O . CYS A 1 466 ? -9.488 -1.061 -25.279 1.00 80.69 466 CYS A O 1
ATOM 3701 N N . LEU A 1 467 ? -11.149 -2.448 -25.864 1.00 79.62 467 LEU A N 1
ATOM 3702 C CA . LEU A 1 467 ? -12.241 -1.506 -25.583 1.00 79.62 467 LEU A CA 1
ATOM 3703 C C . LEU A 1 467 ? -12.286 -1.094 -24.103 1.00 79.62 467 LEU A C 1
ATOM 3705 O O . LEU A 1 467 ? -12.406 0.085 -23.773 1.00 79.62 467 LEU A O 1
ATOM 3709 N N . LEU A 1 468 ? -12.110 -2.059 -23.198 1.00 81.81 468 LEU A N 1
ATOM 3710 C CA . LEU A 1 468 ? -12.122 -1.806 -21.755 1.00 81.81 468 LEU A CA 1
ATOM 3711 C C . LEU A 1 468 ? -10.943 -0.939 -21.290 1.00 81.81 468 LEU A C 1
ATOM 3713 O O . LEU A 1 468 ? -11.083 -0.178 -20.331 1.00 81.81 468 LEU A O 1
ATOM 3717 N N . ARG A 1 469 ? -9.798 -1.001 -21.987 1.00 56.12 469 ARG A N 1
ATOM 3718 C CA . ARG A 1 469 ? -8.684 -0.061 -21.786 1.00 56.12 469 ARG A CA 1
ATOM 3719 C C . ARG A 1 469 ? -9.088 1.371 -22.154 1.00 56.12 469 ARG A C 1
ATOM 3721 O O . ARG A 1 469 ? -8.751 2.290 -21.407 1.00 56.12 469 ARG A O 1
ATOM 3728 N N . VAL A 1 470 ? -9.853 1.565 -23.230 1.00 79.69 470 VAL A N 1
ATOM 3729 C CA . VAL A 1 470 ? -10.355 2.890 -23.640 1.00 79.69 470 VAL A CA 1
ATOM 3730 C C . VAL A 1 470 ? -11.354 3.452 -22.625 1.00 79.69 470 VAL A C 1
ATOM 3732 O O . VAL A 1 470 ? -11.152 4.565 -22.144 1.00 79.69 470 VAL A O 1
ATOM 3735 N N . PHE A 1 471 ? -12.368 2.680 -22.217 1.00 83.19 471 PHE A N 1
ATOM 3736 C CA . PHE A 1 471 ? -13.333 3.116 -21.195 1.00 83.19 471 PHE A CA 1
ATOM 3737 C C . PHE A 1 471 ? -12.636 3.564 -19.895 1.00 83.19 471 PHE A C 1
ATOM 3739 O O . PHE A 1 471 ? -12.841 4.685 -19.421 1.00 83.19 471 PHE A O 1
ATOM 3746 N N . LYS A 1 472 ? -11.716 2.727 -19.384 1.00 64.56 472 LYS A N 1
ATOM 3747 C CA . LYS A 1 472 ? -10.911 3.007 -18.184 1.00 64.56 472 LYS A CA 1
ATOM 3748 C C . LYS A 1 472 ? -10.086 4.289 -18.308 1.00 64.56 472 LYS A C 1
ATOM 3750 O O . LYS A 1 472 ? -9.820 4.953 -17.308 1.00 64.56 472 LYS A O 1
ATOM 3755 N N . SER A 1 473 ? -9.687 4.648 -19.524 1.00 75.38 473 SER A N 1
ATOM 3756 C CA . SER A 1 473 ? -8.918 5.859 -19.804 1.00 75.38 473 SER A CA 1
ATOM 3757 C C . SER A 1 473 ? -9.792 7.116 -19.776 1.00 75.38 473 SER A C 1
ATOM 3759 O O . SER A 1 473 ? -9.411 8.104 -19.150 1.00 75.38 473 SER A O 1
ATOM 3761 N N . ILE A 1 474 ? -10.993 7.077 -20.365 1.00 70.44 474 ILE A N 1
ATOM 3762 C CA . ILE A 1 474 ? -11.897 8.241 -20.395 1.00 70.44 474 ILE A CA 1
ATOM 3763 C C . ILE A 1 474 ? -12.459 8.550 -18.997 1.00 70.44 474 ILE A C 1
ATOM 3765 O O . ILE A 1 474 ? -12.644 9.714 -18.641 1.00 70.44 474 ILE A O 1
ATOM 3769 N N . ALA A 1 475 ? -12.695 7.529 -18.172 1.00 72.81 475 ALA A N 1
ATOM 3770 C CA . ALA A 1 475 ? -13.127 7.708 -16.786 1.00 72.81 475 ALA A CA 1
ATOM 3771 C C . ALA A 1 475 ? -12.023 8.211 -15.843 1.00 72.81 475 ALA A C 1
ATOM 3773 O O . ALA A 1 475 ? -12.308 8.940 -14.899 1.00 72.81 475 ALA A O 1
ATOM 3774 N N . ARG A 1 476 ? -10.753 7.886 -16.112 1.00 58.72 476 ARG A N 1
ATOM 3775 C CA . ARG A 1 476 ? -9.609 8.393 -15.333 1.00 58.72 476 ARG A CA 1
ATOM 3776 C C . ARG A 1 476 ? -9.199 9.824 -15.691 1.00 58.72 476 ARG A C 1
ATOM 3778 O O . ARG A 1 476 ? -8.387 10.420 -14.985 1.00 58.72 476 ARG A O 1
ATOM 3785 N N . HIS A 1 477 ? -9.728 10.398 -16.769 1.00 75.50 477 HIS A N 1
ATOM 3786 C CA . HIS A 1 477 ? -9.368 11.751 -17.172 1.00 75.50 477 HIS A CA 1
ATOM 3787 C C . HIS A 1 477 ? -10.051 12.796 -16.270 1.00 75.50 477 HIS A C 1
ATOM 3789 O O . HIS A 1 477 ? -11.254 13.016 -16.366 1.00 75.50 477 HIS A O 1
ATOM 3795 N N . LYS A 1 478 ? -9.273 13.493 -15.426 1.00 61.16 478 LYS A N 1
ATOM 3796 C CA . LYS A 1 478 ? -9.753 14.390 -14.346 1.00 61.16 478 LYS A CA 1
ATOM 3797 C C . LYS A 1 478 ? -10.746 15.488 -14.767 1.00 61.16 478 LYS A C 1
ATOM 3799 O O . LYS A 1 478 ? -11.510 15.967 -13.939 1.00 61.16 478 LYS A O 1
ATOM 3804 N N . ARG A 1 479 ? -10.733 15.936 -16.028 1.00 63.34 479 ARG A N 1
ATOM 3805 C CA . ARG A 1 479 ? -11.738 16.899 -16.529 1.00 63.34 479 ARG A CA 1
ATOM 3806 C C . ARG A 1 479 ? -13.023 16.230 -17.019 1.00 63.34 479 ARG A C 1
ATOM 3808 O O . ARG A 1 479 ? -14.049 16.889 -17.078 1.00 63.34 479 ARG A O 1
ATOM 3815 N N . ALA A 1 480 ? -12.959 14.945 -17.357 1.00 62.69 480 ALA A N 1
ATOM 3816 C CA . ALA A 1 480 ? -14.071 14.170 -17.888 1.00 62.69 480 ALA A CA 1
ATOM 3817 C C . ALA A 1 480 ? -14.955 13.530 -16.804 1.00 62.69 480 ALA A C 1
ATOM 3819 O O . ALA A 1 480 ? -16.046 13.070 -17.126 1.00 62.69 480 ALA A O 1
ATOM 3820 N N . THR A 1 481 ? -14.514 13.513 -15.543 1.00 64.69 481 THR A N 1
ATOM 3821 C CA . THR A 1 481 ? -15.317 13.072 -14.387 1.00 64.69 481 THR A CA 1
ATOM 3822 C C . THR A 1 481 ? -16.400 14.080 -13.989 1.00 64.69 481 THR A C 1
ATOM 3824 O O . THR A 1 481 ? -17.354 13.714 -13.313 1.00 64.69 481 THR A O 1
ATOM 3827 N N . VAL A 1 482 ? -16.291 15.338 -14.433 1.00 69.25 482 VAL A N 1
ATOM 3828 C CA . VAL A 1 482 ? -17.343 16.350 -14.274 1.00 69.25 482 VAL A CA 1
ATOM 3829 C C . VAL A 1 482 ? -18.186 16.386 -15.548 1.00 69.25 482 VAL A C 1
ATOM 3831 O O . VAL A 1 482 ? -17.736 16.866 -16.594 1.00 69.25 482 VAL A O 1
ATOM 3834 N N . TYR A 1 483 ? -19.423 15.902 -15.456 1.00 70.31 483 TYR A N 1
ATOM 3835 C CA . TYR A 1 483 ? -20.422 16.049 -16.502 1.00 70.31 483 TYR A CA 1
ATOM 3836 C C . TYR A 1 483 ? -20.674 17.537 -16.746 1.00 70.31 483 TYR A C 1
ATOM 3838 O O . TYR A 1 483 ? -21.127 18.285 -15.877 1.00 70.31 483 TYR A O 1
ATOM 3846 N N . THR A 1 484 ? -20.378 17.973 -17.964 1.00 69.38 484 THR A N 1
ATOM 3847 C CA . THR A 1 484 ? -20.646 19.332 -18.433 1.00 69.38 484 THR A CA 1
ATOM 3848 C C . THR A 1 484 ? -21.325 19.235 -19.784 1.00 69.38 484 THR A C 1
ATOM 3850 O O . THR A 1 484 ? -20.793 18.599 -20.698 1.00 69.38 484 THR A O 1
ATOM 3853 N N . ILE A 1 485 ? -22.478 19.895 -19.925 1.00 60.12 485 ILE A N 1
ATOM 3854 C CA . ILE A 1 485 ? -23.295 19.877 -21.151 1.00 60.12 485 ILE A CA 1
ATOM 3855 C C . ILE A 1 485 ? -22.451 20.262 -22.382 1.00 60.12 485 ILE A C 1
ATOM 3857 O O . ILE A 1 485 ? -22.644 19.704 -23.459 1.00 60.12 485 ILE A O 1
ATOM 3861 N N . GLN A 1 486 ? -21.461 21.144 -22.200 1.00 56.72 486 GLN A N 1
ATOM 3862 C CA . GLN A 1 486 ? -20.635 21.710 -23.269 1.00 56.72 486 GLN A CA 1
ATOM 3863 C C . GLN A 1 486 ? -19.309 20.977 -23.577 1.00 56.72 486 GLN A C 1
ATOM 3865 O O . GLN A 1 486 ? -18.706 21.291 -24.603 1.00 56.72 486 GLN A O 1
ATOM 3870 N N . ARG A 1 487 ? -18.780 20.080 -22.718 1.00 64.94 487 ARG A N 1
ATOM 3871 C CA . ARG A 1 487 ? -17.401 19.543 -22.901 1.00 64.94 487 ARG A CA 1
ATOM 3872 C C . ARG A 1 487 ? -17.190 18.058 -22.603 1.00 64.94 487 ARG A C 1
ATOM 3874 O O . ARG A 1 487 ? -16.453 17.419 -23.346 1.00 64.94 487 ARG A O 1
ATOM 3881 N N . PHE A 1 488 ? -17.793 17.512 -21.549 1.00 74.12 488 PHE A N 1
ATOM 3882 C CA . PHE A 1 488 ? -17.549 16.127 -21.106 1.00 74.12 488 PHE A CA 1
ATOM 3883 C C . PHE A 1 488 ? -18.860 15.367 -20.863 1.00 74.12 488 PHE A C 1
ATOM 3885 O O . PHE A 1 488 ? -19.090 14.770 -19.814 1.00 74.12 488 PHE A O 1
ATOM 3892 N N . ASN A 1 489 ? -19.737 15.439 -21.859 1.00 79.00 489 ASN A N 1
ATOM 3893 C CA . ASN A 1 489 ? -21.025 14.754 -21.917 1.00 79.00 489 ASN A CA 1
ATOM 3894 C C . ASN A 1 489 ? -20.896 13.353 -22.565 1.00 79.00 489 ASN A C 1
ATOM 3896 O O . ASN A 1 489 ? -19.797 12.888 -22.888 1.00 79.00 489 ASN A O 1
ATOM 3900 N N . SER A 1 490 ? -22.024 12.667 -22.768 1.00 86.38 490 SER A N 1
ATOM 3901 C CA . SER A 1 490 ? -22.060 11.329 -23.376 1.00 86.38 490 SER A CA 1
ATOM 3902 C C . SER A 1 490 ? -21.611 11.290 -24.844 1.00 86.38 490 SER A C 1
ATOM 3904 O O 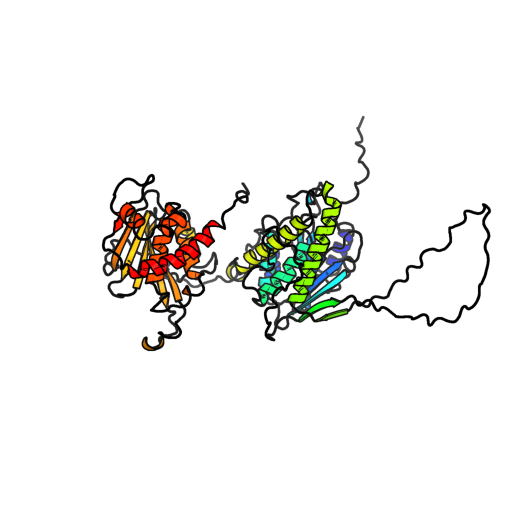. SER A 1 490 ? -20.970 10.319 -25.241 1.00 86.38 490 SER A O 1
ATOM 3906 N N . TYR A 1 491 ? -21.813 12.365 -25.615 1.00 85.00 491 TYR A N 1
ATOM 3907 C CA . TYR A 1 491 ? -21.267 12.518 -26.974 1.00 85.00 491 TYR A CA 1
ATOM 3908 C C . TYR A 1 491 ? -19.732 12.398 -27.002 1.00 85.00 491 TYR A C 1
ATOM 3910 O O . TYR A 1 491 ? -19.183 11.578 -27.742 1.00 85.00 491 TYR A O 1
ATOM 3918 N N . PHE A 1 492 ? -19.025 13.152 -26.146 1.00 85.31 492 PHE A N 1
ATOM 3919 C CA . PHE A 1 492 ? -17.559 13.069 -26.040 1.00 85.31 492 PHE A CA 1
ATOM 3920 C C . PHE A 1 492 ? -17.091 11.651 -25.677 1.00 85.31 492 PHE A C 1
ATOM 3922 O O . PHE A 1 492 ? -16.143 11.129 -26.274 1.00 85.31 492 PHE A O 1
ATOM 3929 N N . TYR A 1 493 ? -17.777 11.023 -24.717 1.00 88.44 493 TYR A N 1
ATOM 3930 C CA . TYR A 1 493 ? -17.487 9.665 -24.262 1.00 88.44 493 TYR A CA 1
ATOM 3931 C C . TYR A 1 493 ? -17.615 8.650 -25.409 1.00 88.44 493 TYR A C 1
ATOM 3933 O O . TYR A 1 493 ? -16.643 7.969 -25.742 1.00 88.44 493 TYR A O 1
ATOM 3941 N N . ALA A 1 494 ? -18.774 8.610 -26.075 1.00 89.56 494 ALA A N 1
ATOM 3942 C CA . ALA A 1 494 ? -19.074 7.650 -27.133 1.00 89.56 494 ALA A CA 1
ATOM 3943 C C . ALA A 1 494 ? -18.163 7.802 -28.365 1.00 89.56 494 ALA A C 1
ATOM 3945 O O . ALA A 1 494 ? -17.662 6.807 -28.888 1.00 89.56 494 ALA A O 1
ATOM 3946 N N . HIS A 1 495 ? -17.867 9.031 -28.800 1.00 87.88 495 HIS A N 1
ATOM 3947 C CA . HIS A 1 495 ? -16.966 9.254 -29.937 1.00 87.88 495 HIS A CA 1
ATOM 3948 C C . HIS A 1 495 ? -15.511 8.851 -29.642 1.00 87.88 495 HIS A C 1
ATOM 3950 O O . HIS A 1 495 ? -14.858 8.236 -30.490 1.00 87.88 495 HIS A O 1
ATOM 3956 N N . THR A 1 496 ? -15.003 9.149 -28.439 1.00 87.00 496 THR A N 1
ATOM 3957 C CA . THR A 1 496 ? -13.630 8.778 -28.042 1.00 87.00 496 THR A CA 1
ATOM 3958 C C . THR A 1 496 ? -13.454 7.256 -28.005 1.00 87.00 496 THR A C 1
ATOM 3960 O O . THR A 1 496 ? -12.412 6.741 -28.411 1.00 87.00 496 THR A O 1
ATOM 3963 N N . ILE A 1 497 ? -14.496 6.525 -27.595 1.00 91.19 497 ILE A N 1
ATOM 3964 C CA . ILE A 1 497 ? -14.526 5.058 -27.603 1.00 91.19 497 ILE A CA 1
ATOM 3965 C C . ILE A 1 497 ? -14.282 4.489 -29.005 1.00 91.19 497 ILE A C 1
ATOM 3967 O O . ILE A 1 497 ? -13.380 3.666 -29.190 1.00 91.19 497 ILE A O 1
ATOM 3971 N N . ILE A 1 498 ? -15.081 4.925 -29.982 1.00 87.62 498 ILE A N 1
ATOM 3972 C CA . ILE A 1 498 ? -15.044 4.408 -31.357 1.00 87.62 498 ILE A CA 1
ATOM 3973 C C . ILE A 1 498 ? -13.669 4.649 -31.987 1.00 87.62 498 ILE A C 1
ATOM 3975 O O . ILE A 1 498 ? -13.046 3.722 -32.509 1.00 87.62 498 ILE A O 1
ATOM 3979 N N . LEU A 1 499 ? -13.174 5.887 -31.892 1.00 85.00 499 LEU A N 1
ATOM 3980 C CA . LEU A 1 499 ? -11.921 6.298 -32.523 1.00 85.00 499 LEU A CA 1
ATOM 3981 C C . LEU A 1 499 ? -10.718 5.554 -31.936 1.00 85.00 499 LEU A C 1
ATOM 3983 O O . LEU A 1 499 ? -9.940 4.969 -32.689 1.00 85.00 499 LEU A O 1
ATOM 3987 N N . CYS A 1 500 ? -10.593 5.483 -30.608 1.00 84.94 500 CYS A N 1
ATOM 3988 C CA . CYS A 1 500 ? -9.493 4.749 -29.981 1.00 84.94 500 CYS A CA 1
ATOM 3989 C C . CYS A 1 500 ? -9.565 3.236 -30.257 1.00 84.94 500 CYS A C 1
ATOM 3991 O O . CYS A 1 500 ? -8.524 2.603 -30.422 1.00 84.94 500 CYS A O 1
ATOM 3993 N N . THR A 1 501 ? -10.763 2.650 -30.372 1.00 86.31 501 THR A N 1
ATOM 3994 C CA . THR A 1 501 ? -10.922 1.222 -30.713 1.00 86.31 501 THR A CA 1
ATOM 3995 C C . THR A 1 501 ? -10.416 0.916 -32.127 1.00 86.31 501 THR A C 1
ATOM 3997 O O . THR A 1 501 ? -9.694 -0.065 -32.318 1.00 86.31 501 THR A O 1
ATOM 4000 N N . LEU A 1 502 ? -10.721 1.778 -33.105 1.00 81.75 502 LEU A N 1
ATOM 4001 C CA . LEU A 1 502 ? -10.184 1.673 -34.468 1.00 81.75 502 LEU A CA 1
ATOM 4002 C C . LEU A 1 502 ? -8.657 1.830 -34.500 1.00 81.75 502 LEU A C 1
ATOM 4004 O O . LEU A 1 502 ? -7.977 1.035 -35.147 1.00 81.75 502 LEU A O 1
ATOM 4008 N N . CYS A 1 503 ? -8.112 2.797 -33.754 1.00 81.06 503 CYS A N 1
ATOM 4009 C CA . CYS A 1 503 ? -6.663 2.995 -33.644 1.00 81.06 503 CYS A CA 1
ATOM 4010 C C . CYS A 1 503 ? -5.954 1.754 -33.077 1.00 81.06 503 CYS A C 1
ATOM 4012 O O . CYS A 1 503 ? -4.899 1.369 -33.575 1.00 81.06 503 CYS A O 1
ATOM 4014 N N . LEU A 1 504 ? -6.559 1.097 -32.078 1.00 76.94 504 LEU A N 1
ATOM 4015 C CA . LEU A 1 504 ? -6.019 -0.112 -31.450 1.00 76.94 504 LEU A CA 1
ATOM 4016 C C . LEU A 1 504 ? -6.071 -1.350 -32.354 1.00 76.94 504 LEU A C 1
ATOM 4018 O O . LEU A 1 504 ? -5.107 -2.110 -32.361 1.00 76.94 504 LEU A O 1
ATOM 4022 N N . LYS A 1 505 ? -7.156 -1.571 -33.116 1.00 80.81 505 LYS A N 1
ATOM 4023 C CA . LYS A 1 505 ? -7.258 -2.726 -34.036 1.00 80.81 505 LYS A CA 1
ATOM 4024 C C . LYS A 1 505 ? -6.191 -2.687 -35.131 1.00 80.81 505 LYS A C 1
ATOM 4026 O O . LYS A 1 505 ? -5.736 -3.738 -35.564 1.00 80.81 505 LYS A O 1
ATOM 4031 N N . TYR A 1 506 ? -5.816 -1.485 -35.562 1.00 69.94 506 TYR A N 1
ATOM 4032 C CA . TYR A 1 506 ? -5.019 -1.271 -36.766 1.00 69.94 506 TYR A CA 1
ATOM 4033 C C . TYR A 1 506 ? -3.628 -0.675 -36.538 1.00 69.94 506 TYR A C 1
ATOM 4035 O O . TYR A 1 506 ? -2.911 -0.410 -37.498 1.00 69.94 506 TYR A O 1
ATOM 4043 N N . GLY A 1 507 ? -3.226 -0.458 -35.284 1.00 63.12 507 GLY A N 1
ATOM 4044 C CA . GLY A 1 507 ? -1.885 0.031 -34.960 1.00 63.12 507 GLY A CA 1
ATOM 4045 C C . GLY A 1 507 ? -1.564 1.421 -35.524 1.00 63.12 507 GLY A C 1
ATOM 4046 O O . GLY A 1 507 ? -0.387 1.751 -35.679 1.00 63.12 507 GLY A O 1
ATOM 4047 N N . TYR A 1 508 ? -2.580 2.239 -35.831 1.00 66.56 508 TYR A N 1
ATOM 4048 C CA . TYR A 1 508 ? -2.386 3.602 -36.329 1.00 66.56 508 TYR A CA 1
ATOM 4049 C C . TYR A 1 508 ? -1.602 4.428 -35.296 1.00 66.56 508 TYR A C 1
ATOM 4051 O O . TYR A 1 508 ? -2.096 4.714 -34.203 1.00 66.56 508 TYR A O 1
ATOM 4059 N N . ARG A 1 509 ? -0.366 4.815 -35.640 1.00 51.28 509 ARG A N 1
ATOM 4060 C CA . ARG A 1 509 ? 0.471 5.695 -34.809 1.00 51.28 509 ARG A CA 1
ATOM 4061 C C . ARG A 1 509 ? -0.044 7.138 -34.848 1.00 51.28 509 ARG A C 1
ATOM 4063 O O . ARG A 1 509 ? -0.664 7.552 -35.826 1.00 51.28 509 ARG A O 1
ATOM 4070 N N . ASN A 1 510 ? 0.242 7.906 -33.793 1.00 46.62 510 ASN A N 1
ATOM 4071 C CA . ASN A 1 510 ? -0.208 9.297 -33.609 1.00 46.62 510 ASN A CA 1
ATOM 4072 C C . ASN A 1 510 ? 0.010 10.186 -34.839 1.00 46.62 510 ASN A C 1
ATOM 4074 O O . ASN A 1 510 ? -0.850 10.977 -35.222 1.00 46.62 510 ASN A O 1
ATOM 4078 N N . ASP A 1 511 ? 1.164 10.020 -35.465 1.00 43.06 511 ASP A N 1
ATOM 4079 C CA . ASP A 1 511 ? 1.625 10.702 -36.664 1.00 43.06 511 ASP A CA 1
ATOM 4080 C C . ASP A 1 511 ? 0.615 10.593 -37.827 1.00 43.06 511 ASP A C 1
ATOM 4082 O O . ASP A 1 511 ? 0.304 11.604 -38.457 1.00 43.06 511 ASP A O 1
ATOM 4086 N N . TYR A 1 512 ? -0.003 9.426 -38.046 1.00 45.00 512 TYR A N 1
ATOM 4087 C CA . TYR A 1 512 ? -0.977 9.216 -39.131 1.00 45.00 512 TYR A CA 1
ATOM 4088 C C . TYR A 1 512 ? -2.315 9.927 -38.924 1.00 45.00 512 TYR A C 1
ATOM 4090 O O . TYR A 1 512 ? -2.960 10.322 -39.896 1.00 45.00 512 TYR A O 1
ATOM 4098 N N . ILE A 1 513 ? -2.743 10.074 -37.672 1.00 49.41 513 ILE A N 1
ATOM 4099 C CA . ILE A 1 513 ? -4.061 10.621 -37.337 1.00 49.41 513 ILE A CA 1
ATOM 4100 C C . ILE A 1 513 ? -3.993 12.155 -37.271 1.00 49.41 513 ILE A C 1
ATOM 4102 O O . ILE A 1 513 ? -4.951 12.836 -37.632 1.00 49.41 513 ILE A O 1
ATOM 4106 N N . TRP A 1 514 ? -2.845 12.706 -36.848 1.00 47.34 514 TRP A N 1
ATOM 4107 C CA . TRP A 1 514 ? -2.717 14.122 -36.485 1.00 47.34 514 TRP A CA 1
ATOM 4108 C C . TRP A 1 514 ? -1.800 14.958 -37.393 1.00 47.34 514 TRP A C 1
ATOM 4110 O O . TRP A 1 514 ? -1.985 16.172 -37.439 1.00 47.34 514 TRP A O 1
ATOM 4120 N N . GLN A 1 515 ? -0.870 14.367 -38.164 1.00 40.59 515 GLN A N 1
ATOM 4121 C CA . GLN A 1 515 ? -0.182 15.104 -39.248 1.00 40.59 515 GLN A CA 1
ATOM 4122 C C . GLN A 1 515 ? -1.011 15.156 -40.542 1.00 40.59 515 GLN A C 1
ATOM 4124 O O . GLN A 1 515 ? -0.752 15.981 -41.419 1.00 40.59 515 GLN A O 1
ATOM 4129 N N . ALA A 1 516 ? -2.037 14.310 -40.668 1.00 39.66 516 ALA A N 1
ATOM 4130 C CA . ALA A 1 516 ? -2.980 14.335 -41.778 1.00 39.66 516 ALA A CA 1
ATOM 4131 C C . ALA A 1 516 ? -3.967 15.511 -41.652 1.00 39.66 516 ALA A C 1
ATOM 4133 O O . ALA A 1 516 ? -5.141 15.326 -41.333 1.00 39.66 516 ALA A O 1
ATOM 4134 N N . GLY A 1 517 ? -3.506 16.727 -41.958 1.00 40.88 517 GLY A N 1
ATOM 4135 C CA . GLY A 1 517 ? -4.374 17.894 -42.119 1.00 40.88 517 GLY A CA 1
ATOM 4136 C C . GLY A 1 517 ? -5.478 17.625 -43.150 1.00 40.88 517 GLY A C 1
ATOM 4137 O O . GLY A 1 517 ? -5.205 17.584 -44.350 1.00 40.88 517 GLY A O 1
ATOM 4138 N N . HIS A 1 518 ? -6.702 17.403 -42.655 1.00 44.41 518 HIS A N 1
ATOM 4139 C CA . HIS A 1 518 ? -8.008 17.263 -43.330 1.00 44.41 518 HIS A CA 1
ATOM 4140 C C . HIS A 1 518 ? -8.170 16.320 -44.548 1.00 44.41 518 HIS A C 1
ATOM 4142 O O . HIS A 1 518 ? -9.305 16.035 -44.917 1.00 44.41 518 HIS A O 1
ATOM 4148 N N . SER A 1 519 ? -7.105 15.798 -45.159 1.00 40.66 519 SER A N 1
ATOM 4149 C CA . SER A 1 519 ? -7.144 15.244 -46.526 1.00 40.66 519 SER A CA 1
ATOM 4150 C C . SER A 1 519 ? -6.962 13.724 -46.628 1.00 40.66 519 SER A C 1
ATOM 4152 O O . SER A 1 519 ? -7.654 13.077 -47.410 1.00 40.66 519 SER A O 1
ATOM 4154 N N . ARG A 1 520 ? -6.070 13.105 -45.839 1.00 39.19 520 ARG A N 1
ATOM 4155 C CA . ARG A 1 520 ? -5.774 11.660 -45.985 1.00 39.19 520 ARG A CA 1
ATOM 4156 C C . ARG A 1 520 ? -6.755 10.720 -45.282 1.00 39.19 520 ARG A C 1
ATOM 4158 O O . ARG A 1 520 ? -6.944 9.606 -45.756 1.00 39.19 520 ARG A O 1
ATOM 4165 N N . VAL A 1 521 ? -7.419 11.164 -44.211 1.00 43.06 521 VAL A N 1
ATOM 4166 C CA . VAL A 1 521 ? -8.460 10.360 -43.539 1.00 43.06 521 VAL A CA 1
ATOM 4167 C C . VAL A 1 521 ? -9.717 10.240 -44.411 1.00 43.06 521 VAL A C 1
ATOM 4169 O O . VAL A 1 521 ? -10.354 9.195 -44.404 1.00 43.06 521 VAL A O 1
ATOM 4172 N N . HIS A 1 522 ? -10.036 11.258 -45.220 1.00 43.72 522 HIS A N 1
ATOM 4173 C CA . HIS A 1 522 ? -11.155 11.211 -46.171 1.00 43.72 522 HIS A CA 1
ATOM 4174 C C . HIS A 1 522 ? -10.944 10.146 -47.260 1.00 43.72 522 HIS A C 1
ATOM 4176 O O . HIS A 1 522 ? -11.806 9.297 -47.478 1.00 43.72 522 HIS A O 1
ATOM 4182 N N . ASN A 1 523 ? -9.767 10.130 -47.892 1.00 39.12 523 ASN A N 1
ATOM 4183 C CA . ASN A 1 523 ? -9.510 9.254 -49.042 1.00 39.12 523 ASN A CA 1
ATOM 4184 C C . ASN A 1 523 ? -9.379 7.764 -48.668 1.00 39.12 523 ASN A C 1
ATOM 4186 O O . ASN A 1 523 ? -9.598 6.903 -49.514 1.00 39.12 523 ASN A O 1
ATOM 4190 N N . ALA A 1 524 ? -9.064 7.444 -47.408 1.00 40.59 524 ALA A N 1
ATOM 4191 C CA . ALA A 1 524 ? -9.048 6.065 -46.911 1.00 40.59 524 ALA A CA 1
ATOM 4192 C C . ALA A 1 524 ? -10.455 5.488 -46.635 1.00 40.59 524 ALA A C 1
ATOM 4194 O O . ALA A 1 524 ? -10.577 4.294 -46.378 1.00 40.59 524 ALA A O 1
ATOM 4195 N N . VAL A 1 525 ? -11.504 6.323 -46.654 1.00 47.09 525 VAL A N 1
ATOM 4196 C CA . VAL A 1 525 ? -12.882 5.939 -46.292 1.00 47.09 525 VAL A CA 1
ATOM 4197 C C . VAL A 1 525 ? -13.775 5.710 -47.518 1.00 47.09 525 VAL A C 1
ATOM 4199 O O . VAL A 1 525 ? -14.719 4.928 -47.434 1.00 47.09 525 VAL A O 1
ATOM 4202 N N . GLU A 1 526 ? -13.483 6.330 -48.665 1.00 42.41 526 GLU A N 1
ATOM 4203 C CA . GLU A 1 526 ? -14.268 6.131 -49.899 1.00 42.41 526 GLU A CA 1
ATOM 4204 C C . GLU A 1 526 ? -13.834 4.899 -50.713 1.00 42.41 526 GLU A C 1
ATOM 4206 O O . GLU A 1 526 ? -14.634 4.328 -51.458 1.00 42.41 526 GLU A O 1
ATOM 4211 N N . ALA A 1 527 ? -12.594 4.432 -50.548 1.00 41.28 527 ALA A N 1
ATOM 4212 C CA . ALA A 1 527 ? -12.101 3.238 -51.222 1.00 41.28 527 ALA A CA 1
ATOM 4213 C C . ALA A 1 527 ? -12.400 1.965 -50.404 1.00 41.28 527 ALA A C 1
ATOM 4215 O O . ALA A 1 527 ? -11.694 1.639 -49.454 1.00 41.28 527 ALA A O 1
ATOM 4216 N N . ASN A 1 528 ? -13.392 1.175 -50.839 1.00 51.12 528 ASN A N 1
ATOM 4217 C CA . ASN A 1 528 ? -13.707 -0.179 -50.328 1.00 51.12 528 ASN A CA 1
ATOM 4218 C C . ASN A 1 528 ? -12.593 -1.234 -50.584 1.00 51.12 528 ASN A C 1
ATOM 4220 O O . ASN A 1 528 ? -12.836 -2.442 -50.556 1.00 51.12 528 ASN A O 1
ATOM 4224 N N . SER A 1 529 ? -11.369 -0.804 -50.885 1.00 42.91 529 SER A N 1
ATOM 4225 C CA . SER A 1 529 ? -10.235 -1.659 -51.220 1.00 42.91 529 SER A CA 1
ATOM 4226 C C . SER A 1 529 ? -9.579 -2.207 -49.957 1.00 42.91 529 SER A C 1
ATOM 4228 O O . SER A 1 529 ? -8.956 -1.454 -49.212 1.00 42.91 529 SER A O 1
ATOM 4230 N N . PHE A 1 530 ? -9.723 -3.522 -49.764 1.00 53.59 530 PHE A N 1
ATOM 4231 C CA . PHE A 1 530 ? -9.044 -4.381 -48.790 1.00 53.59 530 PHE A CA 1
ATOM 4232 C C . PHE A 1 530 ? -7.854 -3.731 -48.064 1.00 53.59 530 PHE A C 1
ATOM 4234 O O . PHE A 1 530 ? -6.704 -3.836 -48.490 1.00 53.59 530 PHE A O 1
ATOM 4241 N N . SER A 1 531 ? -8.141 -3.151 -46.895 1.00 49.84 531 SER A N 1
ATOM 4242 C CA . SER A 1 531 ? -7.142 -3.063 -45.832 1.00 49.84 531 SER A CA 1
ATOM 4243 C C . SER A 1 531 ? -6.663 -4.492 -45.550 1.00 49.84 531 SER A C 1
ATOM 4245 O O . SER A 1 531 ? -7.520 -5.354 -45.291 1.00 49.84 531 SER A O 1
ATOM 4247 N N . PRO A 1 532 ? -5.351 -4.784 -45.642 1.00 42.81 532 PRO A N 1
ATOM 4248 C CA . PRO A 1 532 ? -4.849 -6.107 -45.313 1.00 42.81 532 PRO A CA 1
ATOM 4249 C C . PRO A 1 532 ? -5.240 -6.412 -43.857 1.00 42.81 532 PRO A C 1
ATOM 4251 O O . PRO A 1 532 ? -4.829 -5.710 -42.940 1.00 42.81 532 PRO A O 1
ATOM 4254 N N . GLU A 1 533 ? -6.081 -7.442 -43.685 1.00 50.81 533 GLU A N 1
ATOM 4255 C CA . GLU A 1 533 ? -6.620 -7.974 -42.412 1.00 50.81 533 GLU A CA 1
ATOM 4256 C C . GLU A 1 533 ? -7.951 -7.396 -41.831 1.00 50.81 533 GLU A C 1
ATOM 4258 O O . GLU A 1 533 ? -8.282 -7.619 -40.667 1.00 50.81 533 GLU A O 1
ATOM 4263 N N . GLY A 1 534 ? -8.827 -6.805 -42.662 1.00 59.69 534 GLY A N 1
ATOM 4264 C CA . GLY A 1 534 ? -10.252 -7.234 -42.688 1.00 59.69 534 GLY A CA 1
ATOM 4265 C C . GLY A 1 534 ? -11.305 -6.741 -41.658 1.00 59.69 534 GLY A C 1
ATOM 4266 O O . GLY A 1 534 ? -12.042 -7.568 -41.117 1.00 59.69 534 GLY A O 1
ATOM 4267 N N . VAL A 1 535 ? -11.502 -5.427 -41.475 1.00 66.88 535 VAL A N 1
ATOM 4268 C CA . VAL A 1 535 ? -12.714 -4.823 -40.848 1.00 66.88 535 VAL A CA 1
ATOM 4269 C C . VAL A 1 535 ? -13.579 -4.168 -41.931 1.00 66.88 535 VAL A C 1
ATOM 4271 O O . VAL A 1 535 ? -13.041 -3.579 -42.868 1.00 66.88 535 VAL A O 1
ATOM 4274 N N . ARG A 1 536 ? -14.914 -4.215 -41.805 1.00 78.00 536 ARG A N 1
ATOM 4275 C CA . ARG A 1 536 ? -15.834 -3.414 -42.640 1.00 78.00 536 ARG A CA 1
ATOM 4276 C C . ARG A 1 536 ? -16.387 -2.229 -41.855 1.00 78.00 536 ARG A C 1
ATOM 4278 O O . ARG A 1 536 ? -16.760 -2.369 -40.691 1.00 78.00 536 ARG A O 1
ATOM 4285 N N . ILE A 1 537 ? -16.471 -1.078 -42.516 1.00 80.44 537 ILE A N 1
ATOM 4286 C CA . ILE A 1 537 ? -17.002 0.170 -41.960 1.00 80.44 537 ILE A CA 1
ATOM 4287 C C . ILE A 1 537 ? -18.220 0.578 -42.790 1.00 80.44 537 ILE A C 1
ATOM 4289 O O . ILE A 1 537 ? -18.131 0.687 -44.011 1.00 80.44 537 ILE A O 1
ATOM 4293 N N . ARG A 1 538 ? -19.360 0.825 -42.136 1.00 79.00 538 ARG A N 1
ATOM 4294 C CA . ARG A 1 538 ? -20.554 1.402 -42.768 1.00 79.00 538 ARG A CA 1
ATOM 4295 C C . ARG A 1 538 ? -20.956 2.670 -42.020 1.00 79.00 538 ARG A C 1
ATOM 4297 O O . ARG A 1 538 ? -21.410 2.614 -40.878 1.00 79.00 538 ARG A O 1
ATOM 4304 N N . ILE A 1 539 ? -20.808 3.808 -42.690 1.00 79.38 539 ILE A N 1
ATOM 4305 C CA . ILE A 1 539 ? -21.292 5.112 -42.225 1.00 79.38 539 ILE A CA 1
ATOM 4306 C C . ILE A 1 539 ? -22.695 5.309 -42.801 1.00 79.38 539 ILE A C 1
ATOM 4308 O O . ILE A 1 539 ? -22.879 5.238 -44.014 1.00 79.38 539 ILE A O 1
ATOM 4312 N N . THR A 1 540 ? -23.692 5.526 -41.942 1.00 69.44 540 THR A N 1
ATOM 4313 C CA . THR A 1 540 ? -25.097 5.711 -42.358 1.00 69.44 540 THR A CA 1
ATOM 4314 C C . THR A 1 540 ? -25.492 7.188 -42.449 1.00 69.44 540 THR A C 1
ATOM 4316 O O . THR A 1 540 ? -26.424 7.526 -43.175 1.00 69.44 540 THR A O 1
ATOM 4319 N N . ARG A 1 541 ? -24.770 8.075 -41.747 1.00 57.22 541 ARG A N 1
ATOM 4320 C CA . ARG A 1 541 ? -24.845 9.547 -41.820 1.00 57.22 541 ARG A CA 1
ATOM 4321 C C . ARG A 1 541 ? -23.482 10.158 -41.471 1.00 57.22 541 ARG A C 1
ATOM 4323 O O . ARG A 1 541 ? -22.799 9.649 -40.588 1.00 57.22 541 ARG A O 1
ATOM 4330 N N . GLN A 1 542 ? -23.095 11.255 -42.127 1.00 51.41 542 GLN A N 1
ATOM 4331 C CA . GLN A 1 542 ? -21.832 11.946 -41.824 1.00 51.41 542 GLN A CA 1
ATOM 4332 C C . GLN A 1 542 ? -21.914 12.785 -40.524 1.00 51.41 542 GLN A C 1
ATOM 4334 O O . GLN A 1 542 ? -22.951 13.404 -40.271 1.00 51.41 542 GLN A O 1
ATOM 4339 N N . PRO A 1 543 ? -20.843 12.829 -39.702 1.00 53.44 543 PRO A N 1
ATOM 4340 C CA . PRO A 1 543 ? -20.799 13.601 -38.457 1.00 53.44 543 PRO A CA 1
ATOM 4341 C C . PRO A 1 543 ? -20.400 15.083 -38.666 1.00 53.44 543 PRO A C 1
ATOM 4343 O O . PRO A 1 543 ? -19.721 15.403 -39.643 1.00 53.44 543 PRO A O 1
ATOM 4346 N N . PRO A 1 544 ? -20.739 16.006 -37.738 1.00 48.72 544 PRO A N 1
ATOM 4347 C CA . PRO A 1 544 ? -20.392 17.426 -37.869 1.00 48.72 544 PRO A CA 1
ATOM 4348 C C . PRO A 1 544 ? -18.889 17.708 -37.687 1.00 48.72 544 PRO A C 1
ATOM 4350 O O . PRO A 1 544 ? -18.295 17.397 -36.652 1.00 48.72 544 PRO A O 1
ATOM 4353 N N . VAL A 1 545 ? -18.287 18.383 -38.672 1.00 46.22 545 VAL A N 1
ATOM 4354 C CA . VAL A 1 545 ? -16.827 18.582 -38.812 1.00 46.22 545 VAL A CA 1
ATOM 4355 C C . VAL A 1 545 ? -16.163 19.266 -37.604 1.00 46.22 545 VAL A C 1
ATOM 4357 O O . VAL A 1 545 ? -15.037 18.928 -37.241 1.00 46.22 545 VAL A O 1
ATOM 4360 N N . GLN A 1 546 ? -16.852 20.205 -36.950 1.00 44.75 546 GLN A N 1
ATOM 4361 C CA . GLN A 1 546 ? -16.262 21.095 -35.936 1.00 44.75 546 GLN A CA 1
ATOM 4362 C C . GLN A 1 546 ? -15.798 20.371 -34.654 1.00 44.75 546 GLN A C 1
ATOM 4364 O O . GLN A 1 546 ? -14.902 20.853 -33.962 1.00 44.75 546 GLN A O 1
ATOM 4369 N N . TYR A 1 547 ? -16.346 19.189 -34.348 1.00 52.31 547 TYR A N 1
ATOM 4370 C CA . TYR A 1 547 ? -15.990 18.429 -33.141 1.00 52.31 547 TYR A CA 1
ATOM 4371 C C . TYR A 1 547 ? -14.737 17.560 -33.293 1.00 52.31 547 TYR A C 1
ATOM 4373 O O . TYR A 1 547 ? -14.090 17.236 -32.292 1.00 52.31 547 TYR A O 1
ATOM 4381 N N . LEU A 1 548 ? -14.359 17.212 -34.528 1.00 49.72 548 LEU A N 1
ATOM 4382 C CA . LEU A 1 548 ? -13.199 16.357 -34.797 1.00 49.72 548 LEU A CA 1
ATOM 4383 C C . LEU A 1 548 ? -11.893 17.006 -34.313 1.00 49.72 548 LEU A C 1
ATOM 4385 O O . LEU A 1 548 ? -11.024 16.307 -33.803 1.00 49.72 548 LEU A O 1
ATOM 4389 N N . ALA A 1 549 ? -11.786 18.338 -34.369 1.00 49.06 549 ALA A N 1
ATOM 4390 C CA . ALA A 1 549 ? -10.624 19.087 -33.881 1.00 49.06 549 ALA A CA 1
ATOM 4391 C C . ALA A 1 549 ? -10.457 19.047 -32.344 1.00 49.06 549 ALA A C 1
ATOM 4393 O O . ALA A 1 549 ? -9.333 19.025 -31.842 1.00 49.06 549 ALA A O 1
ATOM 4394 N N . LEU A 1 550 ? -11.557 19.004 -31.580 1.00 47.34 550 LEU A N 1
ATOM 4395 C CA . LEU A 1 550 ? -11.497 18.933 -30.114 1.00 47.34 550 LEU A CA 1
ATOM 4396 C C . LEU A 1 550 ? -11.135 17.520 -29.641 1.00 47.34 550 LEU A C 1
ATOM 4398 O O . LEU A 1 550 ? -10.282 17.360 -28.768 1.00 47.34 550 LEU A O 1
ATOM 4402 N N . ILE A 1 551 ? -11.757 16.504 -30.247 1.00 50.88 551 ILE A N 1
ATOM 4403 C CA . ILE A 1 551 ? -11.450 15.093 -29.978 1.00 50.88 551 ILE A CA 1
ATOM 4404 C C . ILE A 1 551 ? -10.008 14.779 -30.401 1.00 50.88 551 ILE A C 1
ATOM 4406 O O . ILE A 1 551 ? -9.297 14.101 -29.666 1.00 50.88 551 ILE A O 1
ATOM 4410 N N . SER A 1 552 ? -9.554 15.344 -31.526 1.00 50.25 552 SER A N 1
ATOM 4411 C CA . SER A 1 552 ? -8.185 15.218 -32.038 1.00 50.25 552 SER A CA 1
ATOM 4412 C C . SER A 1 552 ? -7.124 15.570 -30.998 1.00 50.25 552 SER A C 1
ATOM 4414 O O . SER A 1 552 ? -6.241 14.764 -30.698 1.00 50.25 552 SER A O 1
ATOM 4416 N N . ARG A 1 553 ? -7.264 16.741 -30.369 1.00 50.72 553 ARG A N 1
ATOM 4417 C CA . ARG A 1 553 ? -6.300 17.232 -29.382 1.00 50.72 553 ARG A CA 1
ATOM 4418 C C . ARG A 1 553 ? -6.172 16.289 -28.177 1.00 50.72 553 ARG A C 1
ATOM 4420 O O . ARG A 1 553 ? -5.061 15.921 -27.815 1.00 50.72 553 ARG A O 1
ATOM 4427 N N . TYR A 1 554 ? -7.296 15.831 -27.617 1.00 52.19 554 TYR A N 1
ATOM 4428 C CA . TYR A 1 554 ? -7.295 14.928 -26.456 1.00 52.19 554 TYR A CA 1
ATOM 4429 C C . TYR A 1 554 ? -6.913 13.478 -26.793 1.00 52.19 554 TYR A C 1
ATOM 4431 O O . TYR A 1 554 ? -6.267 12.814 -25.984 1.00 52.19 554 TYR A O 1
ATOM 4439 N N . ALA A 1 555 ? -7.284 12.967 -27.970 1.00 50.06 555 ALA A N 1
ATOM 4440 C CA . ALA A 1 555 ? -6.897 11.624 -28.399 1.00 50.06 555 ALA A CA 1
ATOM 4441 C C . ALA A 1 555 ? -5.394 11.538 -28.726 1.00 50.06 555 ALA A C 1
ATOM 4443 O O . ALA A 1 555 ? -4.778 10.504 -28.469 1.00 50.06 555 ALA A O 1
ATOM 4444 N N . SER A 1 556 ? -4.787 12.632 -29.204 1.00 49.72 556 SER A N 1
ATOM 4445 C CA . SER A 1 556 ? -3.331 12.763 -29.340 1.00 49.72 556 SER A CA 1
ATOM 4446 C C . SER A 1 556 ? -2.623 12.741 -27.981 1.00 49.72 556 SER A C 1
ATOM 4448 O O . SER A 1 556 ? -1.687 11.961 -27.795 1.00 49.72 556 SER A O 1
ATOM 4450 N N . ASP A 1 557 ? -3.109 13.504 -26.993 1.00 47.47 557 ASP A N 1
ATOM 4451 C CA . ASP A 1 557 ? -2.581 13.459 -25.619 1.00 47.47 557 ASP A CA 1
ATOM 4452 C C . ASP A 1 557 ? -2.701 12.040 -25.013 1.00 47.47 557 ASP A C 1
ATOM 4454 O O . ASP A 1 557 ? -1.783 11.547 -24.353 1.00 47.47 557 ASP A O 1
ATOM 4458 N N . TYR A 1 558 ? -3.806 11.337 -25.296 1.00 45.53 558 TYR A N 1
ATOM 4459 C CA . TYR A 1 558 ? -4.049 9.968 -24.836 1.00 45.53 558 TYR A CA 1
ATOM 4460 C C . TYR A 1 558 ? -3.124 8.923 -25.479 1.00 45.53 558 TYR A C 1
ATOM 4462 O O . TYR A 1 558 ? -2.434 8.188 -24.766 1.00 45.53 558 TYR A O 1
ATOM 4470 N N . LEU A 1 559 ? -3.082 8.837 -26.810 1.00 46.56 559 LEU A N 1
ATOM 4471 C CA . LEU A 1 559 ? -2.309 7.813 -27.518 1.00 46.56 559 LEU A CA 1
ATOM 4472 C C . LEU A 1 559 ? -0.795 8.011 -27.335 1.00 46.56 559 LEU A C 1
ATOM 4474 O O . LEU A 1 559 ? -0.057 7.030 -27.248 1.00 46.56 559 LEU A O 1
ATOM 4478 N N . ASN A 1 560 ? -0.316 9.255 -27.191 1.00 47.03 560 ASN A N 1
ATOM 4479 C CA . ASN A 1 560 ? 1.074 9.528 -26.797 1.00 47.03 560 ASN A CA 1
ATOM 4480 C C . ASN A 1 560 ? 1.406 9.051 -25.368 1.00 47.03 560 ASN A C 1
ATOM 4482 O O . ASN A 1 560 ? 2.571 8.758 -25.089 1.00 47.03 560 ASN A O 1
ATOM 4486 N N . SER A 1 561 ? 0.412 8.926 -24.476 1.00 43.41 561 SER A N 1
ATOM 4487 C CA . SER A 1 561 ? 0.599 8.315 -23.150 1.00 43.41 561 SER A CA 1
ATOM 4488 C C . SER A 1 561 ? 0.571 6.780 -23.195 1.00 43.41 561 SER A C 1
ATOM 4490 O O . SER A 1 561 ? 1.372 6.135 -22.521 1.00 43.41 561 SER A O 1
ATOM 4492 N N . ALA A 1 562 ? -0.283 6.184 -24.038 1.00 42.28 562 ALA A N 1
ATOM 4493 C CA . ALA A 1 562 ? -0.424 4.731 -24.145 1.00 42.28 562 ALA A CA 1
ATOM 4494 C C . ALA A 1 562 ? 0.848 4.055 -24.693 1.00 42.28 562 ALA A C 1
ATOM 4496 O O . ALA A 1 562 ? 1.356 3.110 -24.088 1.00 42.28 562 ALA A O 1
ATOM 4497 N N . VAL A 1 563 ? 1.408 4.584 -25.790 1.00 39.50 563 VAL A N 1
ATOM 4498 C CA . VAL A 1 563 ? 2.560 3.998 -26.513 1.00 39.50 563 VAL A CA 1
ATOM 4499 C C . VAL A 1 563 ? 3.842 3.915 -25.664 1.00 39.50 563 VAL A C 1
ATOM 4501 O O . VAL A 1 563 ? 4.695 3.074 -25.926 1.00 39.50 563 VAL A O 1
ATOM 4504 N N . LYS A 1 564 ? 3.984 4.739 -24.615 1.00 38.53 564 LYS A N 1
ATOM 4505 C CA . LYS A 1 564 ? 5.173 4.746 -23.738 1.00 38.53 564 LYS A CA 1
ATOM 4506 C C . LYS A 1 564 ? 5.108 3.774 -22.554 1.00 38.53 564 LYS A C 1
ATOM 4508 O O . LYS A 1 564 ? 6.085 3.672 -21.821 1.00 38.53 564 LYS A O 1
ATOM 4513 N N . THR A 1 565 ? 3.999 3.054 -22.366 1.00 39.91 565 THR A N 1
ATOM 4514 C CA . THR A 1 565 ? 3.833 2.083 -21.259 1.00 39.91 565 THR A CA 1
ATOM 4515 C C . THR A 1 565 ? 4.018 0.619 -21.674 1.00 39.91 565 THR A C 1
ATOM 4517 O O . THR A 1 565 ? 3.736 -0.282 -20.891 1.00 39.91 565 THR A O 1
ATOM 4520 N N . SER A 1 566 ? 4.530 0.369 -22.884 1.00 40.53 566 SER A N 1
ATOM 4521 C CA . SER A 1 566 ? 4.873 -0.970 -23.375 1.00 40.53 566 SER A CA 1
ATOM 4522 C C . SER A 1 566 ? 6.288 -1.006 -23.964 1.00 40.53 566 SER A C 1
ATOM 4524 O O . SER A 1 566 ? 6.492 -0.721 -25.143 1.00 40.53 566 SER A O 1
ATOM 4526 N N . SER A 1 567 ? 7.252 -1.376 -23.122 1.00 37.31 567 SER A N 1
ATOM 4527 C CA . SER A 1 567 ? 8.612 -1.809 -23.470 1.00 37.31 567 SER A CA 1
ATOM 4528 C C . SER A 1 567 ? 9.004 -2.917 -22.471 1.00 37.31 567 SER A C 1
ATOM 4530 O O . SER A 1 567 ? 8.577 -2.822 -21.317 1.00 37.31 567 SER A O 1
ATOM 4532 N N . PRO A 1 568 ? 9.672 -4.008 -22.892 1.00 33.84 568 PRO A N 1
ATOM 4533 C CA . PRO A 1 568 ? 9.115 -5.322 -22.573 1.00 33.84 568 PRO A CA 1
ATOM 4534 C C . PRO A 1 568 ? 10.165 -6.352 -22.120 1.00 33.84 568 PRO A C 1
ATOM 4536 O O . PRO A 1 568 ? 10.722 -7.056 -22.958 1.00 33.84 568 PRO A O 1
ATOM 4539 N N . THR A 1 569 ? 10.398 -6.485 -20.811 1.00 47.66 569 THR A N 1
ATOM 4540 C CA . THR A 1 569 ? 11.150 -7.635 -20.247 1.00 47.66 569 THR A CA 1
ATOM 4541 C C . THR A 1 569 ? 10.677 -8.121 -18.867 1.00 47.66 569 THR A C 1
ATOM 4543 O O . THR A 1 569 ? 11.323 -8.948 -18.235 1.00 47.66 569 THR A O 1
ATOM 4546 N N . GLU A 1 570 ? 9.482 -7.713 -18.444 1.00 28.64 570 GLU A N 1
ATOM 4547 C CA . GLU A 1 570 ? 8.401 -8.698 -18.333 1.00 28.64 570 GLU A CA 1
ATOM 4548 C C . GLU A 1 570 ? 7.429 -8.357 -19.484 1.00 28.64 570 GLU A C 1
ATOM 4550 O O . GLU A 1 570 ? 7.098 -7.186 -19.663 1.00 28.64 570 GLU A O 1
ATOM 4555 N N . GLN A 1 571 ? 6.925 -9.223 -20.363 1.00 29.84 571 GLN A N 1
ATOM 4556 C CA . GLN A 1 571 ? 7.201 -10.620 -20.722 1.00 29.84 571 GLN A CA 1
ATOM 4557 C C . GLN A 1 571 ? 8.643 -11.117 -20.504 1.00 29.84 571 GLN A C 1
ATOM 4559 O O . GLN A 1 571 ? 9.584 -10.442 -20.892 1.00 29.84 571 GLN A O 1
ATOM 4564 N N . PHE A 1 572 ? 8.886 -12.293 -19.935 1.00 40.00 572 PHE A N 1
ATOM 4565 C CA . PHE A 1 572 ? 7.963 -13.244 -19.313 1.00 40.00 572 PHE A CA 1
ATOM 4566 C C . PHE A 1 572 ? 8.569 -13.645 -17.963 1.00 40.00 572 PHE A C 1
ATOM 4568 O O . PHE A 1 572 ? 9.757 -13.945 -17.887 1.00 40.00 572 PHE A O 1
ATOM 4575 N N . TRP A 1 573 ? 7.729 -13.714 -16.932 1.00 23.41 573 TRP A N 1
ATOM 4576 C CA . TRP A 1 573 ? 7.649 -14.956 -16.177 1.00 23.41 573 TRP A CA 1
ATOM 4577 C C . TRP A 1 573 ? 6.871 -15.964 -17.034 1.00 23.41 573 TRP A C 1
ATOM 4579 O O . TRP A 1 573 ? 5.661 -15.789 -17.204 1.00 23.41 573 TRP A O 1
ATOM 4589 N N . PRO A 1 574 ? 7.526 -17.005 -17.580 1.00 34.03 574 PRO A N 1
ATOM 4590 C CA . PRO A 1 574 ? 6.903 -18.323 -17.690 1.00 34.03 574 PRO A CA 1
ATOM 4591 C C . PRO A 1 574 ? 6.487 -18.767 -16.259 1.00 34.03 574 PRO A C 1
ATOM 4593 O O . PRO A 1 574 ? 6.944 -18.172 -15.287 1.00 34.03 574 PRO A O 1
ATOM 4596 N N . HIS A 1 575 ? 5.604 -19.727 -15.984 1.00 34.94 575 HIS A N 1
ATOM 4597 C CA . HIS A 1 575 ? 5.321 -20.968 -16.714 1.00 34.94 575 HIS A CA 1
ATOM 4598 C C . HIS A 1 575 ? 6.578 -21.675 -17.223 1.00 34.94 575 HIS A C 1
ATOM 4600 O O . HIS A 1 575 ? 6.687 -21.892 -18.447 1.00 34.94 575 HIS A O 1
#

Organism: NCBI:txid456999

pLDDT: mean 73.19, std 21.56, range [23.41, 98.56]

Radius of gyration: 32.24 Å; chains: 1; bounding box: 110×80×82 Å

Foldseek 3Di:
DDDDDDDDDDDDFDAAALPPPDPVLLVVVCVVVVWDDWQWDAAPPLAPPHSVLVVCVVCQVWFFQKKFWKWFPDPDHGFIWMKTATPVGWIKIWFKDADPPDPDSCQLLAQQAAAIRTTITTAPHPQGVSDGGIDGFKMWGQPPGFRPLLLVLLVNLQCNDNRLVHHHLLANHRLLNRLLSVLLSLCVRVVVDPAAPDDPPDPDDDDPDDPPPDPDPDPPDPDNGIFMWGWDFDQPPPPPPVVDDDDDDDDDDDDDDDDDDDDPDDDDPPPPPRPTDIDIDGDDSVVSSVVSLVVLLVSQCVVQVVCVRSVDHSVCNSSVSSVSSRSSSCSSVLPLPRSCVSPPDDDDQDPPPWDKFWDPLRPNCPGPVVVVCVVCQQWFFQKKFWKAALVHRLAIWIKTATPVGWIKIKWKDFDDPPPDDPVVAAPPFGFMIMIMTTDDHPPDPVRVRMDTFKMKGQHVGHRVVQLVVQLSLQCPPPVLRGDHSPANHRVLSSVSSVVSSVCVSQVDALCNLQVPDPPPVVVVQVDPPDPPRDMDMDGPDDDDPPCSVVSNVVSSVVRVVVVVVDDPDPPPDDD

Secondary structure (DSSP, 8-state):
-------PPPPPPPTT--TTS-HHHHHHHHHHTTPPPPEEE-TT--STT-HHHHHHHHTTT--EEEEEEEEE--TT---EEEEEEETTS-EEEEEEEE-TT-S-TTGGGSTT-EEEEEEEEEESSTT-TTSS-EEEEEEEEEEEEE-HHHHHHHHHHHHTSTTTTEE-TTTTSHHHHHHHHHHHHHHHHTT--SS-SS------------TTS--------S-S--EEEEEEEE------------------------------------------EEEEEEE-HHHHHHHHHHHHHHHHHHHHTTHHHH---HHHHHHHHHHHHHHHHHHHHH----GGGGT-------STT--EEE---S--TTSHHHHHHHHTSS-EEEEEEEEEETTSTT-EEEEEEETTS-EEEEEEEE-TT----GGGSTTT-EEEEEEEEEES-TT-GGGTTEEEEEEEEEEEEEEHHHHHHHHHHHHH-TTTSEE-TTTSSHHHHHHHHHHHHHHHHHT--HHHHHSS-SSHHHHHHH-----TT--EEEESSPPPGGGHHHHHHHHHHHHHHHGGG---S-S----

Sequence (575 aa):
MSQLSCVGPPSAPPPGSSIFISNALIIAKRVALGFAQPVQIQAGQWETAHPVVDWYRRHQDANIQCMQLRKEQKSPFYHEYVTFRLDDGSCFRLDRRQLPNEQSPMDCTEASGVEASDTIEQIASLEDSMYNRSDCLVELDFIEGGSLAVFLTVLSAISGHGQAGRYTVQRYNCYFYAQTALLCTLCFQYNRYKGDLWRIGGCNTDSARSPQRELPSPVIEQDSGPIIKILSRQTTTKSHLIQGDRMNNFNRGSGLPTEGSLSIWGVAPVFIQDKRKDVMRESTIGDLKALLWSMIHAHSVRVEQYRFLLRCNAKDVERDIKTAMNEVWRQATFSNYPLDAGLATQQVTPPKDQVRIQFSWSLDSNTPFSHWRQRYQSSSIASMQLRKEGTAPFHEYVAFSLDNRRFFRVDRRPLPCEQLPIARTEAKGVEAYDTIEQIGALTDSTYNSSVCLIQLDFGTGVNLGCLLRVFKSIARHKRATVYTIQRFNSYFYAHTIILCTLCLKYGYRNDYIWQAGHSRVHNAVEANSFSPEGVRIRITRQPPVQYLALISRYASDYLNSAVKTSSPTEQFWPH